Protein AF-A0A7Y9E1B9-F1 (afdb_monomer_lite)

pLDDT: mean 76.21, std 29.03, range [24.09, 98.94]

Organism: NCBI:txid663602

Radius of gyration: 36.09 Å; chains: 1; bounding box: 120×110×102 Å

Structure (mmCIF, N/CA/C/O backbone):
data_AF-A0A7Y9E1B9-F1
#
_entry.id   AF-A0A7Y9E1B9-F1
#
loop_
_atom_site.group_PDB
_atom_site.id
_atom_site.type_symbol
_atom_site.label_atom_id
_atom_site.label_alt_id
_atom_site.label_comp_id
_atom_site.label_asym_id
_atom_site.label_entity_id
_atom_site.label_seq_id
_atom_site.pdbx_PDB_ins_code
_atom_site.Cartn_x
_atom_site.Cartn_y
_atom_site.Cartn_z
_atom_site.occupancy
_atom_site.B_iso_or_equiv
_atom_site.auth_seq_id
_atom_site.auth_comp_id
_atom_site.auth_asym_id
_atom_site.auth_atom_id
_atom_site.pdbx_PDB_model_num
ATOM 1 N N . MET A 1 1 ? 65.375 -18.012 15.755 1.00 38.16 1 MET A N 1
ATOM 2 C CA . MET A 1 1 ? 66.605 -18.837 15.878 1.00 38.16 1 MET A CA 1
ATOM 3 C C . MET A 1 1 ? 66.841 -19.147 17.354 1.00 38.16 1 MET A C 1
ATOM 5 O O . MET A 1 1 ? 66.233 -18.469 18.168 1.00 38.16 1 MET A O 1
ATOM 9 N N . ALA A 1 2 ? 67.681 -20.149 17.669 1.00 30.00 2 ALA A N 1
ATOM 10 C CA . ALA A 1 2 ? 67.614 -20.990 18.887 1.00 30.00 2 ALA A CA 1
ATOM 11 C C . ALA A 1 2 ? 66.317 -21.845 18.904 1.00 30.00 2 ALA A C 1
ATOM 13 O O . ALA A 1 2 ? 65.272 -21.342 18.503 1.00 30.00 2 ALA A O 1
ATOM 14 N N . 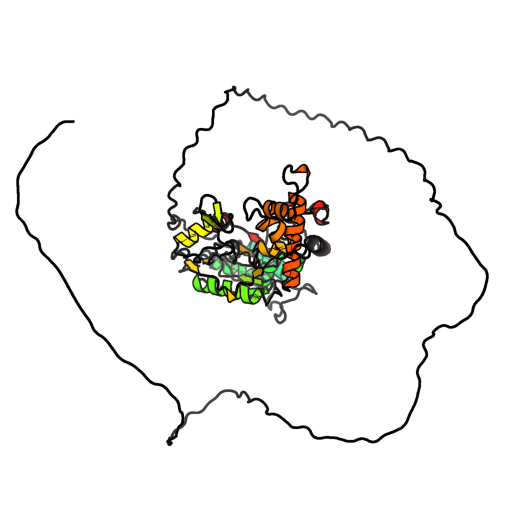ARG A 1 3 ? 66.285 -23.173 19.130 1.00 30.98 3 ARG A N 1
ATOM 15 C CA . ARG A 1 3 ? 67.091 -24.159 19.907 1.00 30.98 3 ARG A CA 1
ATOM 16 C C . ARG A 1 3 ? 66.904 -24.046 21.434 1.00 30.98 3 ARG A C 1
ATOM 18 O O . ARG A 1 3 ? 67.207 -22.994 21.972 1.00 30.98 3 ARG A O 1
ATOM 25 N N . GLY A 1 4 ? 66.500 -25.096 22.162 1.00 28.31 4 GLY A N 1
ATOM 26 C CA . GLY A 1 4 ? 66.029 -26.433 21.740 1.00 28.31 4 GLY A CA 1
ATOM 27 C C . GLY A 1 4 ? 66.074 -27.485 22.870 1.00 28.31 4 GLY A C 1
ATOM 28 O O . GLY A 1 4 ? 66.447 -27.141 23.983 1.00 28.31 4 GLY A O 1
ATOM 29 N N . MET A 1 5 ? 65.799 -28.756 22.519 1.00 28.92 5 MET A N 1
ATOM 30 C CA . MET A 1 5 ? 65.936 -29.997 23.330 1.00 28.92 5 MET A CA 1
ATOM 31 C C . MET A 1 5 ? 64.946 -30.223 24.505 1.00 28.92 5 MET A C 1
ATOM 33 O O . MET A 1 5 ? 64.469 -29.259 25.086 1.00 28.92 5 MET A O 1
ATOM 37 N N . ALA A 1 6 ? 64.637 -31.461 24.947 1.00 27.97 6 ALA A N 1
ATOM 38 C CA . ALA A 1 6 ? 64.582 -32.785 24.272 1.00 27.97 6 ALA A CA 1
ATOM 39 C C . ALA A 1 6 ? 64.015 -33.896 25.209 1.00 27.97 6 ALA A C 1
ATOM 41 O O . ALA A 1 6 ? 64.438 -33.952 26.359 1.00 27.97 6 ALA A O 1
ATOM 42 N N . THR A 1 7 ? 63.273 -34.887 24.659 1.00 26.41 7 THR A N 1
ATOM 43 C CA . THR A 1 7 ? 63.030 -36.268 25.216 1.00 26.41 7 THR A CA 1
ATOM 44 C C . THR A 1 7 ? 62.275 -36.383 26.569 1.00 26.41 7 THR A C 1
ATOM 46 O O . THR A 1 7 ? 62.213 -35.406 27.297 1.00 26.41 7 THR A O 1
ATOM 49 N N . MET A 1 8 ? 61.624 -37.477 27.022 1.00 25.61 8 MET A N 1
ATOM 50 C CA . MET A 1 8 ? 61.311 -38.894 26.643 1.00 25.61 8 MET A CA 1
ATOM 51 C C . MET A 1 8 ? 59.894 -39.221 27.240 1.00 25.61 8 MET A C 1
ATOM 53 O O . MET A 1 8 ? 59.447 -38.454 28.085 1.00 25.61 8 MET A O 1
ATOM 57 N N . ALA A 1 9 ? 59.147 -40.319 27.003 1.00 26.72 9 ALA A N 1
ATOM 58 C CA . ALA A 1 9 ? 59.025 -41.322 25.926 1.00 26.72 9 ALA A CA 1
ATOM 59 C C . ALA A 1 9 ? 57.774 -42.235 26.167 1.00 26.72 9 ALA A C 1
ATOM 61 O O . ALA A 1 9 ? 57.444 -42.478 27.320 1.00 26.72 9 ALA A O 1
ATOM 62 N N . VAL A 1 10 ? 57.133 -42.718 25.079 1.00 26.36 10 VAL A N 1
ATOM 63 C CA . VAL A 1 10 ? 56.533 -44.069 24.780 1.00 26.36 10 VAL A CA 1
ATOM 64 C C . VAL A 1 10 ? 55.979 -44.922 25.960 1.00 26.36 10 VAL A C 1
ATOM 66 O O . VAL A 1 10 ? 56.686 -45.119 26.938 1.00 26.36 10 VAL A O 1
ATOM 69 N N . VAL A 1 11 ? 54.756 -45.497 25.968 1.00 28.38 11 VAL A N 1
ATOM 70 C CA . VAL A 1 11 ? 54.016 -46.446 25.060 1.00 28.38 11 VAL A CA 1
ATOM 71 C C . VAL A 1 11 ? 52.507 -46.042 25.059 1.00 28.38 11 VAL A C 1
ATOM 73 O O . VAL A 1 11 ? 52.077 -45.503 26.072 1.00 28.38 11 VAL A O 1
ATOM 76 N N . GLY A 1 12 ? 51.625 -46.138 24.039 1.00 27.66 12 GLY A N 1
ATOM 77 C CA . GLY A 1 12 ? 51.311 -47.158 23.000 1.00 27.66 12 GLY A CA 1
ATOM 78 C C . GLY A 1 12 ? 50.091 -48.008 23.458 1.00 27.66 12 GLY A C 1
ATOM 79 O O . GLY A 1 12 ? 50.015 -48.283 24.649 1.00 27.66 12 GLY A O 1
ATOM 80 N N . THR A 1 13 ? 49.083 -48.442 22.678 1.00 28.31 13 THR A N 1
ATOM 81 C CA . THR A 1 13 ? 48.696 -48.453 21.230 1.00 28.31 13 THR A CA 1
ATOM 82 C C . THR A 1 13 ? 47.133 -48.327 21.145 1.00 28.31 13 THR A C 1
ATOM 84 O O . THR A 1 13 ? 46.501 -48.413 22.193 1.00 28.31 13 THR A O 1
ATOM 87 N N . SER A 1 14 ? 46.381 -47.993 20.072 1.00 26.91 14 SER A N 1
ATOM 88 C CA . SER A 1 14 ? 46.198 -48.560 18.698 1.00 26.91 14 SER A CA 1
ATOM 89 C C . SER A 1 14 ? 45.951 -50.095 18.669 1.00 26.91 14 SER A C 1
ATOM 91 O O . SER A 1 14 ? 46.432 -50.769 19.577 1.00 26.91 14 SER A O 1
ATOM 93 N N . ALA A 1 15 ? 45.253 -50.764 17.728 1.00 32.09 15 ALA A N 1
ATOM 94 C CA . ALA A 1 15 ? 44.533 -50.451 16.462 1.00 32.09 15 ALA A CA 1
ATOM 95 C C . ALA A 1 15 ? 43.651 -51.690 16.051 1.00 32.09 15 ALA A C 1
ATOM 97 O O . ALA A 1 15 ? 43.902 -52.753 16.617 1.00 32.09 15 ALA A O 1
ATOM 98 N N . ASP A 1 16 ? 42.725 -51.760 15.066 1.00 31.03 16 ASP A N 1
ATOM 99 C CA . ASP A 1 16 ? 41.811 -50.840 14.322 1.00 31.03 16 ASP A CA 1
ATOM 100 C C . ASP A 1 16 ? 40.835 -51.690 13.417 1.00 31.03 16 ASP A C 1
ATOM 102 O O . ASP A 1 16 ? 41.066 -52.887 13.263 1.00 31.03 16 ASP A O 1
ATOM 106 N N . ALA A 1 17 ? 39.817 -51.066 12.776 1.00 28.97 17 ALA A N 1
ATOM 107 C CA . ALA A 1 17 ? 39.020 -51.495 11.577 1.00 28.97 17 ALA A CA 1
ATOM 108 C C . ALA A 1 17 ? 37.932 -52.630 11.614 1.00 28.97 17 ALA A C 1
ATOM 110 O O . ALA A 1 17 ? 38.222 -53.783 11.915 1.00 28.97 17 ALA A O 1
ATOM 111 N N . ASP A 1 18 ? 36.664 -52.301 11.263 1.00 35.81 18 ASP A N 1
ATOM 112 C CA . ASP A 1 18 ? 35.977 -52.434 9.933 1.00 35.81 18 ASP A CA 1
ATOM 113 C C . ASP A 1 18 ? 36.303 -53.606 8.948 1.00 35.81 18 ASP A C 1
ATOM 115 O O . ASP A 1 18 ? 37.412 -54.137 9.011 1.00 35.81 18 ASP A O 1
ATOM 119 N N . PRO A 1 19 ? 35.497 -53.897 7.872 1.00 60.53 19 PRO A N 1
ATOM 120 C CA . PRO A 1 19 ? 34.040 -53.699 7.580 1.00 60.53 19 PRO A CA 1
ATOM 121 C C . PRO A 1 19 ? 33.348 -54.894 6.788 1.00 60.53 19 PRO A C 1
ATOM 123 O O . PRO A 1 19 ? 33.898 -55.989 6.750 1.00 60.53 19 PRO A O 1
ATOM 126 N N . VAL A 1 20 ? 32.200 -54.662 6.078 1.00 36.53 20 VAL A N 1
ATOM 127 C CA . VAL A 1 20 ? 31.756 -55.229 4.735 1.00 36.53 20 VAL A CA 1
ATOM 128 C C . VAL A 1 20 ? 30.418 -56.046 4.563 1.00 36.53 20 VAL A C 1
ATOM 130 O O . VAL A 1 20 ? 30.242 -57.119 5.127 1.00 36.53 20 VAL A O 1
ATOM 133 N N . SER A 1 21 ? 29.601 -55.620 3.561 1.00 33.81 21 SER A N 1
ATOM 134 C CA . SER A 1 21 ? 28.708 -56.359 2.588 1.00 33.81 21 SER A CA 1
ATOM 135 C C . SER A 1 21 ? 27.180 -56.613 2.753 1.00 33.81 21 SER A C 1
ATOM 137 O O . SER A 1 21 ? 26.651 -56.838 3.835 1.00 33.81 21 SER A O 1
ATOM 139 N N . THR A 1 22 ? 26.509 -56.628 1.578 1.00 35.53 22 THR A N 1
ATOM 140 C CA . THR A 1 22 ? 25.112 -57.008 1.214 1.00 35.53 22 THR A CA 1
ATOM 141 C C . THR A 1 22 ? 25.108 -58.008 0.023 1.00 35.53 22 THR A C 1
ATOM 143 O O . THR A 1 22 ? 26.168 -58.206 -0.579 1.00 35.53 22 THR A O 1
ATOM 146 N N . PRO A 1 23 ? 23.983 -58.700 -0.295 1.00 52.12 23 PRO A N 1
ATOM 147 C CA . PRO A 1 23 ? 23.201 -58.500 -1.560 1.00 52.12 23 PRO A CA 1
ATOM 148 C C . PRO A 1 23 ? 21.649 -58.538 -1.333 1.00 52.12 23 PRO A C 1
ATOM 150 O O . PRO A 1 23 ? 21.233 -58.906 -0.240 1.00 52.12 23 PRO A O 1
ATOM 153 N N . ALA A 1 24 ? 20.714 -58.040 -2.175 1.00 39.56 24 ALA A N 1
ATOM 154 C CA . ALA A 1 24 ? 20.353 -58.248 -3.611 1.00 39.56 24 ALA A CA 1
ATOM 155 C C . ALA A 1 24 ? 19.635 -59.612 -3.895 1.00 39.56 24 ALA A C 1
ATOM 157 O O . ALA A 1 24 ? 20.001 -60.594 -3.259 1.00 39.56 24 ALA A O 1
ATOM 158 N N . ASP A 1 25 ? 18.628 -59.800 -4.781 1.00 40.59 25 ASP A N 1
ATOM 159 C CA . ASP A 1 25 ? 17.948 -58.968 -5.820 1.00 40.59 25 ASP A CA 1
ATOM 160 C C . ASP A 1 25 ? 16.576 -59.605 -6.271 1.00 40.59 25 ASP A C 1
ATOM 162 O O . ASP A 1 25 ? 16.319 -60.753 -5.907 1.00 40.59 25 ASP A O 1
ATOM 166 N N . GLY A 1 26 ? 15.743 -58.947 -7.114 1.00 27.28 26 GLY A N 1
ATOM 167 C CA . GLY A 1 26 ? 14.759 -59.620 -8.018 1.00 27.28 26 GLY A CA 1
ATOM 168 C C . GLY A 1 26 ? 13.265 -59.167 -8.073 1.00 27.28 26 GLY A C 1
ATOM 169 O O . GLY A 1 26 ? 12.555 -59.208 -7.074 1.00 27.28 26 GLY A O 1
ATOM 170 N N . SER A 1 27 ? 12.759 -58.861 -9.286 1.00 29.73 27 SER A N 1
ATOM 171 C CA . SER A 1 27 ? 11.347 -58.514 -9.668 1.00 29.73 27 SER A CA 1
ATOM 172 C C . SER A 1 27 ? 10.726 -59.620 -10.592 1.00 29.73 27 SER A C 1
ATOM 174 O O . SER A 1 27 ? 11.363 -60.675 -10.650 1.00 29.73 27 SER A O 1
ATOM 176 N N . PRO A 1 28 ? 9.611 -59.490 -11.391 1.00 54.25 28 PRO A N 1
ATOM 177 C CA . PRO A 1 28 ? 8.613 -58.409 -11.640 1.00 54.25 28 PRO A CA 1
ATOM 178 C C . PRO A 1 28 ? 7.127 -58.902 -11.872 1.00 54.25 28 PRO A C 1
ATOM 180 O O . PRO A 1 28 ? 6.762 -59.981 -11.419 1.00 54.25 28 PRO A O 1
ATOM 183 N N . VAL A 1 29 ? 6.327 -58.147 -12.670 1.00 29.89 29 VAL A N 1
ATOM 184 C CA . VAL A 1 29 ? 5.057 -58.465 -13.417 1.00 29.89 29 VAL A CA 1
ATOM 185 C C . VAL A 1 29 ? 3.791 -57.672 -12.978 1.00 29.89 29 VAL A C 1
ATOM 187 O O . VAL A 1 29 ? 3.782 -57.014 -11.945 1.00 29.89 29 VAL A O 1
ATOM 190 N N . VAL A 1 30 ? 2.787 -57.597 -13.871 1.00 27.39 30 VAL A N 1
ATOM 191 C CA . VAL A 1 30 ? 1.734 -56.563 -14.021 1.00 27.39 30 VAL A CA 1
ATOM 192 C C . VAL A 1 30 ? 0.322 -57.195 -14.074 1.00 27.39 30 VAL A C 1
ATOM 194 O O . VAL A 1 30 ? 0.214 -58.353 -14.467 1.00 27.39 30 VAL A O 1
ATOM 197 N N . ALA A 1 31 ? -0.719 -56.377 -13.829 1.00 26.34 31 ALA A N 1
ATOM 198 C CA . ALA A 1 31 ? -2.057 -56.383 -14.475 1.00 26.34 31 ALA A CA 1
ATOM 199 C C . ALA A 1 31 ? -3.319 -56.823 -13.677 1.00 26.34 31 ALA A C 1
ATOM 201 O O . ALA A 1 31 ? -3.503 -57.994 -13.373 1.00 26.34 31 ALA A O 1
ATOM 202 N N . ASP A 1 32 ? -4.230 -55.842 -13.535 1.00 25.81 32 ASP A N 1
ATOM 203 C CA . ASP A 1 32 ? -5.665 -55.869 -13.919 1.00 25.81 32 ASP A CA 1
ATOM 204 C C . ASP A 1 32 ? -6.746 -56.592 -13.066 1.00 25.81 32 ASP A C 1
ATOM 206 O O . ASP A 1 32 ? -6.501 -57.577 -12.380 1.00 25.81 32 ASP A O 1
ATOM 210 N N . THR A 1 33 ? -7.989 -56.096 -13.206 1.00 25.12 33 THR A N 1
ATOM 211 C CA . THR A 1 33 ? -9.300 -56.557 -12.674 1.00 25.12 33 THR A CA 1
ATOM 212 C C . THR A 1 33 ? -9.496 -56.554 -11.139 1.00 25.12 33 THR A C 1
ATOM 214 O O . THR A 1 33 ? -8.557 -56.820 -10.400 1.00 25.12 33 THR A O 1
ATOM 217 N N . ALA A 1 34 ? -10.634 -56.214 -10.502 1.00 25.11 34 ALA A N 1
ATOM 218 C CA . ALA A 1 34 ? -12.059 -55.932 -10.818 1.00 25.11 34 ALA A CA 1
ATOM 219 C C . ALA A 1 34 ? -13.041 -56.948 -10.177 1.00 25.11 34 ALA A C 1
ATOM 221 O O . ALA A 1 34 ? -12.698 -58.114 -10.023 1.00 25.11 34 ALA A O 1
ATOM 222 N N . ASP A 1 35 ? -14.252 -56.469 -9.836 1.00 24.09 35 ASP A N 1
ATOM 223 C CA . ASP A 1 35 ? -15.377 -57.157 -9.152 1.00 24.09 35 ASP A CA 1
ATOM 224 C C . ASP A 1 35 ? -15.096 -57.682 -7.712 1.00 24.09 35 ASP A C 1
ATOM 226 O O . ASP A 1 35 ? -14.013 -58.155 -7.396 1.00 24.09 35 ASP A O 1
ATOM 230 N N . ALA A 1 36 ? -15.917 -57.394 -6.686 1.00 24.62 36 ALA A N 1
ATOM 231 C CA . ALA A 1 36 ? -17.315 -57.783 -6.385 1.00 24.62 36 ALA A CA 1
ATOM 232 C C . ALA A 1 36 ? -17.423 -59.210 -5.764 1.00 24.62 36 ALA A C 1
ATOM 234 O O . ALA A 1 36 ? -16.573 -60.054 -6.003 1.00 24.62 36 ALA A O 1
ATOM 235 N N . ALA A 1 37 ? -18.394 -59.561 -4.905 1.00 24.61 37 ALA A N 1
ATOM 236 C CA . ALA A 1 37 ? -19.614 -58.869 -4.478 1.00 24.61 37 ALA A CA 1
ATOM 237 C C . ALA A 1 37 ? -20.057 -59.251 -3.035 1.00 24.61 37 ALA A C 1
ATOM 239 O O . ALA A 1 37 ? -19.654 -60.275 -2.496 1.00 24.61 37 ALA A O 1
ATOM 240 N N . THR A 1 38 ? -20.952 -58.436 -2.461 1.00 25.30 38 THR A N 1
ATOM 241 C CA . THR A 1 38 ? -22.114 -58.778 -1.598 1.00 25.30 38 THR A CA 1
ATOM 242 C C . THR A 1 38 ? -22.113 -60.035 -0.699 1.00 25.30 38 THR A C 1
ATOM 244 O O . THR A 1 38 ? -22.213 -61.151 -1.197 1.00 25.30 38 THR A O 1
ATOM 247 N N . THR A 1 39 ? -22.293 -59.840 0.621 1.00 26.62 39 THR A N 1
ATOM 248 C CA . THR A 1 39 ? -23.289 -60.551 1.481 1.00 26.62 39 THR A CA 1
ATOM 249 C C . THR A 1 39 ? -23.504 -59.730 2.776 1.00 26.62 39 THR A C 1
ATOM 251 O O . THR A 1 39 ? -22.554 -59.578 3.532 1.00 26.62 39 THR A O 1
ATOM 254 N N . THR A 1 40 ? -24.577 -58.943 2.974 1.00 26.00 40 THR A N 1
ATOM 255 C CA . THR A 1 40 ? -25.996 -59.241 3.343 1.00 26.00 40 THR A CA 1
ATOM 256 C C . THR A 1 40 ? -26.248 -59.455 4.859 1.00 26.00 40 THR A C 1
ATOM 258 O O . THR A 1 40 ? -25.485 -60.138 5.525 1.00 26.00 40 THR A O 1
ATOM 261 N N . VAL A 1 41 ? -27.401 -58.948 5.341 1.00 28.45 41 VAL A N 1
ATOM 262 C CA . VAL A 1 41 ? -28.070 -59.142 6.661 1.00 28.45 41 VAL A CA 1
ATOM 263 C C . VAL A 1 41 ? -27.648 -58.226 7.835 1.00 28.45 41 VAL A C 1
ATOM 265 O O . VAL A 1 41 ? -26.644 -58.444 8.501 1.00 28.45 41 VAL A O 1
ATOM 268 N N . ALA A 1 42 ? -28.534 -57.273 8.157 1.00 27.14 42 ALA A N 1
ATOM 269 C CA . ALA A 1 42 ? -28.780 -56.733 9.510 1.00 27.14 42 ALA A CA 1
ATOM 270 C C . ALA A 1 42 ? -30.092 -57.369 10.062 1.00 27.14 42 ALA A C 1
ATOM 272 O O . ALA A 1 42 ? -30.762 -58.048 9.273 1.00 27.14 42 ALA A O 1
ATOM 273 N N . PRO A 1 43 ? -30.489 -57.226 11.351 1.00 46.56 43 PRO A N 1
ATOM 274 C CA . PRO A 1 43 ? -30.991 -55.955 11.925 1.00 46.56 43 PRO A CA 1
ATOM 275 C C . PRO A 1 43 ? -30.575 -55.785 13.428 1.00 46.56 43 PRO A C 1
ATOM 277 O O . PRO A 1 43 ? -29.651 -56.468 13.857 1.00 46.56 43 PRO A O 1
ATOM 280 N N . ASP A 1 44 ? -31.112 -54.917 14.306 1.00 29.64 44 ASP A N 1
ATOM 281 C CA . ASP A 1 44 ? -32.276 -54.001 14.286 1.00 29.64 44 ASP A CA 1
ATOM 282 C C . ASP A 1 44 ? -32.131 -52.857 15.341 1.00 29.64 44 ASP A C 1
ATOM 284 O O . ASP A 1 44 ? -31.119 -52.776 16.034 1.00 29.64 44 ASP A O 1
ATOM 288 N N . ALA A 1 45 ? -33.202 -52.069 15.529 1.00 31.19 45 ALA A N 1
ATOM 289 C CA . ALA A 1 45 ? -33.601 -51.311 16.732 1.00 31.19 45 ALA A CA 1
ATOM 290 C C . ALA A 1 45 ? -33.218 -49.813 16.877 1.00 31.19 45 ALA A C 1
ATOM 292 O O . ALA A 1 45 ? -32.406 -49.412 17.704 1.00 31.19 45 ALA A O 1
ATOM 293 N N . THR A 1 46 ? -34.014 -48.973 16.197 1.00 31.55 46 THR A N 1
ATOM 294 C CA . THR A 1 46 ? -34.695 -47.765 16.743 1.00 31.55 46 THR A CA 1
ATOM 295 C C . THR A 1 46 ? -33.912 -46.619 17.425 1.00 31.55 46 THR A C 1
ATOM 297 O O . THR A 1 46 ? -33.477 -46.730 18.567 1.00 31.55 46 THR A O 1
ATOM 300 N N . GLY A 1 47 ? -33.986 -45.417 16.830 1.00 29.55 47 GLY A N 1
ATOM 301 C CA . GLY A 1 47 ? -33.759 -44.123 17.504 1.00 29.55 47 GLY A CA 1
ATOM 302 C C . GLY A 1 47 ? -34.028 -42.932 16.569 1.00 29.55 47 GLY A C 1
ATOM 303 O O .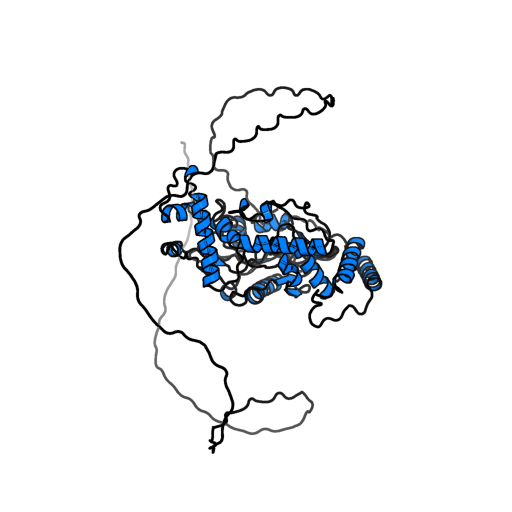 GLY A 1 47 ? -33.307 -42.753 15.595 1.00 29.55 47 GLY A O 1
ATOM 304 N N . THR A 1 48 ? -35.089 -42.144 16.795 1.00 31.06 48 THR A N 1
ATOM 305 C CA . THR A 1 48 ? -35.592 -41.143 15.820 1.00 31.06 48 THR A CA 1
ATOM 306 C C . THR A 1 48 ? -35.375 -39.675 16.219 1.00 31.06 48 THR A C 1
ATOM 308 O O . THR A 1 48 ? -35.312 -39.351 17.402 1.00 31.06 48 THR A O 1
ATOM 311 N N . ARG A 1 49 ? -35.424 -38.796 15.192 1.00 33.12 49 ARG A N 1
ATOM 312 C CA . ARG A 1 49 ? -35.268 -37.314 15.155 1.00 33.12 49 ARG A CA 1
ATOM 313 C C . ARG A 1 49 ? -33.817 -36.839 14.935 1.00 33.12 49 ARG A C 1
ATOM 315 O O . ARG A 1 49 ? -32.928 -37.254 15.658 1.00 33.12 49 ARG A O 1
ATOM 322 N N . GLY A 1 50 ? -33.526 -35.929 14.000 1.00 29.09 50 GLY A N 1
ATOM 323 C CA . GLY A 1 50 ? -34.368 -35.353 12.936 1.00 29.09 50 GLY A CA 1
ATOM 324 C C . GLY A 1 50 ? -33.736 -34.091 12.326 1.00 29.09 50 GLY A C 1
ATOM 325 O O . GLY A 1 50 ? -33.378 -33.185 13.069 1.00 29.09 50 GLY A O 1
ATOM 326 N N . GLY A 1 51 ? -33.614 -34.016 10.995 1.00 29.52 51 GLY A N 1
ATOM 327 C CA . GLY A 1 51 ? -32.993 -32.890 10.276 1.00 29.52 51 GLY A CA 1
ATOM 328 C C . GLY A 1 51 ? -33.553 -32.711 8.852 1.00 29.52 51 GLY A C 1
ATOM 329 O O . GLY A 1 51 ? -34.196 -33.632 8.346 1.00 29.52 51 GLY A O 1
ATOM 330 N N . PRO A 1 52 ? -33.384 -31.528 8.227 1.00 41.59 52 PRO A N 1
ATOM 331 C CA . PRO A 1 52 ? -34.086 -31.153 6.995 1.00 41.59 52 PRO A CA 1
ATOM 332 C C . PRO A 1 52 ? -33.497 -31.765 5.713 1.00 41.59 52 PRO A C 1
ATOM 334 O O . PRO A 1 52 ? -32.329 -32.140 5.647 1.00 41.59 52 PRO A O 1
ATOM 337 N N . VAL A 1 53 ? -34.334 -31.834 4.674 1.00 33.44 53 VAL A N 1
ATOM 338 C CA . VAL A 1 53 ? -34.048 -32.487 3.385 1.00 33.44 53 VAL A CA 1
ATOM 339 C C . VAL A 1 53 ? -33.407 -31.520 2.382 1.00 33.44 53 VAL A C 1
ATOM 341 O O . VAL A 1 53 ? -33.906 -30.415 2.181 1.00 33.44 53 VAL A O 1
ATOM 344 N N . LEU A 1 54 ? -32.373 -31.987 1.674 1.00 37.06 54 LEU A N 1
ATOM 345 C CA . LEU A 1 54 ? -31.913 -31.430 0.396 1.00 37.06 54 LEU A CA 1
ATOM 346 C C . LEU A 1 54 ? -32.221 -32.432 -0.729 1.00 37.06 54 LEU A C 1
ATOM 348 O O . LEU A 1 54 ? -32.033 -33.636 -0.556 1.00 37.06 54 LEU A O 1
ATOM 352 N N . GLY A 1 55 ? -32.741 -31.944 -1.858 1.00 39.41 55 GLY A N 1
ATOM 353 C CA . GLY A 1 55 ? -33.191 -32.780 -2.979 1.00 39.41 55 GLY A CA 1
ATOM 354 C C . GLY A 1 55 ? -32.102 -33.069 -4.030 1.00 39.41 55 GLY A C 1
ATOM 355 O O . GLY A 1 55 ? -31.199 -32.250 -4.203 1.00 39.41 55 GLY A O 1
ATOM 356 N N . PRO A 1 56 ? -32.184 -34.204 -4.755 1.00 46.50 56 PRO A N 1
ATOM 357 C CA . PRO A 1 56 ? -31.255 -34.560 -5.833 1.00 46.50 56 PRO A CA 1
ATOM 358 C C . PRO A 1 56 ? -31.542 -33.809 -7.158 1.00 46.50 56 PRO A C 1
ATOM 360 O O . PRO A 1 56 ? -32.639 -33.275 -7.339 1.00 46.50 56 PRO A O 1
ATOM 363 N N . PRO A 1 57 ? -30.578 -33.768 -8.103 1.00 40.97 57 PRO A N 1
ATOM 364 C CA . PRO A 1 57 ? -30.686 -33.004 -9.351 1.00 40.97 57 PRO A CA 1
ATOM 365 C C . PRO A 1 57 ? -31.555 -33.684 -10.436 1.00 40.97 57 PRO A C 1
ATOM 367 O O . PRO A 1 57 ? -31.736 -34.904 -10.411 1.00 40.97 57 PRO A O 1
ATOM 370 N N . PRO A 1 58 ? -32.068 -32.921 -11.424 1.00 44.12 58 PRO A N 1
ATOM 371 C CA . PRO A 1 58 ? -32.894 -33.449 -12.511 1.00 44.12 58 PRO A CA 1
ATOM 372 C C . PRO A 1 58 ? -32.082 -34.147 -13.618 1.00 44.12 58 PRO A C 1
ATOM 374 O O . PRO A 1 58 ? -31.003 -33.696 -14.000 1.00 44.12 58 PRO A O 1
ATOM 377 N N . GLY A 1 59 ? -32.652 -35.219 -14.177 1.00 37.19 59 GLY A N 1
ATOM 378 C CA . GLY A 1 59 ? -32.162 -35.893 -15.387 1.00 37.19 59 GLY A CA 1
ATOM 379 C C . GLY A 1 59 ? -32.660 -35.256 -16.702 1.00 37.19 59 GLY A C 1
ATOM 380 O O . GLY A 1 59 ? -33.471 -34.328 -16.674 1.00 37.19 59 GLY A O 1
ATOM 381 N N . PRO A 1 60 ? -32.183 -35.741 -17.865 1.00 41.12 60 PRO A N 1
ATOM 382 C CA . PRO A 1 60 ? -32.443 -35.130 -19.171 1.00 41.12 60 PRO A CA 1
ATOM 383 C C . PRO A 1 60 ? -33.835 -35.453 -19.738 1.00 41.12 60 PRO A C 1
ATOM 385 O O . PRO A 1 60 ? -34.405 -36.509 -19.468 1.00 41.12 60 PRO A O 1
ATOM 388 N N . VAL A 1 61 ? -34.346 -34.569 -20.604 1.00 39.19 61 VAL A N 1
ATOM 389 C CA . VAL A 1 61 ? -35.617 -34.740 -21.332 1.00 39.19 61 VAL A CA 1
ATOM 390 C C . VAL A 1 61 ? -35.381 -34.575 -22.837 1.00 39.19 61 VAL A C 1
ATOM 392 O O . VAL A 1 61 ? -34.669 -33.669 -23.267 1.00 39.19 61 VAL A O 1
ATOM 395 N N . THR A 1 62 ? -35.963 -35.466 -23.639 1.00 31.42 62 THR A N 1
ATOM 396 C CA . THR A 1 62 ? -35.821 -35.520 -25.103 1.00 31.42 62 THR A CA 1
ATOM 397 C C . THR A 1 62 ? -36.835 -34.635 -25.842 1.00 31.42 62 THR A C 1
ATOM 399 O O . THR A 1 62 ? -37.895 -34.294 -25.321 1.00 31.42 62 THR A O 1
ATOM 402 N N . ALA A 1 63 ? -36.504 -34.250 -27.079 1.00 35.62 63 ALA A N 1
ATOM 403 C CA . ALA A 1 63 ? -37.321 -33.356 -27.903 1.00 35.62 63 ALA A CA 1
ATOM 404 C C . ALA A 1 63 ? -38.365 -34.096 -28.767 1.00 35.62 63 ALA A C 1
ATOM 406 O O . ALA A 1 63 ? -38.127 -35.209 -29.234 1.00 35.62 63 ALA A O 1
ATOM 407 N N . GLY A 1 64 ? -39.491 -33.427 -29.044 1.00 29.12 64 GLY A N 1
ATOM 408 C CA . GLY A 1 64 ? -40.541 -33.863 -29.974 1.00 29.12 64 GLY A CA 1
ATOM 409 C C . GLY A 1 64 ? -41.238 -32.655 -30.634 1.00 29.12 64 GLY A C 1
ATOM 410 O O . GLY A 1 64 ? -41.289 -31.588 -30.018 1.00 29.12 64 GLY A O 1
ATOM 411 N N . PRO A 1 65 ? -41.725 -32.764 -31.887 1.00 44.84 65 PRO A N 1
ATOM 412 C CA . PRO A 1 65 ? -42.015 -31.601 -32.735 1.00 44.84 65 PRO A CA 1
ATOM 413 C C . PRO A 1 65 ? -43.454 -31.058 -32.634 1.00 44.84 65 PRO A C 1
ATOM 415 O O . PRO A 1 65 ? -44.360 -31.712 -32.121 1.00 44.84 65 PRO A O 1
ATOM 418 N N . ARG A 1 66 ? -43.676 -29.870 -33.218 1.00 30.56 66 ARG A N 1
ATOM 419 C CA . ARG A 1 66 ? -45.000 -29.319 -33.568 1.00 30.56 66 ARG A CA 1
ATOM 420 C C . ARG A 1 66 ? -44.963 -28.685 -34.963 1.00 30.56 66 ARG A C 1
ATOM 422 O O . ARG A 1 66 ? -43.940 -28.129 -35.352 1.00 30.56 66 ARG A O 1
ATOM 429 N N . THR A 1 67 ? -46.076 -28.754 -35.688 1.00 32.81 67 THR A N 1
ATOM 430 C CA . THR A 1 67 ? -46.270 -28.203 -37.043 1.00 32.81 67 THR A CA 1
ATOM 431 C C . THR A 1 67 ? -47.293 -27.055 -37.053 1.00 32.81 67 THR A C 1
ATOM 433 O O . THR A 1 67 ? -48.099 -26.931 -36.132 1.00 32.81 67 THR A O 1
ATOM 436 N N . ALA A 1 68 ? -47.230 -26.198 -38.081 1.00 36.28 68 ALA A N 1
ATOM 437 C CA . ALA A 1 68 ? -48.107 -25.031 -38.280 1.00 36.28 68 ALA A CA 1
ATOM 438 C C . ALA A 1 68 ? -49.435 -25.387 -38.999 1.00 36.28 68 ALA A C 1
ATOM 440 O O . ALA A 1 68 ? -49.635 -26.554 -39.355 1.00 36.28 68 ALA A O 1
ATOM 441 N N . PRO A 1 69 ? -50.346 -24.410 -39.213 1.00 40.94 69 PRO A N 1
ATOM 442 C CA . PRO A 1 69 ? -50.319 -23.702 -40.508 1.00 40.94 69 PRO A CA 1
ATOM 443 C C . PRO A 1 69 ? -50.626 -22.176 -40.489 1.00 40.94 69 PRO A C 1
ATOM 445 O O . PRO A 1 69 ? -50.947 -21.588 -39.461 1.00 40.94 69 PRO A O 1
ATOM 448 N N . ASP A 1 70 ? -50.489 -21.588 -41.683 1.00 32.00 70 ASP A N 1
ATOM 449 C CA . ASP A 1 70 ? -50.581 -20.180 -42.151 1.00 32.00 70 ASP A CA 1
ATOM 450 C C . ASP A 1 70 ? -52.019 -19.757 -42.604 1.00 32.00 70 ASP A C 1
ATOM 452 O O . ASP A 1 70 ? -52.921 -20.594 -42.492 1.00 32.00 70 ASP A O 1
ATOM 456 N N . PRO A 1 71 ? -52.286 -18.598 -43.281 1.00 54.25 71 PRO A N 1
ATOM 457 C CA . PRO A 1 71 ? -51.671 -17.241 -43.265 1.00 54.25 71 PRO A CA 1
ATOM 458 C C . PRO A 1 71 ? -52.695 -16.051 -43.302 1.00 54.25 71 PRO A C 1
ATOM 460 O O . PRO A 1 71 ? -53.859 -16.243 -43.648 1.00 54.25 71 PRO A O 1
ATOM 463 N N . ALA A 1 72 ? -52.249 -14.790 -43.098 1.00 30.22 72 ALA A N 1
ATOM 464 C CA . ALA A 1 72 ? -52.821 -13.547 -43.698 1.00 30.22 72 ALA A CA 1
ATOM 465 C C . ALA A 1 72 ? -51.927 -12.294 -43.448 1.00 30.22 72 ALA A C 1
ATOM 467 O O . ALA A 1 72 ? -51.053 -12.319 -42.586 1.00 30.22 72 ALA A O 1
ATOM 468 N N . SER A 1 73 ? -52.108 -11.187 -44.192 1.00 32.91 73 SER A N 1
ATOM 469 C CA . SER A 1 73 ? -51.247 -9.966 -44.169 1.00 32.91 73 SER A CA 1
ATOM 470 C C . SER A 1 73 ? -52.053 -8.689 -44.545 1.00 32.91 73 SER A C 1
ATOM 472 O O . SER A 1 73 ? -53.248 -8.838 -44.803 1.00 32.91 73 SER A O 1
ATOM 474 N N . PRO A 1 74 ? -51.476 -7.475 -44.766 1.00 47.28 74 PRO A N 1
ATOM 475 C CA . PRO A 1 74 ? -50.365 -6.742 -44.110 1.00 47.28 74 PRO A CA 1
ATOM 476 C C . PRO A 1 74 ? -50.688 -5.248 -43.776 1.00 47.28 74 PRO A C 1
ATOM 478 O O . PRO A 1 74 ? -51.604 -4.666 -44.350 1.00 47.28 74 PRO A O 1
ATOM 481 N N . ALA A 1 75 ? -49.853 -4.580 -42.959 1.00 30.16 75 ALA A N 1
ATOM 482 C CA . ALA A 1 75 ? -49.652 -3.108 -42.917 1.00 30.16 75 ALA A CA 1
ATOM 483 C C . ALA A 1 75 ? -48.472 -2.744 -41.976 1.00 30.16 75 ALA A C 1
ATOM 485 O O . ALA A 1 75 ? -48.292 -3.443 -40.985 1.00 30.16 75 ALA A O 1
ATOM 486 N N . THR A 1 76 ? -47.657 -1.685 -42.119 1.00 31.17 76 THR A N 1
ATOM 487 C CA . THR A 1 76 ? -47.199 -0.851 -43.261 1.00 31.17 76 THR A CA 1
ATOM 488 C C . THR A 1 76 ? -45.863 -0.208 -42.826 1.00 31.17 76 THR A C 1
ATOM 490 O O . THR A 1 76 ? -45.741 0.180 -41.667 1.00 31.17 76 THR A O 1
ATOM 493 N N . VAL A 1 77 ? -44.866 -0.062 -43.713 1.00 31.52 77 VAL A N 1
ATOM 494 C CA . VAL A 1 77 ? -43.537 0.514 -43.382 1.00 31.52 77 VAL A CA 1
ATOM 495 C C . VAL A 1 77 ? -43.278 1.811 -44.162 1.00 31.52 77 VAL A C 1
ATOM 497 O O . VAL A 1 77 ? -43.539 1.871 -45.362 1.00 31.52 77 VAL A O 1
ATOM 500 N N . GLY A 1 78 ? -42.758 2.844 -43.484 1.00 29.77 78 GLY A N 1
ATOM 501 C CA . GLY A 1 78 ? -42.327 4.118 -44.087 1.00 29.77 78 GLY A CA 1
ATOM 502 C C . GLY A 1 78 ? -40.869 4.080 -44.598 1.00 29.77 78 GLY A C 1
ATOM 503 O O . GLY A 1 78 ? -40.061 3.362 -44.010 1.00 29.77 78 GLY A O 1
ATOM 504 N N . PRO A 1 79 ? -40.508 4.803 -45.680 1.00 40.16 79 PRO A N 1
ATOM 505 C CA . PRO A 1 79 ? -39.310 4.486 -46.467 1.00 40.16 79 PRO A CA 1
ATOM 506 C C . PRO A 1 79 ? -38.050 5.327 -46.183 1.00 40.16 79 PRO A C 1
ATOM 508 O O . PRO A 1 79 ? -38.099 6.453 -45.692 1.00 40.16 79 PRO A O 1
ATOM 511 N N . VAL A 1 80 ? -36.914 4.774 -46.620 1.00 38.81 80 VAL A N 1
ATOM 512 C CA . VAL A 1 80 ? -35.594 5.421 -46.747 1.00 38.81 80 VAL A CA 1
ATOM 513 C C . VAL A 1 80 ? -35.498 6.206 -48.071 1.00 38.81 80 VAL A C 1
ATOM 515 O O . VAL A 1 80 ? -35.983 5.705 -49.087 1.00 38.81 80 VAL A O 1
ATOM 518 N N . PRO A 1 81 ? -34.819 7.370 -48.125 1.00 37.88 81 PRO A N 1
ATOM 519 C CA . PRO A 1 81 ? -34.422 8.013 -49.377 1.00 37.88 81 PRO A CA 1
ATOM 520 C C . PRO A 1 81 ? -32.986 7.641 -49.802 1.00 37.88 81 PRO A C 1
ATOM 522 O O . PRO A 1 81 ? -32.050 7.723 -49.009 1.00 37.88 81 PRO A O 1
ATOM 525 N N . ALA A 1 82 ? -32.792 7.305 -51.082 1.00 30.78 82 ALA A N 1
ATOM 526 C CA . ALA A 1 82 ? -31.477 7.162 -51.716 1.00 30.78 82 ALA A CA 1
ATOM 527 C C . ALA A 1 82 ? -31.483 7.767 -53.139 1.00 30.78 82 ALA A C 1
ATOM 529 O O . ALA A 1 82 ? -32.518 7.814 -53.798 1.00 30.78 82 ALA A O 1
ATOM 530 N N . ALA A 1 83 ? -30.323 8.267 -53.576 1.00 34.88 83 ALA A N 1
ATOM 531 C CA . ALA A 1 83 ? -30.119 9.161 -54.727 1.00 34.88 83 ALA A CA 1
ATOM 532 C C . ALA A 1 83 ? -30.497 8.618 -56.126 1.00 34.88 83 ALA A C 1
ATOM 534 O O . ALA A 1 83 ? -30.526 7.402 -56.319 1.00 34.88 83 ALA A O 1
ATOM 535 N N . ARG A 1 84 ? -30.600 9.524 -57.130 1.00 31.64 84 ARG A N 1
ATOM 536 C CA . ARG A 1 84 ? -30.058 9.329 -58.507 1.00 31.64 84 ARG A CA 1
ATOM 537 C C . ARG A 1 84 ? -30.147 10.549 -59.463 1.00 31.64 84 ARG A C 1
ATOM 539 O O . ARG A 1 84 ? -31.230 11.086 -59.646 1.00 31.64 84 ARG A O 1
ATOM 546 N N . THR A 1 85 ? -29.036 10.807 -60.185 1.00 29.84 85 THR A N 1
ATOM 547 C CA . THR A 1 85 ? -28.899 11.371 -61.573 1.00 29.84 85 THR A CA 1
ATOM 548 C C . THR A 1 85 ? -29.386 12.815 -61.879 1.00 29.84 85 THR A C 1
ATOM 550 O O . THR A 1 85 ? -30.322 13.278 -61.248 1.00 29.84 85 THR A O 1
ATOM 553 N N . ALA A 1 86 ? -28.823 13.593 -62.830 1.00 30.36 86 ALA A N 1
ATOM 554 C CA . ALA A 1 86 ? -27.838 13.323 -63.908 1.00 30.36 86 ALA A CA 1
ATOM 555 C C . ALA A 1 86 ? -26.881 14.523 -64.225 1.00 30.36 86 ALA A C 1
ATOM 557 O O . ALA A 1 86 ? -27.036 15.605 -63.669 1.00 30.36 86 ALA A O 1
ATOM 558 N N . ASP A 1 87 ? -25.921 14.284 -65.134 1.00 31.70 87 ASP A N 1
ATOM 559 C CA . ASP A 1 87 ? -24.855 15.159 -65.710 1.00 31.70 87 ASP A CA 1
ATOM 560 C C . ASP A 1 87 ? -25.378 15.997 -66.934 1.00 31.70 87 ASP A C 1
ATOM 562 O O . ASP A 1 87 ? -26.565 15.825 -67.240 1.00 31.70 87 ASP A O 1
ATOM 566 N N . PRO A 1 88 ? -24.609 16.814 -67.725 1.00 41.78 88 PRO A N 1
ATOM 567 C CA . PRO A 1 88 ? -23.173 17.186 -67.676 1.00 41.78 88 PRO A CA 1
ATOM 568 C C . PRO A 1 88 ? -22.808 18.688 -67.913 1.00 41.78 88 PRO A C 1
ATOM 570 O O . PRO A 1 88 ? -23.629 19.477 -68.380 1.00 41.78 88 PRO A O 1
ATOM 573 N N . GLY A 1 89 ? -21.527 19.080 -67.732 1.00 27.56 89 GLY A N 1
ATOM 574 C CA . GLY A 1 89 ? -21.022 20.381 -68.238 1.00 27.56 89 GLY A CA 1
ATOM 575 C C . GLY A 1 89 ? -19.549 20.791 -67.980 1.00 27.56 89 GLY A C 1
ATOM 576 O O . GLY A 1 89 ? -19.185 21.129 -66.864 1.00 27.56 89 GLY A O 1
ATOM 577 N N . ALA A 1 90 ? -18.756 20.898 -69.060 1.00 30.72 90 ALA A N 1
ATOM 578 C CA . ALA A 1 90 ? -17.578 21.780 -69.260 1.00 30.72 90 ALA A CA 1
ATOM 579 C C . ALA A 1 90 ? -16.302 21.702 -68.357 1.00 30.72 90 ALA A C 1
ATOM 581 O O . ALA A 1 90 ? -16.090 22.503 -67.456 1.00 30.72 90 ALA A O 1
ATOM 582 N N . ALA A 1 91 ? -15.352 20.863 -68.795 1.00 29.97 91 ALA A N 1
ATOM 583 C CA . ALA A 1 91 ? -13.977 21.234 -69.208 1.00 29.97 91 ALA A CA 1
ATOM 584 C C . ALA A 1 91 ? -12.933 21.927 -68.267 1.00 29.97 91 ALA A C 1
ATOM 586 O O . ALA A 1 91 ? -12.960 23.126 -68.017 1.00 29.97 91 ALA A O 1
ATOM 587 N N . THR A 1 92 ? -11.834 21.179 -68.055 1.00 30.34 92 THR A N 1
ATOM 588 C CA . THR A 1 92 ? -10.396 21.577 -68.141 1.00 30.34 92 THR A CA 1
ATOM 589 C C . THR A 1 92 ? -9.685 22.482 -67.109 1.00 30.34 92 THR A C 1
ATOM 591 O O . THR A 1 92 ? -9.926 23.679 -67.029 1.00 30.34 92 THR A O 1
ATOM 594 N N . ALA A 1 93 ? -8.573 21.914 -66.603 1.00 30.92 93 ALA A N 1
ATOM 595 C CA . ALA A 1 93 ? -7.278 22.548 -66.273 1.00 30.92 93 ALA A CA 1
ATOM 596 C C . ALA A 1 93 ? -7.122 23.297 -64.914 1.00 30.92 93 ALA A C 1
ATOM 598 O O . ALA A 1 93 ? -8.117 23.638 -64.281 1.00 30.92 93 ALA A O 1
ATOM 599 N N . PRO A 1 94 ? -5.878 23.448 -64.387 1.00 34.34 94 PRO A N 1
ATOM 600 C CA . PRO A 1 94 ? -5.656 23.513 -62.936 1.00 34.34 94 PRO A CA 1
ATOM 601 C C . PRO A 1 94 ? -5.236 24.884 -62.372 1.00 34.34 94 PRO A C 1
ATOM 603 O O . PRO A 1 94 ? -4.567 25.674 -63.035 1.00 34.34 94 PRO A O 1
ATOM 606 N N . LEU A 1 95 ? -5.491 25.075 -61.071 1.00 27.86 95 LEU A N 1
ATOM 607 C CA . LEU A 1 95 ? -4.702 25.947 -60.190 1.00 27.86 95 LEU A CA 1
ATOM 608 C C . LEU A 1 95 ? -3.850 25.037 -59.280 1.00 27.86 95 LEU A C 1
ATOM 610 O O . LEU A 1 95 ? -4.373 24.068 -58.739 1.00 27.86 95 LEU A O 1
ATOM 614 N N . VAL A 1 96 ? -2.519 25.151 -59.195 1.00 27.25 96 VAL A N 1
ATOM 615 C CA . VAL A 1 96 ? -1.678 26.323 -58.859 1.00 27.25 96 VAL A CA 1
ATOM 616 C C . VAL A 1 96 ? -1.907 26.765 -57.412 1.00 27.25 96 VAL A C 1
ATOM 618 O O . VAL A 1 96 ? -2.965 27.275 -57.060 1.00 27.25 96 VAL A O 1
ATOM 621 N N . ALA A 1 97 ? -0.892 26.558 -56.571 1.00 36.47 97 ALA A N 1
ATOM 622 C CA . ALA A 1 97 ? -0.930 26.923 -55.160 1.00 36.47 97 ALA A CA 1
ATOM 623 C C . ALA A 1 97 ? -0.838 28.445 -54.963 1.00 36.47 97 ALA A C 1
ATOM 625 O O . ALA A 1 97 ? -0.019 29.113 -55.595 1.00 36.47 97 ALA A O 1
ATOM 626 N N . ALA A 1 98 ? -1.624 28.968 -54.024 1.00 27.95 98 ALA A N 1
ATOM 627 C CA . ALA A 1 98 ? -1.523 30.333 -53.522 1.00 27.95 98 ALA A CA 1
ATOM 628 C C . ALA A 1 98 ? -1.545 30.299 -51.987 1.00 27.95 98 ALA A C 1
ATOM 630 O O . ALA A 1 98 ? -2.419 29.670 -51.392 1.00 27.95 98 ALA A O 1
ATOM 631 N N . ALA A 1 99 ? -0.573 30.949 -51.346 1.00 37.97 99 ALA A N 1
ATOM 632 C CA . ALA A 1 99 ? -0.504 31.027 -49.890 1.00 37.97 99 ALA A CA 1
ATOM 633 C C . ALA A 1 99 ? -1.414 32.152 -49.352 1.00 37.97 99 ALA A C 1
ATOM 635 O O . ALA A 1 99 ? -1.457 33.228 -49.957 1.00 37.97 99 ALA A O 1
ATOM 636 N N . PRO A 1 100 ? -2.102 31.961 -48.210 1.00 32.12 100 PRO A N 1
ATOM 637 C CA . PRO A 1 100 ? -2.735 33.063 -47.491 1.00 32.12 100 PRO A CA 1
ATOM 638 C C . PRO A 1 100 ? -1.668 33.980 -46.866 1.00 32.12 100 PRO A C 1
ATOM 640 O O . PRO A 1 100 ? -0.595 33.529 -46.462 1.00 32.12 100 PRO A O 1
ATOM 643 N N . ALA A 1 101 ? -1.953 35.282 -46.819 1.00 29.88 101 ALA A N 1
ATOM 644 C CA . ALA A 1 101 ? -0.979 36.313 -46.460 1.00 29.88 101 ALA A CA 1
ATOM 645 C C . ALA A 1 101 ? -0.708 36.426 -44.946 1.00 29.88 101 ALA A C 1
ATOM 647 O O . ALA A 1 101 ? -1.522 36.032 -44.111 1.00 29.88 101 ALA A O 1
ATOM 648 N N . ALA A 1 102 ? 0.435 37.024 -44.598 1.00 33.72 102 ALA A N 1
ATOM 649 C CA . ALA A 1 102 ? 0.835 37.270 -43.215 1.00 33.72 102 ALA A CA 1
ATOM 650 C C . ALA A 1 102 ? -0.024 38.351 -42.528 1.00 33.72 102 ALA A C 1
ATOM 652 O O . ALA A 1 102 ? -0.277 39.416 -43.093 1.00 33.72 102 ALA A O 1
ATOM 653 N N . ALA A 1 103 ? -0.400 38.094 -41.273 1.00 34.12 103 ALA A N 1
ATOM 654 C CA . ALA A 1 103 ? -0.944 39.090 -40.350 1.00 34.12 103 ALA A CA 1
ATOM 655 C C . ALA A 1 103 ? 0.200 39.865 -39.646 1.00 34.12 103 ALA A C 1
ATOM 657 O O . ALA A 1 103 ? 1.310 39.336 -39.534 1.00 34.12 103 ALA A O 1
ATOM 658 N N . PRO A 1 104 ? -0.021 41.116 -39.193 1.00 32.59 104 PRO A N 1
ATOM 659 C CA . PRO A 1 104 ? 1.057 41.989 -38.727 1.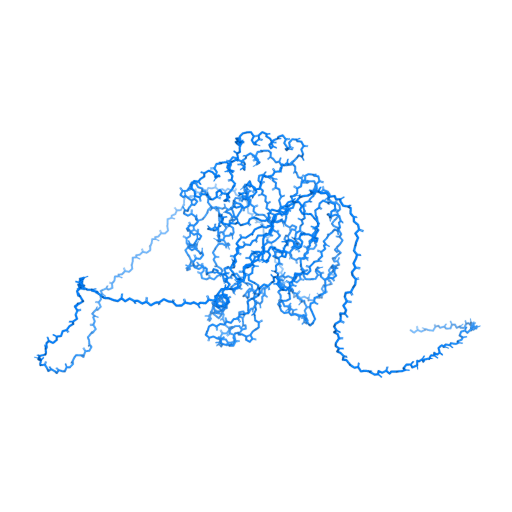00 32.59 104 PRO A CA 1
ATOM 660 C C . PRO A 1 104 ? 1.624 41.589 -37.357 1.00 32.59 104 PRO A C 1
ATOM 662 O O . PRO A 1 104 ? 0.905 41.136 -36.469 1.00 32.59 104 PRO A O 1
ATOM 665 N N . ALA A 1 105 ? 2.923 41.833 -37.169 1.00 33.75 105 ALA A N 1
ATOM 666 C CA . ALA A 1 105 ? 3.601 41.623 -35.895 1.00 33.75 105 ALA A CA 1
ATOM 667 C C . ALA A 1 105 ? 3.157 42.654 -34.840 1.00 33.75 105 ALA A C 1
ATOM 669 O O . ALA A 1 105 ? 3.215 43.862 -35.074 1.00 33.75 105 ALA A O 1
ATOM 670 N N . VAL A 1 106 ? 2.775 42.170 -33.656 1.00 36.34 106 VAL A N 1
ATOM 671 C CA . VAL A 1 106 ? 2.521 42.992 -32.464 1.00 36.34 106 VAL A CA 1
ATOM 672 C C . VAL A 1 106 ? 3.769 42.952 -31.580 1.00 36.34 106 VAL A C 1
ATOM 674 O O . VAL A 1 106 ? 4.303 41.878 -31.308 1.00 36.34 106 VAL A O 1
ATOM 677 N N . ALA A 1 107 ? 4.257 44.117 -31.152 1.00 38.81 107 ALA A N 1
ATOM 678 C CA . ALA A 1 107 ? 5.449 44.211 -30.310 1.00 38.81 107 ALA A CA 1
ATOM 679 C C . ALA A 1 107 ? 5.177 43.723 -28.867 1.00 38.81 107 ALA A C 1
ATOM 681 O O . ALA A 1 107 ? 4.082 43.956 -28.348 1.00 38.81 107 ALA A O 1
ATOM 682 N N . PRO A 1 108 ? 6.153 43.083 -28.193 1.00 38.22 108 PRO A N 1
ATOM 683 C CA . PRO A 1 108 ? 6.000 42.657 -26.804 1.00 38.22 108 PRO A CA 1
ATOM 684 C C . PRO A 1 108 ? 5.925 43.857 -25.848 1.00 38.22 108 PRO A C 1
ATOM 686 O O . PRO A 1 108 ? 6.631 44.853 -26.016 1.00 38.22 108 PRO A O 1
ATOM 689 N N . ALA A 1 109 ? 5.086 43.745 -24.817 1.00 38.62 109 ALA A N 1
ATOM 690 C CA . ALA A 1 109 ? 4.962 44.755 -23.769 1.00 38.62 109 ALA A CA 1
ATOM 691 C C . ALA A 1 109 ? 6.198 44.770 -22.836 1.00 38.62 109 ALA A C 1
ATOM 693 O O . ALA A 1 109 ? 6.802 43.719 -22.607 1.00 38.62 109 ALA A O 1
ATOM 694 N N . PRO A 1 110 ? 6.581 45.933 -22.273 1.00 37.75 110 PRO A N 1
ATOM 695 C CA . PRO A 1 110 ? 7.717 46.035 -21.358 1.00 37.75 110 PRO A CA 1
ATOM 696 C C . PRO A 1 110 ? 7.428 45.376 -20.000 1.00 37.75 110 PRO A C 1
ATOM 698 O O . PRO A 1 110 ? 6.313 45.443 -19.482 1.00 37.75 110 PRO A O 1
ATOM 701 N N . ALA A 1 111 ? 8.457 44.776 -19.399 1.00 38.84 111 ALA A N 1
ATOM 702 C CA . ALA A 1 111 ? 8.366 44.151 -18.080 1.00 38.84 111 ALA A CA 1
ATOM 703 C C . ALA A 1 111 ? 8.232 45.194 -16.943 1.00 38.84 111 ALA A C 1
ATOM 705 O O . ALA A 1 111 ? 8.836 46.269 -17.029 1.00 38.84 111 ALA A O 1
ATOM 706 N N . PRO A 1 112 ? 7.490 44.892 -15.859 1.00 34.88 112 PRO A N 1
ATOM 707 C CA . PRO A 1 112 ? 7.370 45.780 -14.706 1.00 34.88 112 PRO A CA 1
ATOM 708 C C . PRO A 1 112 ? 8.670 45.840 -13.887 1.00 34.88 112 PRO A C 1
ATOM 710 O O . PRO A 1 112 ? 9.335 44.828 -13.666 1.00 34.88 112 PRO A O 1
ATOM 713 N N . ALA A 1 113 ? 9.013 47.034 -13.401 1.00 36.88 113 ALA A N 1
ATOM 714 C CA . ALA A 1 113 ? 10.159 47.257 -12.519 1.00 36.88 113 ALA A CA 1
ATOM 715 C C . ALA A 1 113 ? 9.860 46.822 -11.062 1.00 36.88 113 ALA A C 1
ATOM 717 O O . ALA A 1 113 ? 8.705 46.888 -10.633 1.00 36.88 113 ALA A O 1
ATOM 718 N N . PRO A 1 114 ? 10.874 46.404 -10.276 1.00 33.38 114 PRO A N 1
ATOM 719 C CA . PRO A 1 114 ? 10.671 45.939 -8.905 1.00 33.38 114 PRO A CA 1
ATOM 720 C C . PRO A 1 114 ? 10.298 47.083 -7.948 1.00 33.38 114 PRO A C 1
ATOM 722 O O . PRO A 1 114 ? 10.962 48.119 -7.906 1.00 33.38 114 PRO A O 1
ATOM 725 N N . ALA A 1 115 ? 9.262 46.868 -7.134 1.00 34.25 115 ALA A N 1
ATOM 726 C CA . ALA A 1 115 ? 8.879 47.775 -6.053 1.00 34.25 115 ALA A CA 1
ATOM 727 C C . ALA A 1 115 ? 9.726 47.533 -4.789 1.00 34.25 115 ALA A C 1
ATOM 729 O O . ALA A 1 115 ? 10.039 46.392 -4.448 1.00 34.25 115 ALA A O 1
ATOM 730 N N . ALA A 1 116 ? 10.081 48.605 -4.076 1.00 30.83 116 ALA A N 1
ATOM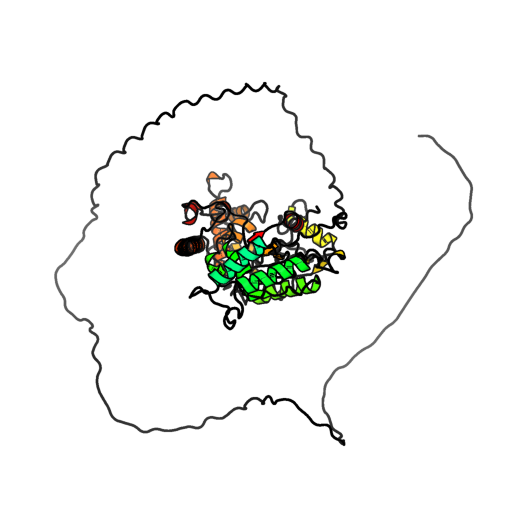 731 C CA . ALA A 1 116 ? 10.868 48.525 -2.846 1.00 30.83 116 ALA A CA 1
ATOM 732 C C . ALA A 1 116 ? 10.000 48.181 -1.620 1.00 30.83 116 ALA A C 1
ATOM 734 O O . ALA A 1 116 ? 8.922 48.746 -1.435 1.00 30.83 116 ALA A O 1
ATOM 735 N N . ALA A 1 117 ? 10.502 47.297 -0.755 1.00 33.41 117 ALA A N 1
ATOM 736 C CA . ALA A 1 117 ? 9.899 46.981 0.541 1.00 33.41 117 ALA A CA 1
ATOM 737 C C . ALA A 1 117 ? 10.386 47.950 1.647 1.00 33.41 117 ALA A C 1
ATOM 739 O O . ALA A 1 117 ? 11.515 48.444 1.568 1.00 33.41 117 ALA A O 1
ATOM 740 N N . PRO A 1 118 ? 9.572 48.234 2.684 1.00 31.70 118 PRO A N 1
ATOM 741 C CA . PRO A 1 118 ? 9.942 49.148 3.764 1.00 31.70 118 PRO A CA 1
ATOM 742 C C . PRO A 1 118 ? 10.976 48.540 4.725 1.00 31.70 118 PRO A C 1
ATOM 744 O O . PRO A 1 118 ? 11.007 47.332 4.957 1.00 31.70 118 PRO A O 1
ATOM 747 N N . ALA A 1 119 ? 11.802 49.396 5.329 1.00 30.89 119 ALA A N 1
ATOM 748 C CA . ALA A 1 119 ? 12.820 48.977 6.286 1.00 30.89 119 ALA A CA 1
ATOM 749 C C . ALA A 1 119 ? 12.224 48.651 7.668 1.00 30.89 119 ALA A C 1
ATOM 751 O O . ALA A 1 119 ? 11.506 49.463 8.251 1.00 30.89 119 ALA A O 1
ATOM 752 N N . VAL A 1 120 ? 12.608 47.501 8.228 1.00 30.88 120 VAL A N 1
ATOM 753 C CA . VAL A 1 120 ? 12.399 47.145 9.640 1.00 30.88 120 VAL A CA 1
ATOM 754 C C . VAL A 1 120 ? 13.763 46.873 10.266 1.00 30.88 120 VAL A C 1
ATOM 756 O O . VAL A 1 120 ? 14.547 46.084 9.742 1.00 30.88 120 VAL A O 1
ATOM 759 N N . VAL A 1 121 ? 14.060 47.542 11.380 1.00 34.72 121 VAL A N 1
ATOM 760 C CA . VAL A 1 121 ? 15.329 47.391 12.103 1.00 34.72 121 VAL A CA 1
ATOM 761 C C . VAL A 1 121 ? 15.229 46.224 13.082 1.00 34.72 121 VAL A C 1
ATOM 763 O O . VAL A 1 121 ? 14.385 46.241 13.975 1.00 34.72 121 VAL A O 1
ATOM 766 N N . THR A 1 122 ? 16.129 45.247 12.968 1.00 33.12 122 THR A N 1
ATOM 767 C CA . THR A 1 122 ? 16.400 44.264 14.026 1.00 33.12 122 THR A CA 1
ATOM 768 C C . THR A 1 122 ? 17.907 44.144 14.249 1.00 33.12 122 THR A C 1
ATOM 770 O O . THR A 1 122 ? 18.677 43.928 13.316 1.00 33.12 122 THR A O 1
ATOM 773 N N . ASP A 1 123 ? 18.339 44.329 15.496 1.00 38.06 123 ASP A N 1
ATOM 774 C CA . ASP A 1 123 ? 19.750 44.289 15.893 1.00 38.06 123 ASP A CA 1
ATOM 775 C C . ASP A 1 123 ? 20.137 42.880 16.371 1.00 38.06 123 ASP A C 1
ATOM 777 O O . ASP A 1 123 ? 19.518 42.350 17.299 1.00 38.06 123 ASP A O 1
ATOM 781 N N . ARG A 1 124 ? 21.143 42.257 15.736 1.00 34.41 124 ARG A N 1
ATOM 782 C CA . ARG A 1 124 ? 21.768 40.999 16.187 1.00 34.41 124 ARG A CA 1
ATOM 783 C C . ARG A 1 124 ? 23.264 40.912 15.816 1.00 34.41 124 ARG A C 1
ATOM 785 O O . ARG A 1 124 ? 23.685 41.499 14.819 1.00 34.41 124 ARG A O 1
ATOM 792 N N . PRO A 1 125 ? 24.088 40.169 16.590 1.00 33.94 125 PRO A N 1
ATOM 793 C CA . PRO A 1 125 ? 25.549 40.301 16.538 1.00 33.94 125 PRO A CA 1
ATOM 794 C C . PRO A 1 125 ? 26.233 39.532 15.395 1.00 33.94 125 PRO A C 1
ATOM 796 O O . PRO A 1 125 ? 25.723 38.536 14.884 1.00 33.94 125 PRO A O 1
ATOM 799 N N . ARG A 1 126 ? 27.455 39.960 15.048 1.00 36.62 126 ARG A N 1
ATOM 800 C CA . ARG A 1 126 ? 28.289 39.354 13.991 1.00 36.62 126 ARG A CA 1
ATOM 801 C C . ARG A 1 126 ? 28.818 37.954 14.372 1.00 36.62 126 ARG A C 1
ATOM 803 O O . ARG A 1 126 ? 29.296 37.789 15.497 1.00 36.62 126 ARG A O 1
ATOM 810 N N . PRO A 1 127 ? 28.866 36.984 13.437 1.00 33.97 127 PRO A N 1
ATOM 811 C CA . PRO A 1 127 ? 29.588 35.726 13.630 1.00 33.97 127 PRO A CA 1
ATOM 812 C C . PRO A 1 127 ? 31.117 35.919 13.572 1.00 33.97 127 PRO A C 1
ATOM 814 O O . PRO A 1 127 ? 31.621 36.864 12.964 1.00 33.97 127 PRO A O 1
ATOM 817 N N . ARG A 1 128 ? 31.866 34.996 14.192 1.00 34.59 128 ARG A N 1
ATOM 818 C CA . ARG A 1 128 ? 33.342 34.928 14.129 1.00 34.59 128 ARG A CA 1
ATOM 819 C C . ARG A 1 128 ? 33.810 34.075 12.932 1.00 34.59 128 ARG A C 1
ATOM 821 O O . ARG A 1 128 ? 33.098 33.143 12.561 1.00 34.59 128 ARG A O 1
ATOM 828 N N . PRO A 1 129 ? 34.996 34.337 12.349 1.00 31.77 129 PRO A N 1
ATOM 829 C CA . PRO A 1 129 ? 35.526 33.544 11.237 1.00 31.77 129 PRO A CA 1
ATOM 830 C C . PRO A 1 129 ? 35.987 32.141 11.675 1.00 31.77 129 PRO A C 1
ATOM 832 O O . PRO A 1 129 ? 36.496 31.966 12.783 1.00 31.77 129 PRO A O 1
ATOM 835 N N . ARG A 1 130 ? 35.863 31.153 10.777 1.00 32.12 130 ARG A N 1
ATOM 836 C CA . ARG A 1 130 ? 36.537 29.843 10.881 1.00 32.12 130 ARG A CA 1
ATOM 837 C C . ARG A 1 130 ? 37.925 29.899 10.215 1.00 32.12 130 ARG A C 1
ATOM 839 O O . ARG A 1 130 ? 38.065 30.597 9.212 1.00 32.12 130 ARG A O 1
ATOM 846 N N . PRO A 1 131 ? 38.929 29.161 10.724 1.00 32.50 131 PRO A N 1
ATOM 847 C CA . PRO A 1 131 ? 40.230 29.022 10.073 1.00 32.50 131 PRO A CA 1
ATOM 848 C C . PRO A 1 131 ? 40.180 28.046 8.885 1.00 32.50 131 PRO A C 1
ATOM 850 O O . PRO A 1 131 ? 39.318 27.170 8.816 1.00 32.50 131 PRO A O 1
ATOM 853 N N . THR A 1 132 ? 41.138 28.186 7.970 1.00 33.19 132 THR A N 1
ATOM 854 C CA . THR A 1 132 ? 41.329 27.332 6.789 1.00 33.19 132 THR A CA 1
ATOM 855 C C . THR A 1 132 ? 42.292 26.175 7.062 1.00 33.19 132 THR A C 1
ATOM 857 O O . THR A 1 132 ? 43.383 26.405 7.584 1.00 33.19 132 THR A O 1
ATOM 860 N N . THR A 1 133 ? 41.962 24.970 6.597 1.00 32.25 133 THR A N 1
ATOM 861 C CA . THR A 1 133 ? 42.903 23.846 6.437 1.00 32.25 133 THR A CA 1
ATOM 862 C C . THR A 1 133 ? 42.811 23.285 5.018 1.00 32.25 133 THR A C 1
ATOM 864 O O . THR A 1 133 ? 41.742 23.320 4.410 1.00 32.25 133 THR A O 1
ATOM 867 N N . GLY A 1 134 ? 43.943 22.828 4.475 1.00 31.17 134 GLY A N 1
ATOM 868 C CA . GLY A 1 134 ? 44.056 22.323 3.100 1.00 31.17 134 GLY A CA 1
ATOM 869 C C . GLY A 1 134 ? 43.490 20.908 2.895 1.00 31.17 134 GLY A C 1
ATOM 870 O O . GLY A 1 134 ? 42.983 20.306 3.843 1.00 31.17 134 GLY A O 1
ATOM 871 N N . PRO A 1 135 ? 43.568 20.377 1.660 1.00 33.09 135 PRO A N 1
ATOM 872 C CA . PRO A 1 135 ? 43.024 19.067 1.311 1.00 33.09 135 PRO A CA 1
ATOM 873 C C . PRO A 1 135 ? 43.846 17.913 1.903 1.00 33.09 135 PRO A C 1
ATOM 875 O O . PRO A 1 135 ? 45.065 18.008 2.038 1.00 33.09 135 PRO A O 1
ATOM 878 N N . ALA A 1 136 ? 43.164 16.803 2.182 1.00 29.02 136 ALA A N 1
ATOM 879 C CA . ALA A 1 136 ? 43.754 15.506 2.498 1.00 29.02 136 ALA A CA 1
ATOM 880 C C . ALA A 1 136 ? 43.101 14.431 1.615 1.00 29.02 136 ALA A C 1
ATOM 882 O O . ALA A 1 136 ? 41.913 14.524 1.299 1.00 29.02 136 ALA A O 1
ATOM 883 N N . GLU A 1 137 ? 43.883 13.441 1.191 1.00 28.11 137 GLU A N 1
ATOM 884 C CA . GLU A 1 137 ? 43.434 12.370 0.295 1.00 28.11 137 GLU A CA 1
ATOM 885 C C . GLU A 1 137 ? 42.613 11.300 1.046 1.00 28.11 137 GLU A C 1
ATOM 887 O O . GLU A 1 137 ? 42.872 11.046 2.226 1.00 28.11 137 GLU A O 1
ATOM 892 N N . PRO A 1 138 ? 41.636 10.640 0.393 1.00 31.45 138 PRO A N 1
ATOM 893 C CA . PRO A 1 138 ? 40.845 9.586 1.018 1.00 31.45 138 PRO A CA 1
ATOM 894 C C . PRO A 1 138 ? 41.602 8.248 1.021 1.00 31.45 138 PRO A C 1
ATOM 896 O O . PRO A 1 138 ? 41.639 7.537 0.017 1.00 31.45 138 PRO A O 1
ATOM 899 N N . THR A 1 139 ? 42.164 7.860 2.165 1.00 28.94 139 THR A N 1
ATOM 900 C CA . THR A 1 139 ? 42.695 6.506 2.369 1.00 28.94 139 THR A CA 1
ATOM 901 C C . THR A 1 139 ? 41.562 5.517 2.647 1.00 28.94 139 THR A C 1
ATOM 903 O O . THR A 1 139 ? 40.924 5.547 3.698 1.00 28.94 139 THR A O 1
ATOM 906 N N . SER A 1 140 ? 41.303 4.616 1.700 1.00 34.97 140 SER A N 1
ATOM 907 C CA . SER A 1 140 ? 40.310 3.552 1.849 1.00 34.97 140 SER A CA 1
ATOM 908 C C . SER A 1 140 ? 40.875 2.347 2.610 1.00 34.97 140 SER A C 1
ATOM 910 O O . SER A 1 140 ? 41.915 1.791 2.263 1.00 34.97 140 SER A O 1
ATOM 912 N N . GLY A 1 141 ? 40.145 1.908 3.635 1.00 29.97 141 GLY A N 1
ATOM 913 C CA . GLY A 1 141 ? 40.327 0.623 4.306 1.00 29.97 141 GLY A CA 1
ATOM 914 C C . GLY A 1 141 ? 38.956 -0.025 4.524 1.00 29.97 141 GLY A C 1
ATOM 915 O O . GLY A 1 141 ? 37.986 0.705 4.744 1.00 29.97 141 GLY A O 1
ATOM 916 N N . PRO A 1 142 ? 38.829 -1.360 4.426 1.00 31.36 142 PRO A N 1
ATOM 917 C CA . PRO A 1 142 ? 37.550 -2.030 4.624 1.00 31.36 142 PRO A CA 1
ATOM 918 C C . PRO A 1 142 ? 37.153 -1.965 6.103 1.00 31.36 142 PRO A C 1
ATOM 920 O O . PRO A 1 142 ? 37.891 -2.433 6.967 1.00 31.36 142 PRO A O 1
ATOM 923 N N . ALA A 1 143 ? 35.980 -1.404 6.389 1.00 31.05 143 ALA A N 1
ATOM 924 C CA . ALA A 1 143 ? 35.347 -1.552 7.693 1.00 31.05 143 ALA A CA 1
ATOM 925 C C . ALA A 1 143 ? 34.712 -2.947 7.792 1.00 31.05 143 ALA A C 1
ATOM 927 O O . ALA A 1 143 ? 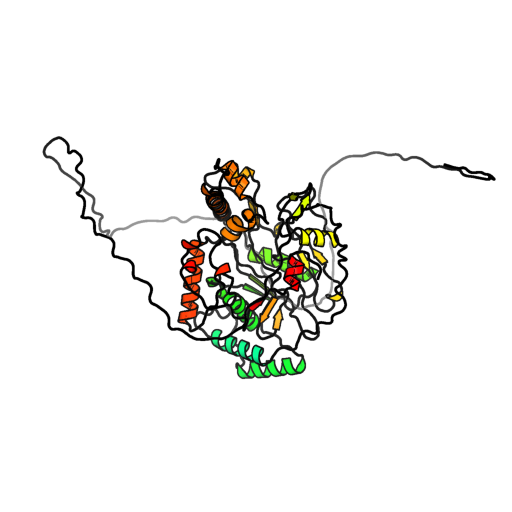33.965 -3.351 6.898 1.00 31.05 143 ALA A O 1
ATOM 928 N N . GLU A 1 144 ? 34.992 -3.672 8.875 1.00 30.03 144 GLU A N 1
ATOM 929 C CA . GLU A 1 144 ? 34.244 -4.888 9.203 1.00 30.03 144 GLU A CA 1
ATOM 930 C C . GLU A 1 144 ? 32.779 -4.529 9.520 1.00 30.03 144 GLU A C 1
ATOM 932 O O . GLU A 1 144 ? 32.523 -3.492 10.145 1.00 30.03 144 GLU A O 1
ATOM 937 N N . PRO A 1 145 ? 31.798 -5.346 9.096 1.00 34.53 145 PRO A N 1
ATOM 938 C CA . PRO A 1 145 ? 30.404 -5.105 9.438 1.00 34.53 145 PRO A CA 1
ATOM 939 C C . PRO A 1 145 ? 30.193 -5.300 10.952 1.00 34.53 145 PRO A C 1
ATOM 941 O O . PRO A 1 145 ? 30.667 -6.297 11.505 1.00 34.53 145 PRO A O 1
ATOM 944 N N . PRO A 1 146 ? 29.470 -4.398 11.642 1.00 32.19 146 PRO A N 1
ATOM 945 C CA . PRO A 1 146 ? 29.143 -4.592 13.049 1.00 32.19 146 PRO A CA 1
ATOM 946 C C . PRO A 1 146 ? 28.263 -5.836 13.220 1.00 32.19 146 PRO A C 1
ATOM 948 O O . PRO A 1 146 ? 27.342 -6.071 12.438 1.00 32.19 146 PRO A O 1
ATOM 951 N N . SER A 1 147 ? 28.527 -6.625 14.261 1.00 32.66 147 SER A N 1
ATOM 952 C CA . SER A 1 147 ? 27.773 -7.844 14.560 1.00 32.66 147 SER A CA 1
ATOM 953 C C . SER A 1 147 ? 26.366 -7.511 15.071 1.00 32.66 147 SER A C 1
ATOM 955 O O . SER A 1 147 ? 26.158 -7.326 16.272 1.00 32.66 147 SER A O 1
ATOM 957 N N . THR A 1 148 ? 25.395 -7.437 14.163 1.00 35.47 148 THR A N 1
ATOM 958 C CA . THR A 1 148 ? 23.977 -7.241 14.483 1.00 35.47 148 THR A CA 1
ATOM 959 C C . THR A 1 148 ? 23.368 -8.515 15.068 1.00 35.47 148 THR A C 1
ATOM 961 O O . THR A 1 148 ? 22.878 -9.394 14.362 1.00 35.47 148 THR A O 1
ATOM 964 N N . SER A 1 149 ? 23.382 -8.624 16.396 1.00 36.00 149 SER A N 1
ATOM 965 C CA . SER A 1 149 ? 22.621 -9.651 17.101 1.00 36.00 149 SER A CA 1
ATOM 966 C C . SER A 1 149 ? 21.122 -9.361 16.996 1.00 36.00 149 SER A C 1
ATOM 968 O O . SER A 1 149 ? 20.623 -8.464 17.674 1.00 36.00 149 SER A O 1
ATOM 970 N N . TRP A 1 150 ? 20.397 -10.163 16.215 1.00 45.38 150 TRP A N 1
ATOM 971 C CA . TRP A 1 150 ? 18.926 -10.202 16.145 1.00 45.38 150 TRP A CA 1
ATOM 972 C C . TRP A 1 150 ? 18.274 -10.787 17.416 1.00 45.38 150 TRP A C 1
ATOM 974 O O . TRP A 1 150 ? 17.324 -11.563 17.347 1.00 45.38 150 TRP A O 1
ATOM 984 N N . GLY A 1 151 ? 18.823 -10.468 18.590 1.00 37.59 151 GLY A N 1
ATOM 985 C CA . GLY A 1 151 ? 18.231 -10.837 19.871 1.00 37.59 151 GLY A CA 1
ATOM 986 C C . GLY A 1 151 ? 16.906 -10.108 20.085 1.00 37.59 151 GLY A C 1
ATOM 987 O O . GLY A 1 151 ? 16.694 -9.026 19.537 1.00 37.59 151 GLY A O 1
ATOM 988 N N . ALA A 1 152 ? 16.022 -10.698 20.892 1.00 36.84 152 ALA A N 1
ATOM 989 C CA . ALA A 1 152 ? 14.772 -10.053 21.281 1.00 36.84 152 ALA A CA 1
ATOM 990 C C . ALA A 1 152 ? 15.046 -8.648 21.864 1.00 36.84 152 ALA A C 1
ATOM 992 O O . ALA A 1 152 ? 16.027 -8.487 22.602 1.00 36.84 152 ALA A O 1
ATOM 993 N N . PRO A 1 153 ? 14.220 -7.634 21.536 1.00 38.50 153 PRO A N 1
ATOM 994 C CA . PRO A 1 153 ? 14.455 -6.260 21.966 1.00 38.50 153 PRO A CA 1
ATOM 995 C C . PRO A 1 153 ? 14.535 -6.178 23.492 1.00 38.50 153 PRO A C 1
ATOM 997 O O . PRO A 1 153 ? 13.725 -6.776 24.202 1.00 38.50 153 PRO A O 1
ATOM 1000 N N . ALA A 1 154 ? 15.531 -5.444 23.993 1.00 33.09 154 ALA A N 1
ATOM 1001 C CA . ALA A 1 154 ? 15.789 -5.341 25.424 1.00 33.09 154 ALA A CA 1
ATOM 1002 C C . ALA A 1 154 ? 14.573 -4.763 26.165 1.00 33.09 154 ALA A C 1
ATOM 1004 O O . ALA A 1 154 ? 14.032 -3.735 25.754 1.00 33.09 154 ALA A O 1
ATOM 1005 N N . ASP A 1 155 ? 14.192 -5.438 27.253 1.00 36.72 155 ASP A N 1
ATOM 1006 C CA . ASP A 1 155 ? 12.926 -5.283 27.976 1.00 36.72 155 ASP A CA 1
ATOM 1007 C C . ASP A 1 155 ? 12.443 -3.826 28.095 1.00 36.72 155 ASP A C 1
ATOM 1009 O O . ASP A 1 155 ? 12.916 -3.019 28.903 1.00 36.72 155 ASP A O 1
ATOM 1013 N N . ARG A 1 156 ? 11.457 -3.512 27.254 1.00 39.59 156 ARG A N 1
ATOM 1014 C CA . ARG A 1 156 ? 10.560 -2.377 27.409 1.00 39.59 156 ARG A CA 1
ATOM 1015 C C . ARG A 1 156 ? 9.141 -2.884 27.256 1.00 39.59 156 ARG A C 1
ATOM 1017 O O . ARG A 1 156 ? 8.612 -2.927 26.148 1.00 39.59 156 ARG A O 1
ATOM 1024 N N . ALA A 1 157 ? 8.501 -3.160 28.386 1.00 40.16 157 ALA A N 1
ATOM 1025 C CA . ALA A 1 157 ? 7.050 -3.146 28.497 1.00 40.16 157 ALA A CA 1
ATOM 1026 C C . ALA A 1 157 ? 6.504 -1.745 28.139 1.00 40.16 157 ALA A C 1
ATOM 1028 O O . ALA A 1 157 ? 6.204 -0.923 29.006 1.00 40.16 157 ALA A O 1
ATOM 1029 N N . THR A 1 158 ? 6.395 -1.450 26.839 1.00 48.12 158 THR A N 1
ATOM 1030 C CA . THR A 1 158 ? 5.646 -0.308 26.309 1.00 48.12 158 THR A CA 1
ATOM 1031 C C . THR A 1 158 ? 4.168 -0.580 26.531 1.00 48.12 158 THR A C 1
ATOM 1033 O O . THR A 1 158 ? 3.474 -1.077 25.644 1.00 48.12 158 THR A O 1
ATOM 1036 N N . THR A 1 159 ? 3.698 -0.287 27.743 1.00 62.66 159 THR A N 1
ATOM 1037 C CA . THR A 1 159 ? 2.277 -0.303 28.083 1.00 62.66 159 THR A CA 1
ATOM 1038 C C . THR A 1 159 ? 1.544 0.593 27.094 1.00 62.66 159 THR A C 1
ATOM 1040 O O . THR A 1 159 ? 1.759 1.809 27.088 1.00 62.66 159 THR A O 1
ATOM 1043 N N . VAL A 1 160 ? 0.710 -0.010 26.248 1.00 77.50 160 VAL A N 1
ATOM 1044 C CA . VAL A 1 160 ? -0.145 0.720 25.310 1.00 77.50 160 VAL A CA 1
ATOM 1045 C C . VAL A 1 160 ? -0.985 1.700 26.140 1.00 77.50 160 VAL A C 1
ATOM 1047 O O . VAL A 1 160 ? -1.591 1.269 27.128 1.00 77.50 160 VAL A O 1
ATOM 1050 N N . PRO A 1 161 ? -0.989 3.006 25.819 1.00 84.19 161 PRO A N 1
ATOM 1051 C CA . PRO A 1 161 ? -1.761 3.972 26.585 1.00 84.19 161 PRO A CA 1
ATOM 1052 C C . PRO A 1 161 ? -3.252 3.631 26.518 1.00 84.19 161 PRO A C 1
ATOM 1054 O O . PRO A 1 161 ? -3.731 3.054 25.541 1.00 84.19 161 PRO A O 1
ATOM 1057 N N . ALA A 1 162 ? -3.992 4.003 27.561 1.00 90.94 162 ALA A N 1
ATOM 1058 C CA . ALA A 1 162 ? -5.443 3.933 27.506 1.00 90.94 162 ALA A CA 1
ATOM 1059 C C . ALA A 1 162 ? -5.978 4.894 26.430 1.00 90.94 162 ALA A C 1
ATOM 1061 O O . ALA A 1 162 ? -5.447 5.992 26.255 1.00 90.94 162 ALA A O 1
ATOM 1062 N N . VAL A 1 163 ? -7.039 4.474 25.744 1.00 95.56 163 VAL A N 1
ATOM 1063 C CA . VAL A 1 163 ? -7.786 5.275 24.766 1.00 95.56 163 VAL A CA 1
ATOM 1064 C C . VAL A 1 163 ? -8.252 6.585 25.405 1.00 95.56 163 VAL A C 1
ATOM 1066 O O . VAL A 1 163 ? -8.827 6.562 26.494 1.00 95.56 163 VAL A O 1
ATOM 1069 N N . ASP A 1 164 ? -8.073 7.715 24.713 1.00 96.06 164 ASP A N 1
ATOM 1070 C CA . ASP A 1 164 ? -8.690 8.982 25.116 1.00 96.06 164 ASP A CA 1
ATOM 1071 C C . ASP A 1 164 ? -10.208 8.937 24.830 1.00 96.06 164 ASP A C 1
ATOM 1073 O O . ASP A 1 164 ? -10.611 8.801 23.667 1.00 96.06 164 ASP A O 1
ATOM 1077 N N . PRO A 1 165 ? -11.085 9.071 25.849 1.00 97.12 165 PRO A N 1
ATOM 1078 C CA . PRO A 1 165 ? -12.529 9.115 25.638 1.00 97.12 165 PRO A CA 1
ATOM 1079 C C . PRO A 1 165 ? -13.000 10.257 24.724 1.00 97.12 165 PRO A C 1
ATOM 1081 O O . PRO A 1 165 ? -14.100 10.160 24.180 1.00 97.12 165 PRO A O 1
ATOM 1084 N N . ALA A 1 166 ? -12.209 11.323 24.554 1.00 97.00 166 ALA A N 1
ATOM 1085 C CA . ALA A 1 166 ? -12.513 12.417 23.636 1.00 97.00 166 ALA A CA 1
ATOM 1086 C C . ALA A 1 166 ? -12.306 12.019 22.165 1.00 97.00 166 ALA A C 1
ATOM 1088 O O . ALA A 1 166 ? -13.162 12.326 21.338 1.00 97.00 166 ALA A O 1
ATOM 1089 N N . GLU A 1 167 ? -11.236 11.284 21.836 1.00 96.25 167 GLU A N 1
ATOM 1090 C CA . GLU A 1 167 ? -10.994 10.800 20.465 1.00 96.25 167 GLU A CA 1
ATOM 1091 C C . GLU A 1 167 ? -12.032 9.738 20.066 1.00 96.25 167 GLU A C 1
ATOM 1093 O O . GLU A 1 167 ? -12.556 9.744 18.949 1.00 96.25 167 GLU A O 1
ATOM 1098 N N . ALA A 1 168 ? -12.396 8.862 21.010 1.00 97.56 168 ALA A N 1
ATOM 1099 C CA . ALA A 1 168 ? -13.483 7.905 20.833 1.00 97.56 168 ALA A CA 1
ATOM 1100 C C . ALA A 1 168 ? -14.839 8.606 20.606 1.00 97.56 168 ALA A C 1
ATOM 1102 O O . ALA A 1 168 ? -15.614 8.197 19.742 1.00 97.56 168 ALA A O 1
ATOM 1103 N N . GLU A 1 169 ? -15.130 9.687 21.339 1.00 97.62 169 GLU A N 1
ATOM 1104 C CA . GLU A 1 169 ? -16.340 10.488 21.132 1.00 97.62 169 GLU A CA 1
ATOM 1105 C C . GLU A 1 169 ? -16.342 11.231 19.789 1.00 97.62 169 GLU A C 1
ATOM 1107 O O . GLU A 1 169 ? -17.362 11.204 19.099 1.00 97.62 169 GLU A O 1
ATOM 1112 N N . GLU A 1 170 ? -15.234 11.862 19.391 1.00 96.88 170 GLU A N 1
ATOM 1113 C CA . GLU A 1 170 ? -15.116 12.545 18.096 1.00 96.88 170 GLU A CA 1
ATOM 1114 C C . GLU A 1 170 ? -15.387 11.569 16.943 1.00 96.88 170 GLU A C 1
ATOM 1116 O O . GLU A 1 170 ? -16.241 11.829 16.089 1.00 96.88 170 GLU A O 1
ATOM 1121 N N . PHE A 1 171 ? -14.741 10.399 16.976 1.00 97.06 171 PHE A N 1
ATOM 1122 C CA . PHE A 1 171 ? -14.959 9.338 16.000 1.00 97.06 171 PHE A CA 1
ATOM 1123 C C . PHE A 1 171 ? -16.417 8.848 15.973 1.00 97.06 171 PHE A C 1
ATOM 1125 O O . PHE A 1 171 ? -17.002 8.727 14.895 1.00 97.06 171 PHE A O 1
ATOM 1132 N N . LEU A 1 172 ? -17.036 8.598 17.133 1.00 95.81 172 LEU A N 1
ATOM 1133 C CA . LEU A 1 172 ? -18.433 8.157 17.199 1.00 95.81 172 LEU A CA 1
ATOM 1134 C C . LEU A 1 172 ? -19.397 9.225 16.669 1.00 95.81 172 LEU A C 1
ATOM 1136 O O . LEU A 1 172 ? -20.318 8.894 15.921 1.00 95.81 172 LEU A O 1
ATOM 1140 N N . ARG A 1 173 ? -19.185 10.507 16.992 1.00 95.12 173 ARG A N 1
ATOM 1141 C CA . ARG A 1 173 ? -20.008 11.598 16.448 1.00 95.12 173 ARG A CA 1
ATOM 1142 C C . ARG A 1 173 ? -19.827 11.737 14.934 1.00 95.12 173 ARG A C 1
ATOM 1144 O O . ARG A 1 173 ? -20.826 11.937 14.247 1.00 95.12 173 ARG A O 1
ATOM 1151 N N . GLN A 1 174 ? -18.619 11.539 14.397 1.00 93.88 174 GLN A N 1
ATOM 1152 C CA . GLN A 1 174 ? -18.402 11.478 12.947 1.00 93.88 174 GLN A CA 1
ATOM 1153 C C . GLN A 1 174 ? -19.120 10.275 12.309 1.00 93.88 174 GLN A C 1
ATOM 1155 O O . GLN A 1 174 ? -19.798 10.438 11.295 1.00 93.88 174 GLN A O 1
ATOM 1160 N N . PHE A 1 175 ? -19.010 9.082 12.905 1.00 93.06 175 PHE A N 1
ATOM 1161 C CA . PHE A 1 175 ? -19.657 7.862 12.414 1.00 93.06 175 PHE A CA 1
ATOM 1162 C C . PHE A 1 175 ? -21.175 8.023 12.318 1.00 93.06 175 PHE A C 1
ATOM 1164 O O . PHE A 1 175 ? -21.736 7.809 11.247 1.00 93.06 175 PHE A O 1
ATOM 1171 N N . PHE A 1 176 ? -21.837 8.459 13.394 1.00 89.56 176 PHE A N 1
ATOM 1172 C CA . PHE A 1 176 ? -23.286 8.675 13.377 1.00 89.56 176 PHE A CA 1
ATOM 1173 C C . PHE A 1 176 ? -23.709 9.813 12.429 1.00 89.56 176 PHE A C 1
ATOM 1175 O O . PHE A 1 176 ? -24.783 9.730 11.845 1.00 89.56 176 PHE A O 1
ATOM 1182 N N . ALA A 1 177 ? -22.878 10.843 12.220 1.00 89.62 177 ALA A N 1
ATOM 1183 C CA . ALA A 1 177 ? -23.193 11.936 11.295 1.00 89.62 177 ALA A CA 1
ATOM 1184 C C . ALA A 1 177 ? -23.049 11.558 9.805 1.00 89.62 177 ALA A C 1
ATOM 1186 O O . ALA A 1 177 ? -23.855 11.999 8.989 1.00 89.62 177 ALA A O 1
ATOM 1187 N N . GLU A 1 178 ? -22.044 10.756 9.428 1.00 86.94 178 GLU A N 1
ATOM 1188 C CA . GLU A 1 178 ? -21.811 10.358 8.026 1.00 86.94 178 GLU A CA 1
ATOM 1189 C C . GLU A 1 178 ? -22.463 9.009 7.641 1.00 86.94 178 GLU A C 1
ATOM 1191 O O . GLU A 1 178 ? -22.537 8.692 6.452 1.00 86.94 178 GLU A O 1
ATOM 1196 N N . ALA A 1 179 ? -22.964 8.213 8.597 1.00 67.75 179 ALA A N 1
ATOM 1197 C CA . ALA A 1 179 ? -23.644 6.940 8.313 1.00 67.75 179 ALA A CA 1
ATOM 1198 C C . ALA A 1 179 ? -25.023 7.100 7.640 1.00 67.75 179 ALA A C 1
ATOM 1200 O O . ALA A 1 179 ? -25.420 6.221 6.872 1.00 67.75 179 ALA A O 1
ATOM 1201 N N . ASP A 1 180 ? -25.719 8.213 7.895 1.00 55.44 180 ASP A N 1
ATOM 1202 C CA . ASP A 1 180 ? -27.077 8.483 7.398 1.00 55.44 180 ASP A CA 1
ATOM 1203 C C . ASP A 1 180 ? -27.116 9.257 6.053 1.00 55.44 180 ASP A C 1
ATOM 1205 O O . ASP A 1 180 ? -28.201 9.548 5.543 1.00 55.44 180 ASP A O 1
ATOM 1209 N N . GLU A 1 181 ? -25.969 9.584 5.430 1.00 51.16 181 GLU A N 1
ATOM 1210 C CA . GLU A 1 181 ? -25.926 10.285 4.127 1.00 51.16 181 GLU A CA 1
ATOM 1211 C C . GLU A 1 181 ? -26.619 9.466 3.004 1.00 51.16 181 GLU A C 1
ATOM 1213 O O . GLU A 1 181 ? -26.169 8.361 2.680 1.00 51.16 181 GLU A O 1
ATOM 1218 N N . PRO A 1 182 ? -27.639 9.999 2.294 1.00 34.00 182 PRO A N 1
ATOM 1219 C CA . PRO A 1 182 ? -28.256 9.312 1.157 1.00 34.00 182 PRO A CA 1
ATOM 1220 C C . PRO A 1 182 ? -27.273 9.124 -0.012 1.00 34.00 182 PRO A C 1
ATOM 1222 O O . PRO A 1 182 ? -27.033 10.034 -0.803 1.00 34.00 182 PRO A O 1
ATOM 1225 N N . GLY A 1 183 ? -26.705 7.923 -0.137 1.00 39.38 183 GLY A N 1
ATOM 1226 C CA . GLY A 1 183 ? -25.651 7.614 -1.112 1.00 39.38 183 GLY A CA 1
ATOM 1227 C C . GLY A 1 183 ? -24.323 7.202 -0.475 1.00 39.38 183 GLY A C 1
ATOM 1228 O O . GLY A 1 183 ? -23.486 6.603 -1.155 1.00 39.38 183 GLY A O 1
ATOM 1229 N N . ALA A 1 184 ? -24.161 7.381 0.840 1.00 39.12 184 ALA A N 1
ATOM 1230 C CA . ALA A 1 184 ? -23.381 6.420 1.598 1.00 39.12 184 ALA A CA 1
ATOM 1231 C C . ALA A 1 184 ? -24.091 5.065 1.477 1.00 39.12 184 ALA A C 1
ATOM 1233 O O . ALA A 1 184 ? -25.258 4.908 1.839 1.00 39.12 184 ALA A O 1
ATOM 1234 N N . THR A 1 185 ? -23.396 4.060 0.945 1.00 33.94 185 THR A N 1
ATOM 1235 C CA . THR A 1 185 ? -23.830 2.676 1.116 1.00 33.94 185 THR A CA 1
ATOM 1236 C C . THR A 1 185 ? -23.571 2.276 2.560 1.00 33.94 185 THR A C 1
ATOM 1238 O O . THR A 1 185 ? -22.533 1.690 2.887 1.00 33.94 185 THR A O 1
ATOM 1241 N N . THR A 1 186 ? -24.573 2.545 3.404 1.00 39.38 186 THR A N 1
ATOM 1242 C CA . THR A 1 186 ? -24.913 1.661 4.522 1.00 39.38 186 THR A CA 1
ATOM 1243 C C . THR A 1 186 ? -24.708 0.222 4.053 1.00 39.38 186 THR A C 1
ATOM 1245 O O . THR A 1 186 ? -25.151 -0.169 2.964 1.00 39.38 186 THR A O 1
ATOM 1248 N N . VAL A 1 187 ? -23.899 -0.536 4.800 1.00 40.03 187 VAL A N 1
ATOM 1249 C CA . VAL A 1 187 ? -23.427 -1.857 4.360 1.00 40.03 187 VAL A CA 1
ATOM 1250 C C . VAL A 1 187 ? -24.650 -2.697 4.010 1.00 40.03 187 VAL A C 1
ATOM 1252 O O . VAL A 1 187 ? -25.557 -2.814 4.823 1.00 40.03 187 VAL A O 1
ATOM 1255 N N . LYS A 1 188 ? -24.719 -3.212 2.778 1.00 32.47 188 LYS A N 1
ATOM 1256 C CA . LYS A 1 188 ? -25.966 -3.689 2.155 1.00 32.47 188 LYS A CA 1
ATOM 1257 C C . LYS A 1 188 ? -26.606 -4.845 2.949 1.00 32.47 188 LYS A C 1
ATOM 1259 O O . LYS A 1 188 ? -26.285 -6.003 2.700 1.00 32.47 188 LYS A O 1
ATOM 1264 N N . GLY A 1 189 ? -27.515 -4.518 3.872 1.00 39.03 189 GLY A N 1
ATOM 1265 C CA . GLY A 1 189 ? -28.149 -5.458 4.811 1.00 39.03 189 GLY A CA 1
ATOM 1266 C C . GLY A 1 189 ? -27.912 -5.177 6.307 1.00 39.03 189 GLY A C 1
ATOM 1267 O O . GLY A 1 189 ? -28.478 -5.880 7.136 1.00 39.03 189 GLY A O 1
ATOM 1268 N N . VAL A 1 190 ? -27.122 -4.163 6.668 1.00 42.16 190 VAL A N 1
ATOM 1269 C CA . VAL A 1 190 ? -26.937 -3.683 8.046 1.00 42.16 190 VAL A CA 1
ATOM 1270 C C . VAL A 1 190 ? -27.899 -2.521 8.288 1.00 42.16 190 VAL A C 1
ATOM 1272 O O . VAL A 1 190 ? -27.826 -1.500 7.605 1.00 42.16 190 VAL A O 1
ATOM 1275 N N . ALA A 1 191 ? -28.818 -2.687 9.239 1.00 45.12 191 ALA A N 1
ATOM 1276 C CA . ALA A 1 191 ? -29.683 -1.604 9.700 1.00 45.12 191 ALA A CA 1
ATOM 1277 C C . ALA A 1 191 ? -28.870 -0.542 10.461 1.00 45.12 191 ALA A C 1
ATOM 1279 O O . ALA A 1 191 ? -27.826 -0.858 11.036 1.00 45.12 191 ALA A O 1
ATOM 1280 N N . GLY A 1 192 ? -29.363 0.701 10.495 1.00 51.19 192 GLY A N 1
ATOM 1281 C CA . GLY A 1 192 ? -28.792 1.741 11.358 1.00 51.19 192 GLY A CA 1
ATOM 1282 C C . GLY A 1 192 ? -28.783 1.303 12.834 1.00 51.19 192 GLY A C 1
ATOM 1283 O O . GLY A 1 192 ? -29.611 0.466 13.216 1.00 51.19 192 GLY A O 1
ATOM 1284 N N . PRO A 1 193 ? -27.860 1.816 13.670 1.00 54.81 193 PRO A N 1
ATOM 1285 C CA . PRO A 1 193 ? -27.761 1.407 15.067 1.00 54.81 193 PRO A CA 1
ATOM 1286 C C . PRO A 1 193 ? -29.096 1.571 15.805 1.00 54.81 193 PRO A C 1
ATOM 1288 O O . PRO A 1 193 ? -29.703 2.637 15.782 1.00 54.81 193 PRO A O 1
ATOM 1291 N N . ALA A 1 194 ? -29.539 0.529 16.513 1.00 65.25 194 ALA A N 1
ATOM 1292 C CA . ALA A 1 194 ? -30.759 0.559 17.333 1.00 65.25 194 ALA A CA 1
ATOM 1293 C C . ALA A 1 194 ? -30.574 1.321 18.669 1.00 65.25 194 ALA A C 1
ATOM 1295 O O . ALA A 1 194 ? -31.243 1.025 19.655 1.00 65.25 194 ALA A O 1
ATOM 1296 N N . VAL A 1 195 ? -29.601 2.235 18.707 1.00 80.06 195 VAL A N 1
ATOM 1297 C CA . VAL A 1 195 ? -29.028 2.912 19.877 1.00 80.06 195 VAL A CA 1
ATOM 1298 C C . VAL A 1 195 ? -28.582 4.299 19.413 1.00 80.06 195 VAL A C 1
ATOM 1300 O O . VAL A 1 195 ? -27.997 4.420 18.336 1.00 80.06 195 VAL A O 1
ATOM 1303 N N . THR A 1 196 ? -28.847 5.343 20.194 1.00 86.81 196 THR A N 1
ATOM 1304 C CA . THR A 1 196 ? -28.454 6.717 19.849 1.00 86.81 196 THR A CA 1
ATOM 1305 C C . THR A 1 196 ? -26.947 6.952 20.001 1.00 86.81 196 THR A C 1
ATOM 1307 O O . THR A 1 196 ? -26.241 6.217 20.695 1.00 86.81 196 THR A O 1
ATOM 1310 N N . VAL A 1 197 ? -26.446 8.024 19.376 1.00 89.56 197 VAL A N 1
ATOM 1311 C CA . VAL A 1 197 ? -25.030 8.420 19.462 1.00 89.56 197 VAL A CA 1
ATOM 1312 C C . VAL A 1 197 ? -24.574 8.634 20.911 1.00 89.56 197 VAL A C 1
ATOM 1314 O O . VAL A 1 197 ? -23.516 8.139 21.293 1.00 89.56 197 VAL A O 1
ATOM 1317 N N . ASP A 1 198 ? -25.387 9.286 21.746 1.00 92.56 198 ASP A N 1
ATOM 1318 C CA . ASP A 1 198 ? -25.024 9.578 23.138 1.00 92.56 198 ASP A CA 1
ATOM 1319 C C . ASP A 1 198 ? -25.099 8.333 24.043 1.00 92.56 198 ASP A C 1
ATOM 1321 O O . ASP A 1 198 ? -24.264 8.181 24.934 1.00 92.56 198 ASP A O 1
ATOM 1325 N N . GLU A 1 199 ? -26.013 7.390 23.779 1.00 93.00 199 GLU A N 1
ATOM 1326 C CA . GLU A 1 199 ? -26.025 6.076 24.445 1.00 93.00 199 GLU A CA 1
ATOM 1327 C C . GLU A 1 199 ? -24.783 5.243 24.082 1.00 93.00 199 GLU A C 1
ATOM 1329 O O . GLU A 1 199 ? -24.166 4.638 24.963 1.00 93.00 199 GLU A O 1
ATOM 1334 N N . ARG A 1 200 ? -24.356 5.243 22.807 1.00 94.62 200 ARG A N 1
ATOM 1335 C CA . ARG A 1 200 ? -23.123 4.552 22.386 1.00 94.62 200 ARG A CA 1
ATOM 1336 C C . ARG A 1 200 ? -21.877 5.207 22.988 1.00 94.62 200 ARG A C 1
ATOM 1338 O O . ARG A 1 200 ? -20.997 4.481 23.448 1.00 94.62 200 ARG A O 1
ATOM 1345 N N . ILE A 1 201 ? -21.818 6.539 23.053 1.00 97.00 201 ILE A N 1
ATOM 1346 C CA . ILE A 1 201 ? -20.733 7.279 23.722 1.00 97.00 201 ILE A CA 1
ATOM 1347 C C . ILE A 1 201 ? -20.696 6.963 25.222 1.00 97.00 201 ILE A C 1
ATOM 1349 O O . ILE A 1 201 ? -19.616 6.734 25.762 1.00 97.00 201 ILE A O 1
ATOM 1353 N N . ALA A 1 202 ? -21.846 6.899 25.901 1.00 97.12 202 ALA A N 1
ATOM 1354 C CA . ALA A 1 202 ? -21.907 6.525 27.314 1.00 97.12 202 ALA A CA 1
ATOM 1355 C C . ALA A 1 202 ? -21.356 5.107 27.554 1.00 97.12 202 ALA A C 1
ATOM 1357 O O . ALA A 1 202 ? -20.487 4.928 28.407 1.00 97.12 202 ALA A O 1
ATOM 1358 N N . ALA A 1 203 ? -21.783 4.128 26.747 1.00 96.56 203 ALA A N 1
ATOM 1359 C CA . ALA A 1 203 ? -21.296 2.752 26.831 1.00 96.56 203 ALA A CA 1
ATOM 1360 C C . ALA A 1 203 ? -19.787 2.630 26.535 1.00 96.56 203 ALA A C 1
ATOM 1362 O O . ALA A 1 203 ? -19.080 1.904 27.230 1.00 96.56 203 ALA A O 1
ATOM 1363 N N . VAL A 1 204 ? -19.268 3.364 25.541 1.00 97.88 204 VAL A N 1
ATOM 1364 C CA . VAL A 1 204 ? -17.828 3.380 25.219 1.00 97.88 204 VAL A CA 1
ATOM 1365 C C . VAL A 1 204 ? -17.006 4.046 26.322 1.00 97.88 204 VAL A C 1
ATOM 1367 O O . VAL A 1 204 ? -15.965 3.518 26.702 1.00 97.88 204 VAL A O 1
ATOM 1370 N N . ARG A 1 205 ? -17.485 5.147 26.913 1.00 98.25 205 ARG A N 1
ATOM 1371 C CA . ARG A 1 205 ? -16.836 5.777 28.075 1.00 98.25 205 ARG A CA 1
ATOM 1372 C C . ARG A 1 205 ? -16.768 4.833 29.281 1.00 98.25 205 ARG A C 1
ATOM 1374 O O . ARG A 1 205 ? -15.745 4.812 29.961 1.00 98.25 205 ARG A O 1
ATOM 1381 N N . GLU A 1 206 ? -17.810 4.038 29.534 1.00 98.19 206 GLU A N 1
ATOM 1382 C CA . GLU A 1 206 ? -17.793 3.003 30.579 1.00 98.19 206 GLU A CA 1
ATOM 1383 C C . GLU A 1 206 ? -16.812 1.863 30.244 1.00 98.19 206 GLU A C 1
ATOM 1385 O O . GLU A 1 206 ? -16.060 1.416 31.113 1.00 98.19 206 GLU A O 1
ATOM 1390 N N . GLU A 1 207 ? -16.753 1.425 28.982 1.00 98.00 207 GLU A N 1
ATOM 1391 C CA . GLU A 1 207 ? -15.812 0.391 28.535 1.00 98.00 207 GLU A CA 1
ATOM 1392 C C . GLU A 1 207 ? -14.345 0.835 28.689 1.00 98.00 207 GLU A C 1
ATOM 1394 O O . GLU A 1 207 ? -13.535 0.087 29.254 1.00 98.00 207 GLU A O 1
ATOM 1399 N N . ILE A 1 208 ? -14.032 2.080 28.307 1.00 98.06 208 ILE A N 1
ATOM 1400 C CA . ILE A 1 208 ? -12.708 2.694 28.483 1.00 98.06 208 ILE A CA 1
ATOM 1401 C C . ILE A 1 208 ? -12.387 2.863 29.971 1.00 98.06 208 ILE A C 1
ATOM 1403 O O . ILE A 1 208 ? -11.302 2.481 30.401 1.00 98.06 208 ILE A O 1
ATOM 1407 N N . ALA A 1 209 ? -13.321 3.347 30.795 1.00 97.62 209 ALA A N 1
ATOM 1408 C CA . ALA A 1 209 ? -13.100 3.479 32.239 1.00 97.62 209 ALA A CA 1
ATOM 1409 C C . ALA A 1 209 ? -12.836 2.127 32.937 1.00 97.62 209 ALA A C 1
ATOM 1411 O O . ALA A 1 209 ? -12.139 2.080 33.951 1.00 97.62 209 ALA A O 1
ATOM 1412 N N . ARG A 1 210 ? -13.372 1.025 32.394 1.00 96.94 210 ARG A N 1
ATOM 1413 C CA . ARG A 1 210 ? -13.222 -0.340 32.923 1.00 96.94 210 ARG A CA 1
ATOM 1414 C C . ARG A 1 210 ? -11.983 -1.082 32.403 1.00 96.94 210 ARG A C 1
ATOM 1416 O O . ARG A 1 210 ? -11.504 -1.982 33.089 1.00 96.94 210 ARG A O 1
ATOM 1423 N N . THR A 1 211 ? -11.500 -0.775 31.196 1.00 96.00 211 THR A N 1
ATOM 1424 C CA . THR A 1 211 ? -10.471 -1.587 30.498 1.00 96.00 211 THR A CA 1
ATOM 1425 C C . THR A 1 211 ? -9.312 -0.795 29.889 1.00 96.00 211 THR A C 1
ATOM 1427 O O . THR A 1 211 ? -8.334 -1.388 29.440 1.00 96.00 211 THR A O 1
ATOM 1430 N N . GLY A 1 212 ? -9.421 0.532 29.837 1.00 96.69 212 GLY A N 1
ATOM 1431 C CA . GLY A 1 212 ? -8.532 1.415 29.084 1.00 96.69 212 GLY A CA 1
ATOM 1432 C C . GLY A 1 212 ? -8.721 1.366 27.561 1.00 96.69 212 GLY A C 1
ATOM 1433 O O . GLY A 1 212 ? -7.934 1.976 26.847 1.00 96.69 212 GLY A O 1
ATOM 1434 N N . THR A 1 213 ? -9.729 0.662 27.037 1.00 97.56 213 THR A N 1
ATOM 1435 C CA . THR A 1 213 ? -10.041 0.600 25.598 1.00 97.56 213 THR A CA 1
ATOM 1436 C C . THR A 1 213 ? -11.535 0.325 25.356 1.00 97.56 213 THR A C 1
ATOM 1438 O O . THR A 1 213 ? -12.316 0.284 26.303 1.00 97.56 213 THR A O 1
ATOM 1441 N N . TYR A 1 214 ? -11.964 0.169 24.103 1.00 97.88 214 TYR A N 1
ATOM 1442 C CA . TYR A 1 214 ? -13.327 -0.242 23.748 1.00 97.88 214 TYR A CA 1
ATOM 1443 C C . TYR A 1 214 ? -13.355 -1.076 22.467 1.00 97.88 214 TYR A C 1
ATOM 1445 O O . TYR A 1 214 ? -12.412 -1.066 21.672 1.00 97.88 214 TYR A O 1
ATOM 1453 N N . VAL A 1 215 ? -14.454 -1.801 22.244 1.00 96.88 215 VAL A N 1
ATOM 1454 C CA . VAL A 1 215 ? -14.618 -2.635 21.048 1.00 96.88 215 VAL A CA 1
ATOM 1455 C C . VAL A 1 215 ? -15.522 -1.955 20.020 1.00 96.88 215 VAL A C 1
ATOM 1457 O O . VAL A 1 215 ? -16.714 -1.733 20.248 1.00 96.88 215 VAL A O 1
ATOM 1460 N N . HIS A 1 216 ? -14.964 -1.687 18.838 1.00 97.25 216 HIS A N 1
ATOM 1461 C CA . HIS A 1 216 ? -15.719 -1.257 17.661 1.00 97.25 216 HIS A CA 1
ATOM 1462 C C . HIS A 1 216 ? -16.747 -2.301 17.202 1.00 97.25 216 HIS A C 1
ATOM 1464 O O . HIS A 1 216 ? -16.443 -3.496 17.104 1.00 97.25 216 HIS A O 1
ATOM 1470 N N . THR A 1 217 ? -17.930 -1.855 16.786 1.00 94.62 217 THR A N 1
ATOM 1471 C CA . THR A 1 217 ? -18.807 -2.671 15.934 1.00 94.62 217 THR A CA 1
ATOM 1472 C C . THR A 1 217 ? -18.170 -2.846 14.549 1.00 94.62 217 THR A C 1
ATOM 1474 O O . THR A 1 217 ? -17.358 -2.030 14.115 1.00 94.62 217 THR A O 1
ATOM 1477 N N . THR A 1 218 ? -18.535 -3.887 13.797 1.00 92.88 218 THR A N 1
ATOM 1478 C CA . THR A 1 218 ? -18.022 -4.059 12.421 1.00 92.88 218 THR A CA 1
ATOM 1479 C C . THR A 1 218 ? -18.475 -2.921 11.487 1.00 92.88 218 THR A C 1
ATOM 1481 O O . THR A 1 218 ? -17.788 -2.629 10.509 1.00 92.88 218 THR A O 1
ATOM 1484 N N . ALA A 1 219 ? -19.579 -2.226 11.796 1.00 90.88 219 ALA A N 1
ATOM 1485 C CA . ALA A 1 219 ? -20.012 -1.026 11.073 1.00 90.88 219 ALA A CA 1
ATOM 1486 C C . ALA A 1 219 ? -19.085 0.173 11.346 1.00 90.88 219 ALA A C 1
ATOM 1488 O O . ALA A 1 219 ? -18.581 0.773 10.397 1.00 90.88 219 ALA A O 1
ATOM 1489 N N . GLU A 1 220 ? -18.794 0.454 12.621 1.00 95.25 220 GLU A N 1
ATOM 1490 C CA . GLU A 1 220 ? -17.816 1.470 13.038 1.00 95.25 220 GLU A CA 1
ATOM 1491 C C . GLU A 1 220 ? -16.432 1.177 12.437 1.00 95.25 220 GLU A C 1
ATOM 1493 O O . GLU A 1 220 ? -15.835 2.051 11.817 1.00 95.25 220 GLU A O 1
ATOM 1498 N N . LEU A 1 221 ? -15.953 -0.071 12.514 1.00 97.50 221 LEU A N 1
ATOM 1499 C CA . LEU A 1 221 ? -14.655 -0.464 11.952 1.00 97.50 221 LEU A CA 1
ATOM 1500 C C . LEU A 1 221 ? -14.602 -0.295 10.422 1.00 97.50 221 LEU A C 1
ATOM 1502 O O . LEU A 1 221 ? -13.610 0.198 9.883 1.00 97.50 221 LEU A O 1
ATOM 1506 N N . THR A 1 222 ? -15.681 -0.662 9.717 1.00 96.31 222 THR A N 1
ATOM 1507 C CA . THR A 1 222 ? -15.799 -0.450 8.263 1.00 96.31 222 THR A CA 1
ATOM 1508 C C . THR A 1 222 ? -15.737 1.038 7.923 1.00 96.31 222 THR A C 1
ATOM 1510 O O . THR A 1 222 ? -15.096 1.413 6.943 1.00 96.31 222 THR A O 1
ATOM 1513 N N . PHE A 1 223 ? -16.390 1.891 8.716 1.00 95.94 223 PHE A N 1
ATOM 1514 C CA . PHE A 1 223 ? -16.360 3.339 8.534 1.00 95.94 223 PHE A CA 1
ATOM 1515 C C . PHE A 1 223 ? -14.973 3.925 8.832 1.00 95.94 223 PHE A C 1
ATOM 1517 O O . PHE A 1 223 ? -14.417 4.613 7.980 1.00 95.94 223 PHE A O 1
ATOM 1524 N N . GLY A 1 224 ? -14.367 3.588 9.974 1.00 97.38 224 GLY A N 1
ATOM 1525 C CA . GLY A 1 224 ? -13.047 4.077 10.374 1.00 97.38 224 GLY A CA 1
ATOM 1526 C C . GLY A 1 224 ? -11.946 3.727 9.371 1.00 97.38 224 GLY A C 1
ATOM 1527 O O . GLY A 1 224 ? -11.201 4.609 8.958 1.00 97.38 224 GLY A O 1
ATOM 1528 N N . ALA A 1 225 ? -11.900 2.486 8.874 1.00 97.81 225 ALA A N 1
ATOM 1529 C CA . ALA A 1 225 ? -10.938 2.079 7.842 1.00 97.81 225 ALA A CA 1
ATOM 1530 C C . ALA A 1 225 ? -11.139 2.822 6.503 1.00 97.81 225 ALA A C 1
ATOM 1532 O O . ALA A 1 225 ? -10.181 3.161 5.806 1.00 97.81 225 ALA A O 1
ATOM 1533 N N . ARG A 1 226 ? -12.396 3.114 6.146 1.00 97.06 226 ARG A N 1
ATOM 1534 C CA . ARG A 1 226 ? -12.760 3.894 4.954 1.00 97.06 226 ARG A CA 1
ATOM 1535 C C . ARG A 1 226 ? -12.376 5.370 5.086 1.00 97.06 226 ARG A C 1
ATOM 1537 O O . ARG A 1 226 ? -11.850 5.945 4.133 1.00 97.06 226 ARG A O 1
ATOM 1544 N N . VAL A 1 227 ? -12.584 5.962 6.262 1.00 96.06 227 VAL A N 1
ATOM 1545 C CA . VAL A 1 227 ? -12.154 7.330 6.584 1.00 96.06 227 VAL A CA 1
ATOM 1546 C C . VAL A 1 227 ? -10.627 7.421 6.667 1.00 96.06 227 VAL A C 1
ATOM 1548 O O . VAL A 1 227 ? -10.062 8.367 6.136 1.00 96.06 227 VAL A O 1
ATOM 1551 N N . ALA A 1 228 ? -9.929 6.412 7.189 1.00 97.19 228 ALA A N 1
ATOM 1552 C CA . ALA A 1 228 ? -8.466 6.380 7.189 1.00 97.19 228 ALA A CA 1
ATOM 1553 C C . ALA A 1 228 ? -7.865 6.415 5.773 1.00 97.19 228 ALA A C 1
ATOM 1555 O O . ALA A 1 228 ? -6.885 7.123 5.530 1.00 97.19 228 ALA A O 1
ATOM 1556 N N . TRP A 1 229 ? -8.481 5.726 4.803 1.00 97.06 229 TRP A N 1
ATOM 1557 C CA . TRP A 1 229 ? -8.071 5.825 3.397 1.00 97.06 229 TRP A CA 1
ATOM 1558 C C . TRP A 1 229 ? -8.382 7.211 2.807 1.00 97.06 229 TRP A C 1
ATOM 1560 O O . TRP A 1 229 ? -7.503 7.829 2.208 1.00 97.06 229 TRP A O 1
ATOM 1570 N N . ARG A 1 230 ? -9.582 7.762 3.038 1.00 95.75 230 ARG A N 1
ATOM 1571 C CA . ARG A 1 230 ? -9.953 9.146 2.662 1.00 95.75 230 ARG A CA 1
ATOM 1572 C C . ARG A 1 230 ? -8.966 10.192 3.214 1.00 95.75 230 ARG A C 1
ATOM 1574 O O . ARG A 1 230 ? -8.579 11.119 2.504 1.00 95.75 230 ARG A O 1
ATOM 1581 N N . ASN A 1 231 ? -8.520 10.011 4.452 1.00 95.06 231 ASN A N 1
ATOM 1582 C CA . ASN A 1 231 ? -7.599 10.905 5.153 1.00 95.06 231 ASN A CA 1
ATOM 1583 C C . ASN A 1 231 ? -6.127 10.698 4.750 1.00 95.06 231 ASN A C 1
ATOM 1585 O O . ASN A 1 231 ? -5.273 11.501 5.116 1.00 95.06 231 ASN A O 1
ATOM 1589 N N . SER A 1 232 ? -5.804 9.653 3.977 1.00 95.12 232 SER A N 1
ATOM 1590 C CA . SER A 1 232 ? -4.429 9.328 3.579 1.00 95.12 232 SER A CA 1
ATOM 1591 C C . SER A 1 232 ? -3.863 10.357 2.595 1.00 95.12 232 SER A C 1
ATOM 1593 O O . SER A 1 232 ? -3.923 10.172 1.379 1.00 95.12 232 SER A O 1
ATOM 1595 N N . ALA A 1 233 ? -3.264 11.430 3.120 1.00 95.06 233 ALA A N 1
ATOM 1596 C CA . ALA A 1 233 ? -2.778 12.591 2.365 1.00 95.06 233 ALA A CA 1
ATOM 1597 C C . ALA A 1 233 ? -1.795 12.264 1.217 1.00 95.06 233 ALA A C 1
ATOM 1599 O O . ALA A 1 233 ? -1.662 13.052 0.281 1.00 95.06 233 ALA A O 1
ATOM 1600 N N . ARG A 1 234 ? -1.142 11.094 1.275 1.00 95.81 234 ARG A N 1
ATOM 1601 C CA . ARG A 1 234 ? -0.188 10.557 0.285 1.00 95.81 234 ARG A CA 1
ATOM 1602 C C . ARG A 1 234 ? -0.807 9.644 -0.781 1.00 95.81 234 ARG A C 1
ATOM 1604 O O . ARG A 1 234 ? -0.094 9.158 -1.650 1.00 95.81 234 ARG A O 1
ATOM 1611 N N . CYS A 1 235 ? -2.111 9.374 -0.724 1.00 96.81 235 CYS A N 1
ATOM 1612 C CA . CYS A 1 235 ? -2.793 8.483 -1.663 1.00 96.81 235 CYS A CA 1
ATOM 1613 C C . CYS A 1 235 ? -3.536 9.274 -2.752 1.00 96.81 235 CYS A C 1
ATOM 1615 O O . CYS A 1 235 ? -4.405 10.095 -2.446 1.00 96.81 235 CYS A O 1
ATOM 1617 N N . ILE A 1 236 ? -3.227 9.003 -4.026 1.00 97.69 236 ILE A N 1
ATOM 1618 C CA . ILE A 1 236 ? -3.925 9.597 -5.182 1.00 97.69 236 ILE A CA 1
ATOM 1619 C C . ILE A 1 236 ? -5.277 8.912 -5.448 1.00 97.69 236 ILE A C 1
ATOM 1621 O O . ILE A 1 236 ? -6.276 9.582 -5.693 1.00 97.69 236 ILE A O 1
ATOM 1625 N N . GLY A 1 237 ? -5.354 7.588 -5.266 1.00 96.62 237 GLY A N 1
ATOM 1626 C CA . GLY A 1 237 ? -6.551 6.763 -5.491 1.00 96.62 237 GLY A CA 1
ATOM 1627 C C . GLY A 1 237 ? -7.690 6.943 -4.475 1.00 96.62 237 GLY A C 1
ATOM 1628 O O . GLY A 1 237 ? -8.495 6.034 -4.279 1.00 96.62 237 GLY A O 1
ATOM 1629 N N . ARG A 1 238 ? -7.783 8.088 -3.789 1.00 95.94 238 ARG A N 1
ATOM 1630 C CA . ARG A 1 238 ? -8.783 8.330 -2.734 1.00 95.94 238 ARG A CA 1
ATOM 1631 C C . ARG A 1 238 ? -10.230 8.386 -3.232 1.00 95.94 238 ARG A C 1
ATOM 1633 O O . ARG A 1 238 ? -11.140 8.195 -2.432 1.00 95.94 238 ARG A O 1
ATOM 1640 N N . LEU A 1 239 ? -10.482 8.561 -4.534 1.00 95.62 239 LEU A N 1
ATOM 1641 C CA . LEU A 1 239 ? -11.845 8.573 -5.096 1.00 95.62 239 LEU A CA 1
ATOM 1642 C C . LEU A 1 239 ? -12.650 7.299 -4.765 1.00 95.62 239 LEU A C 1
ATOM 1644 O O . LEU A 1 239 ? -13.876 7.355 -4.649 1.00 95.62 239 LEU A O 1
ATOM 1648 N N . TYR A 1 240 ? -11.964 6.170 -4.582 1.00 94.44 240 TYR A N 1
ATOM 1649 C CA . TYR A 1 240 ? -12.563 4.862 -4.315 1.00 94.44 240 TYR A CA 1
ATOM 1650 C C . TYR A 1 240 ? -12.823 4.583 -2.822 1.00 94.44 240 TYR A C 1
ATOM 1652 O O . TYR A 1 240 ? -13.272 3.490 -2.485 1.00 94.44 240 TYR A O 1
ATOM 1660 N N . TRP A 1 241 ? -12.591 5.540 -1.910 1.00 95.25 241 TRP A N 1
ATOM 1661 C CA . TRP A 1 241 ? -12.572 5.277 -0.461 1.00 95.25 241 TRP A CA 1
ATOM 1662 C C . TRP A 1 241 ? -13.830 4.566 0.078 1.00 95.25 241 TRP A C 1
ATOM 1664 O O . TRP A 1 241 ? -13.730 3.619 0.860 1.00 95.25 241 TRP A O 1
ATOM 1674 N N . ARG A 1 242 ? -15.026 4.933 -0.412 1.00 92.94 242 ARG A N 1
ATOM 1675 C CA . ARG A 1 242 ? -16.311 4.306 -0.029 1.00 92.94 242 ARG A CA 1
ATOM 1676 C C . ARG A 1 242 ? -16.458 2.836 -0.474 1.00 92.94 242 ARG A C 1
ATOM 1678 O O . ARG A 1 242 ? -17.335 2.150 0.047 1.00 92.94 242 ARG A O 1
ATOM 1685 N N . SER A 1 243 ? -15.644 2.328 -1.409 1.00 93.12 243 SER A N 1
ATOM 1686 C CA . SER A 1 243 ? -15.744 0.946 -1.918 1.00 93.12 243 SER A CA 1
ATOM 1687 C C . SER A 1 243 ? -14.869 -0.082 -1.195 1.00 93.12 243 SER A C 1
ATOM 1689 O O . SER A 1 243 ? -14.990 -1.267 -1.499 1.00 93.12 243 SER A O 1
ATOM 1691 N N . LEU A 1 244 ? -14.024 0.334 -0.241 1.00 96.69 244 LEU A N 1
ATOM 1692 C CA . LEU A 1 244 ? -13.132 -0.565 0.504 1.00 96.69 244 LEU A CA 1
ATOM 1693 C C . LEU A 1 244 ? -13.902 -1.740 1.128 1.00 96.69 244 LEU A C 1
ATOM 1695 O O . LEU A 1 244 ? -14.923 -1.539 1.802 1.00 96.69 244 LEU A O 1
ATOM 1699 N N . HIS A 1 245 ? -13.409 -2.956 0.900 1.00 97.19 245 HIS A N 1
ATOM 1700 C CA . HIS A 1 245 ? -13.955 -4.191 1.453 1.00 97.19 245 HIS A CA 1
ATOM 1701 C C . HIS A 1 245 ? -13.206 -4.600 2.727 1.00 97.19 245 HIS A C 1
ATOM 1703 O O . HIS A 1 245 ? -11.992 -4.766 2.700 1.00 97.19 245 HIS A O 1
ATOM 1709 N N . LEU A 1 246 ? -13.927 -4.785 3.833 1.00 97.88 246 LEU A N 1
ATOM 1710 C CA . LEU A 1 246 ? -13.356 -5.199 5.116 1.00 97.88 246 LEU A CA 1
ATOM 1711 C C . LEU A 1 246 ? -13.372 -6.729 5.277 1.00 97.88 246 LEU A C 1
ATOM 1713 O O . LEU A 1 246 ? -14.434 -7.349 5.209 1.00 97.88 246 LEU A O 1
ATOM 1717 N N . ARG A 1 247 ? -12.214 -7.303 5.615 1.00 98.56 247 ARG A N 1
ATOM 1718 C CA . ARG A 1 247 ? -12.058 -8.607 6.273 1.00 98.56 247 ARG A CA 1
ATOM 1719 C C . ARG A 1 247 ? -11.788 -8.368 7.763 1.00 98.56 247 ARG A C 1
ATOM 1721 O O . ARG A 1 247 ? -10.664 -8.083 8.168 1.00 98.56 247 ARG A O 1
ATOM 1728 N N . ASP A 1 248 ? -12.837 -8.452 8.578 1.00 98.31 248 ASP A N 1
ATOM 1729 C CA . ASP A 1 248 ? -12.731 -8.335 10.039 1.00 98.31 248 ASP A CA 1
ATOM 1730 C C . ASP A 1 248 ? -12.067 -9.609 10.600 1.00 98.31 248 ASP A C 1
ATOM 1732 O O . ASP A 1 248 ? -12.587 -10.717 10.416 1.00 98.31 248 ASP A O 1
ATOM 1736 N N . ARG A 1 249 ? -10.885 -9.458 11.213 1.00 98.69 249 ARG A N 1
ATOM 1737 C CA . ARG A 1 249 ? -10.055 -10.529 11.799 1.00 98.69 249 ARG A CA 1
ATOM 1738 C C . ARG A 1 249 ? -9.468 -10.137 13.153 1.00 98.69 249 ARG A C 1
ATOM 1740 O O . ARG A 1 249 ? -8.444 -10.662 13.574 1.00 98.69 249 ARG A O 1
ATOM 1747 N N . ARG A 1 250 ? -10.166 -9.279 13.900 1.00 97.94 250 ARG A N 1
ATOM 1748 C CA . ARG A 1 250 ? -9.732 -8.790 15.224 1.00 97.94 250 ARG A CA 1
ATOM 1749 C C . ARG A 1 250 ? -9.617 -9.860 16.322 1.00 97.94 250 ARG A C 1
ATOM 1751 O O . ARG A 1 250 ? -9.172 -9.545 17.418 1.00 97.94 250 ARG A O 1
ATOM 1758 N N . HIS A 1 251 ? -10.027 -11.096 16.038 1.00 97.00 251 HIS A N 1
ATOM 1759 C CA . HIS A 1 251 ? -9.837 -12.268 16.899 1.00 97.00 251 HIS A CA 1
ATOM 1760 C C . HIS A 1 251 ? -8.527 -13.026 16.622 1.00 97.00 251 HIS A C 1
ATOM 1762 O O . HIS A 1 251 ? -8.129 -13.844 17.442 1.00 97.00 251 HIS A O 1
ATOM 1768 N N . VAL A 1 252 ? -7.874 -12.777 15.482 1.00 98.44 252 VAL A N 1
ATOM 1769 C CA . VAL A 1 252 ? -6.668 -13.490 15.047 1.00 98.44 252 VAL A CA 1
ATOM 1770 C C . VAL A 1 252 ? -5.424 -12.825 15.640 1.00 98.44 252 VAL A C 1
ATOM 1772 O O . VAL A 1 252 ? -5.188 -11.628 15.440 1.00 98.44 252 VAL A O 1
ATOM 1775 N N . THR A 1 253 ? -4.626 -13.617 16.360 1.00 97.56 253 THR A N 1
ATOM 1776 C CA . THR A 1 253 ? -3.397 -13.183 17.053 1.00 97.56 253 THR A CA 1
ATOM 1777 C C . THR A 1 253 ? -2.196 -14.095 16.803 1.00 97.56 253 THR A C 1
ATOM 1779 O O . THR A 1 253 ? -1.065 -13.613 16.893 1.00 97.56 253 THR A O 1
ATOM 1782 N N . ALA A 1 254 ? -2.401 -15.377 16.484 1.00 98.12 254 ALA A N 1
ATOM 1783 C CA . ALA A 1 254 ? -1.311 -16.309 16.215 1.00 98.12 254 ALA A CA 1
ATOM 1784 C C . ALA A 1 254 ? -0.626 -15.975 14.870 1.00 98.12 254 ALA A C 1
ATOM 1786 O O . ALA A 1 254 ? -1.312 -15.692 13.886 1.00 98.12 254 ALA A O 1
ATOM 1787 N N . PRO A 1 255 ? 0.718 -16.004 14.784 1.00 98.12 255 PRO A N 1
ATOM 1788 C CA . PRO A 1 255 ? 1.442 -15.532 13.602 1.00 98.12 255 PRO A CA 1
ATOM 1789 C C . PRO A 1 255 ? 1.169 -16.385 12.351 1.00 98.12 255 PRO A C 1
ATOM 1791 O O . PRO A 1 255 ? 1.108 -15.843 11.249 1.00 98.12 255 PRO A O 1
ATOM 1794 N N . GLU A 1 256 ? 0.909 -17.686 12.520 1.00 98.25 256 GLU A N 1
ATOM 1795 C CA . GLU A 1 256 ? 0.528 -18.597 11.432 1.00 98.25 256 GLU A CA 1
ATOM 1796 C C . GLU A 1 256 ? -0.874 -18.298 10.871 1.00 98.25 256 GLU A C 1
ATOM 1798 O O . GLU A 1 256 ? -1.069 -18.292 9.655 1.00 98.25 256 GLU A O 1
ATOM 1803 N N . GLU A 1 257 ? -1.836 -17.955 11.732 1.00 98.69 257 GLU A N 1
ATOM 1804 C CA . GLU A 1 257 ? -3.180 -17.532 11.321 1.00 98.69 257 GLU A CA 1
ATOM 1805 C C . GLU A 1 257 ? -3.149 -16.162 10.629 1.00 98.69 257 GLU A C 1
ATOM 1807 O O . GLU A 1 257 ? -3.824 -15.961 9.618 1.00 98.69 257 GLU A O 1
ATOM 1812 N N . VAL A 1 258 ? -2.333 -15.226 11.131 1.00 98.81 258 VAL A N 1
ATOM 1813 C CA . VAL A 1 258 ? -2.101 -13.916 10.499 1.00 98.81 258 VAL A CA 1
ATOM 1814 C C . VAL A 1 258 ? -1.512 -14.097 9.098 1.00 98.81 258 VAL A C 1
ATOM 1816 O O . VAL A 1 258 ? -1.996 -13.474 8.151 1.00 98.81 258 VAL A O 1
ATOM 1819 N N . ALA A 1 259 ? -0.519 -14.977 8.933 1.00 98.75 259 ALA A N 1
ATOM 1820 C CA . ALA A 1 259 ? 0.060 -15.294 7.629 1.00 98.75 259 ALA A CA 1
ATOM 1821 C C . ALA A 1 259 ? -0.963 -15.952 6.683 1.00 98.75 259 ALA A C 1
ATOM 1823 O O . ALA A 1 259 ? -1.097 -15.524 5.534 1.00 98.75 259 ALA A O 1
ATOM 1824 N N . ALA A 1 260 ? -1.749 -16.921 7.164 1.00 98.81 260 ALA A N 1
ATOM 1825 C CA . ALA A 1 260 ? -2.807 -17.563 6.381 1.00 98.81 260 ALA A CA 1
ATOM 1826 C C . ALA A 1 260 ? -3.898 -16.570 5.930 1.00 98.81 260 ALA A C 1
ATOM 1828 O O . ALA A 1 260 ? -4.346 -16.608 4.783 1.00 98.81 260 ALA A O 1
ATOM 1829 N N . GLU A 1 261 ? -4.293 -15.627 6.787 1.00 98.88 261 GLU A N 1
ATOM 1830 C CA . GLU A 1 261 ? -5.237 -14.557 6.442 1.00 98.88 261 GLU A CA 1
ATOM 1831 C C . GLU A 1 261 ? -4.642 -13.493 5.506 1.00 98.88 261 GLU A C 1
ATOM 1833 O O . GLU A 1 261 ? -5.383 -12.881 4.732 1.00 98.88 261 GLU A O 1
ATOM 1838 N N . CYS A 1 262 ? -3.320 -13.304 5.513 1.00 98.88 262 CYS A N 1
ATOM 1839 C CA . CYS A 1 262 ? -2.618 -12.493 4.518 1.00 98.88 262 CYS A CA 1
ATOM 1840 C C . CYS A 1 262 ? -2.611 -13.169 3.138 1.00 98.88 262 CYS A C 1
ATOM 1842 O O . CYS A 1 262 ? -2.949 -12.517 2.152 1.00 98.88 262 CYS A O 1
ATOM 1844 N N . VAL A 1 263 ? -2.328 -14.474 3.052 1.00 98.75 263 VAL A N 1
ATOM 1845 C CA . VAL A 1 263 ? -2.469 -15.244 1.797 1.00 98.75 263 VAL A CA 1
ATOM 1846 C C . VAL A 1 263 ? -3.919 -15.202 1.311 1.00 98.75 263 VAL A C 1
ATOM 1848 O O . VAL A 1 263 ? -4.189 -14.831 0.170 1.00 98.75 263 VAL A O 1
ATOM 1851 N N . GLY A 1 264 ? -4.869 -15.454 2.213 1.00 98.69 264 GLY A N 1
ATOM 1852 C CA . GLY A 1 264 ? -6.291 -15.380 1.909 1.00 98.69 264 GLY A CA 1
ATOM 1853 C C . GLY A 1 264 ? -6.757 -13.991 1.462 1.00 98.69 264 GLY A C 1
ATOM 1854 O O . GLY A 1 264 ? -7.751 -13.918 0.746 1.00 98.69 264 GLY A O 1
ATOM 1855 N N . HIS A 1 265 ? -6.079 -12.901 1.849 1.00 98.81 265 HIS A N 1
ATOM 1856 C CA . HIS A 1 265 ? -6.322 -11.550 1.323 1.00 98.81 265 HIS A CA 1
ATOM 1857 C C . HIS A 1 265 ? -5.874 -11.437 -0.141 1.00 98.81 265 HIS A C 1
ATOM 1859 O O . HIS A 1 265 ? -6.615 -10.870 -0.944 1.00 98.81 265 HIS A O 1
ATOM 1865 N N . LEU A 1 266 ? -4.706 -11.988 -0.506 1.00 98.81 266 LEU A N 1
ATOM 1866 C CA . LEU A 1 266 ? -4.200 -11.969 -1.887 1.00 98.81 266 LEU A CA 1
ATOM 1867 C C . LEU A 1 266 ? -5.201 -12.621 -2.852 1.00 98.81 266 LEU A C 1
ATOM 1869 O O . LEU A 1 266 ? -5.549 -12.015 -3.870 1.00 98.81 266 LEU A O 1
ATOM 1873 N N . ASP A 1 267 ? -5.725 -13.798 -2.501 1.00 98.00 267 ASP A N 1
ATOM 1874 C CA . ASP A 1 267 ? -6.713 -14.527 -3.308 1.00 98.00 267 ASP A CA 1
ATOM 1875 C C . ASP A 1 267 ? -8.008 -13.708 -3.509 1.00 98.00 267 ASP A C 1
ATOM 1877 O O . ASP A 1 267 ? -8.489 -13.511 -4.634 1.00 98.00 267 ASP A O 1
ATOM 1881 N N . ASP A 1 268 ? -8.550 -13.178 -2.406 1.00 97.81 268 ASP A N 1
ATOM 1882 C CA . ASP A 1 268 ? -9.814 -12.431 -2.352 1.00 97.81 268 ASP A CA 1
ATOM 1883 C C . ASP A 1 268 ? -9.747 -11.069 -3.058 1.00 97.81 268 ASP A C 1
ATOM 1885 O O . ASP A 1 268 ? -10.762 -10.566 -3.560 1.00 97.81 268 ASP A O 1
ATOM 1889 N N . ALA A 1 269 ? -8.577 -10.432 -3.049 1.00 98.44 269 ALA A N 1
ATOM 1890 C CA . ALA A 1 269 ? -8.356 -9.125 -3.646 1.00 98.44 269 ALA A CA 1
ATOM 1891 C C . ALA A 1 269 ? -7.984 -9.234 -5.131 1.00 98.44 269 ALA A C 1
ATOM 1893 O O . ALA A 1 269 ? -8.524 -8.470 -5.930 1.00 98.44 269 ALA A O 1
ATOM 1894 N N . THR A 1 270 ? -7.142 -10.201 -5.524 1.00 98.12 270 THR A N 1
ATOM 1895 C CA . THR A 1 270 ? -6.606 -10.339 -6.896 1.00 98.12 270 THR A CA 1
ATOM 1896 C C . THR A 1 270 ? -7.680 -10.673 -7.930 1.00 98.12 270 THR A C 1
ATOM 1898 O O . THR A 1 270 ? -7.693 -10.094 -9.017 1.00 98.12 270 THR A O 1
ATOM 1901 N N . ARG A 1 271 ? -8.586 -11.614 -7.618 1.00 94.69 271 ARG A N 1
ATOM 1902 C CA . ARG A 1 271 ? -9.781 -11.946 -8.428 1.00 94.69 271 ARG A CA 1
ATOM 1903 C C . ARG A 1 271 ? -9.512 -12.107 -9.940 1.00 94.69 271 ARG A C 1
ATOM 1905 O O . ARG A 1 271 ? -10.262 -11.581 -10.765 1.00 94.69 271 ARG A O 1
ATOM 1912 N N . ARG A 1 272 ? -8.449 -12.839 -10.307 1.00 93.31 272 ARG A N 1
ATOM 1913 C CA . ARG A 1 272 ? -7.985 -13.030 -11.704 1.00 93.31 272 ARG A CA 1
ATOM 1914 C C . ARG A 1 272 ? -7.725 -11.699 -12.435 1.00 93.31 272 ARG A C 1
ATOM 1916 O O . ARG A 1 272 ? -8.292 -11.451 -13.494 1.00 93.31 272 ARG A O 1
ATOM 1923 N N . GLY A 1 273 ? -6.951 -10.807 -11.817 1.00 96.75 273 GLY A N 1
ATOM 1924 C CA . GLY A 1 273 ? -6.615 -9.481 -12.351 1.00 96.75 273 GLY A CA 1
ATOM 1925 C C . GLY A 1 273 ? -7.684 -8.403 -12.129 1.00 96.75 273 GLY A C 1
ATOM 1926 O O . GLY A 1 273 ? -7.380 -7.214 -12.212 1.00 96.75 273 GLY A O 1
ATOM 1927 N N . ARG A 1 274 ? -8.926 -8.767 -11.779 1.00 97.69 274 ARG A N 1
ATOM 1928 C CA . ARG A 1 274 ? -10.031 -7.819 -11.525 1.00 97.69 274 ARG A CA 1
ATOM 1929 C C . ARG A 1 274 ? -10.032 -7.335 -10.073 1.00 97.69 274 ARG A C 1
ATOM 1931 O O . ARG A 1 274 ? -10.975 -7.616 -9.319 1.00 97.69 274 ARG A O 1
ATOM 1938 N N . ILE A 1 275 ? -8.946 -6.648 -9.722 1.00 98.38 275 ILE A N 1
ATOM 1939 C CA . ILE A 1 275 ? -8.555 -6.277 -8.362 1.00 98.38 275 ILE A CA 1
ATOM 1940 C C . ILE A 1 275 ? -9.686 -5.545 -7.628 1.00 98.38 275 ILE A C 1
ATOM 1942 O O . ILE A 1 275 ? -10.367 -4.679 -8.175 1.00 98.38 275 ILE A O 1
ATOM 1946 N N . ARG A 1 276 ? -9.882 -5.910 -6.360 1.00 97.94 276 ARG A N 1
ATOM 1947 C CA . ARG A 1 276 ? -10.816 -5.276 -5.423 1.00 97.94 276 ARG A CA 1
ATOM 1948 C C . ARG A 1 276 ? -10.028 -4.648 -4.279 1.00 97.94 276 ARG A C 1
ATOM 1950 O O . ARG A 1 276 ? -9.267 -5.358 -3.627 1.00 97.94 276 ARG A O 1
ATOM 1957 N N . SER A 1 277 ? -10.253 -3.365 -3.996 1.00 98.31 277 SER A N 1
ATOM 1958 C CA . SER A 1 277 ? -9.690 -2.702 -2.814 1.00 98.31 277 SER A CA 1
ATOM 1959 C C . SER A 1 277 ? -10.224 -3.343 -1.534 1.00 98.31 277 SER A C 1
ATOM 1961 O O . SER A 1 277 ? -11.429 -3.304 -1.261 1.00 98.31 277 SER A O 1
ATOM 1963 N N . THR A 1 278 ? -9.328 -3.940 -0.761 1.00 98.75 278 THR A N 1
ATOM 1964 C CA . THR A 1 278 ? -9.615 -4.765 0.414 1.00 98.75 278 THR A CA 1
ATOM 1965 C C . THR A 1 278 ? -8.709 -4.337 1.566 1.00 98.75 278 THR A C 1
ATOM 1967 O O . THR A 1 278 ? -7.612 -3.826 1.353 1.00 98.75 278 THR A O 1
ATOM 1970 N N . ILE A 1 279 ? -9.166 -4.535 2.798 1.00 98.88 279 ILE A N 1
ATOM 1971 C CA . ILE A 1 279 ? -8.362 -4.431 4.015 1.00 98.88 279 ILE A CA 1
ATOM 1972 C C . ILE A 1 279 ? -8.647 -5.636 4.909 1.00 98.88 279 ILE A C 1
ATOM 1974 O O . ILE A 1 279 ? -9.811 -5.985 5.108 1.00 98.88 279 ILE A O 1
ATOM 1978 N N . THR A 1 280 ? -7.608 -6.259 5.460 1.00 98.94 280 THR A N 1
ATOM 1979 C CA . THR A 1 280 ? -7.747 -7.192 6.590 1.00 98.94 280 THR A CA 1
ATOM 1980 C C . THR A 1 280 ? -7.321 -6.466 7.855 1.00 98.94 280 THR A C 1
ATOM 1982 O O . THR A 1 280 ? -6.276 -5.830 7.853 1.00 98.94 280 THR A O 1
ATOM 1985 N N . ILE A 1 281 ? -8.118 -6.534 8.923 1.00 98.88 281 ILE A N 1
ATOM 1986 C CA . ILE A 1 281 ? -7.800 -5.883 10.204 1.00 98.88 281 ILE A CA 1
ATOM 1987 C C . ILE A 1 281 ? -7.680 -6.954 11.284 1.00 98.88 281 ILE A C 1
ATOM 1989 O O . ILE A 1 281 ? -8.673 -7.608 11.614 1.00 98.88 281 ILE A O 1
ATOM 1993 N N . PHE A 1 282 ? -6.467 -7.125 11.810 1.00 98.81 282 PHE A N 1
ATOM 1994 C CA . PHE A 1 282 ? -6.138 -8.085 12.865 1.00 98.81 282 PHE A CA 1
ATOM 1995 C C . PHE A 1 282 ? -6.419 -7.522 14.269 1.00 98.81 282 PHE A C 1
ATOM 1997 O O . PHE A 1 282 ? -7.032 -6.460 14.410 1.00 98.81 282 PHE A O 1
ATOM 2004 N N . ALA A 1 283 ? -6.052 -8.255 15.326 1.00 97.94 283 ALA A N 1
ATOM 2005 C CA . ALA A 1 283 ? -6.283 -7.819 16.703 1.00 97.94 283 ALA A CA 1
ATOM 2006 C C . ALA A 1 283 ? -5.632 -6.446 17.011 1.00 97.94 283 ALA A C 1
ATOM 2008 O O . ALA A 1 283 ? -4.515 -6.185 16.552 1.00 97.94 283 ALA A O 1
ATOM 2009 N N . PRO A 1 284 ? -6.310 -5.566 17.774 1.00 97.56 284 PRO A N 1
ATOM 2010 C CA . PRO A 1 284 ? -5.764 -4.271 18.167 1.00 97.56 284 PRO A CA 1
ATOM 2011 C C . PRO A 1 284 ? -4.657 -4.391 19.221 1.00 97.56 284 PRO A C 1
ATOM 2013 O O . PRO A 1 284 ? -4.556 -5.395 19.926 1.00 97.56 284 PRO A O 1
ATOM 2016 N N . ASP A 1 285 ? -3.888 -3.317 19.390 1.00 96.06 285 ASP A N 1
ATOM 2017 C CA . ASP A 1 285 ? -3.162 -3.083 20.639 1.00 96.06 285 ASP A CA 1
ATOM 2018 C C . ASP A 1 285 ? -4.145 -2.704 21.762 1.00 96.06 285 ASP A C 1
ATOM 2020 O O . ASP A 1 285 ? -5.117 -1.975 21.554 1.00 96.06 285 ASP A O 1
ATOM 2024 N N . THR A 1 286 ? -3.873 -3.169 22.980 1.00 94.00 286 THR A N 1
ATOM 2025 C CA . THR A 1 286 ? -4.649 -2.862 24.190 1.00 94.00 286 THR A CA 1
ATOM 2026 C C . THR A 1 286 ? -3.712 -2.655 25.386 1.00 94.00 286 THR A C 1
ATOM 2028 O O . THR A 1 286 ? -2.602 -3.192 25.378 1.00 94.00 286 THR A O 1
ATOM 2031 N N . PRO A 1 287 ? -4.143 -1.976 26.467 1.00 91.75 287 PRO A N 1
ATOM 2032 C CA . PRO A 1 287 ? -3.323 -1.813 27.675 1.00 91.75 287 PRO A CA 1
ATOM 2033 C C . PRO A 1 287 ? -2.881 -3.123 28.355 1.00 91.75 287 PRO A C 1
ATOM 2035 O O . PRO A 1 287 ? -1.974 -3.095 29.183 1.00 91.75 287 PRO A O 1
ATOM 2038 N N . ALA A 1 288 ? -3.507 -4.260 28.022 1.00 89.25 288 ALA A N 1
ATOM 2039 C CA . ALA A 1 288 ? -3.192 -5.580 28.575 1.00 89.25 288 ALA A CA 1
ATOM 2040 C C . ALA A 1 288 ? -2.395 -6.495 27.622 1.00 89.25 288 ALA A C 1
ATOM 2042 O O . ALA A 1 288 ? -1.800 -7.467 28.081 1.00 89.25 288 ALA A O 1
ATOM 2043 N N . ALA A 1 289 ? -2.409 -6.228 26.312 1.00 91.31 289 ALA A N 1
ATOM 2044 C CA . ALA A 1 289 ? -1.808 -7.082 25.285 1.00 91.31 289 ALA A CA 1
ATOM 2045 C C . ALA A 1 289 ? -1.616 -6.327 23.961 1.00 91.31 289 ALA A C 1
ATOM 2047 O O . ALA A 1 289 ? -2.504 -5.589 23.530 1.00 91.31 289 ALA A O 1
ATOM 2048 N N . THR A 1 290 ? -0.496 -6.569 23.281 1.00 93.50 290 THR A N 1
ATOM 2049 C CA . THR A 1 290 ? -0.230 -6.060 21.928 1.00 93.50 290 THR A CA 1
ATOM 2050 C C . THR A 1 290 ? -0.908 -6.903 20.844 1.00 93.50 290 THR A C 1
ATOM 2052 O O . THR A 1 290 ? -1.069 -8.119 20.984 1.00 93.50 290 THR A O 1
ATOM 2055 N N . GLY A 1 291 ? -1.272 -6.256 19.736 1.00 95.88 291 GLY A N 1
ATOM 2056 C CA . GLY A 1 291 ? -1.717 -6.912 18.506 1.00 95.88 291 GLY A CA 1
ATOM 2057 C C . GLY A 1 291 ? -0.546 -7.463 17.673 1.00 95.88 291 GLY A C 1
ATOM 2058 O O . GLY A 1 291 ? 0.604 -7.048 17.870 1.00 95.88 291 GLY A O 1
ATOM 2059 N N . PRO A 1 292 ? -0.801 -8.381 16.722 1.00 97.31 292 PRO A N 1
ATOM 2060 C CA . PRO A 1 292 ? 0.237 -8.915 15.843 1.00 97.31 292 PRO A CA 1
ATOM 2061 C C . PRO A 1 292 ? 0.858 -7.829 14.949 1.00 97.31 292 PRO A C 1
ATOM 2063 O O . PRO A 1 292 ? 0.250 -6.789 14.689 1.00 97.31 292 PRO A O 1
ATOM 2066 N N . ARG A 1 293 ? 2.074 -8.082 14.453 1.00 97.25 293 ARG A N 1
ATOM 2067 C CA . ARG A 1 293 ? 2.838 -7.185 13.568 1.00 97.25 293 ARG A CA 1
ATOM 2068 C C . ARG A 1 293 ? 3.257 -7.922 12.298 1.00 97.25 293 ARG A C 1
ATOM 2070 O O . ARG A 1 293 ? 3.830 -9.004 12.394 1.00 97.25 293 ARG A O 1
ATOM 2077 N N . ILE A 1 294 ? 3.049 -7.317 11.128 1.00 97.75 294 ILE A N 1
ATOM 2078 C CA . ILE A 1 294 ? 3.619 -7.783 9.852 1.00 97.75 294 ILE A CA 1
ATOM 2079 C C . ILE A 1 294 ? 4.816 -6.885 9.533 1.00 97.75 294 ILE A C 1
ATOM 2081 O O . ILE A 1 294 ? 4.682 -5.663 9.507 1.00 97.75 294 ILE A O 1
ATOM 2085 N N . TRP A 1 295 ? 5.991 -7.480 9.335 1.00 97.44 295 TRP A N 1
ATOM 2086 C CA . TRP A 1 295 ? 7.246 -6.735 9.182 1.00 97.44 295 TRP A CA 1
ATOM 2087 C C . TRP A 1 295 ? 7.481 -6.291 7.730 1.00 97.44 295 TRP A C 1
ATOM 2089 O O . TRP A 1 295 ? 8.164 -5.298 7.490 1.00 97.44 295 TRP A O 1
ATOM 2099 N N . ASN A 1 296 ? 6.913 -7.007 6.756 1.00 97.62 296 ASN A N 1
ATOM 2100 C CA . ASN A 1 296 ? 7.006 -6.689 5.331 1.00 97.62 296 ASN A CA 1
ATOM 2101 C C . ASN A 1 296 ? 6.354 -5.331 5.019 1.00 97.62 296 ASN A C 1
ATOM 2103 O O . ASN A 1 296 ? 5.217 -5.086 5.426 1.00 97.62 296 ASN A O 1
ATOM 2107 N N . GLU A 1 297 ? 7.002 -4.490 4.200 1.00 96.69 297 GLU A N 1
ATOM 2108 C CA . GLU A 1 297 ? 6.373 -3.256 3.691 1.00 96.69 297 GLU A CA 1
ATOM 2109 C C . GLU A 1 297 ? 5.098 -3.547 2.886 1.00 96.69 297 GLU A C 1
ATOM 2111 O O . GLU A 1 297 ? 4.089 -2.852 3.025 1.00 96.69 297 GLU A O 1
ATOM 2116 N N . GLN A 1 298 ? 5.146 -4.594 2.056 1.00 98.38 298 GLN A N 1
ATOM 2117 C CA . GLN A 1 298 ? 4.005 -5.122 1.312 1.00 98.38 298 GLN A CA 1
ATOM 2118 C C . GLN A 1 298 ? 3.993 -6.655 1.367 1.00 98.38 298 GLN A C 1
ATOM 2120 O O . GLN A 1 298 ? 5.062 -7.268 1.391 1.00 98.38 298 GLN A O 1
ATOM 2125 N N . LEU A 1 299 ? 2.805 -7.276 1.336 1.00 98.75 299 LEU A N 1
ATOM 2126 C CA . LEU A 1 299 ? 2.648 -8.742 1.441 1.00 98.75 299 LEU A CA 1
ATOM 2127 C C . LEU A 1 299 ? 3.360 -9.520 0.323 1.00 98.75 299 LEU A C 1
ATOM 2129 O O . LEU A 1 299 ? 3.706 -10.681 0.512 1.00 98.75 299 LEU A O 1
ATOM 2133 N N . VAL A 1 300 ? 3.576 -8.888 -0.833 1.00 98.69 300 VAL A N 1
ATOM 2134 C CA . VAL A 1 300 ? 4.398 -9.424 -1.921 1.00 98.69 300 VAL A CA 1
ATOM 2135 C C . VAL A 1 300 ? 5.494 -8.413 -2.234 1.00 98.69 300 VAL A C 1
ATOM 2137 O O . VAL A 1 300 ? 5.221 -7.282 -2.636 1.00 98.69 300 VAL A O 1
ATOM 2140 N N . ARG A 1 301 ? 6.748 -8.830 -2.058 1.00 98.31 301 ARG A N 1
ATOM 2141 C CA . ARG A 1 301 ? 7.955 -8.112 -2.484 1.00 98.31 301 ARG A CA 1
ATOM 2142 C C . ARG A 1 301 ? 9.008 -9.097 -2.962 1.00 98.31 301 ARG A C 1
ATOM 2144 O O . ARG A 1 301 ? 8.990 -10.260 -2.568 1.00 98.31 301 ARG A O 1
ATOM 2151 N N . TYR A 1 302 ? 9.920 -8.606 -3.793 1.00 98.69 302 TYR A N 1
ATOM 2152 C CA . TYR A 1 302 ? 11.040 -9.388 -4.299 1.00 98.69 302 TYR A CA 1
ATOM 2153 C C . TYR A 1 302 ? 12.267 -9.236 -3.409 1.00 98.69 302 TYR A C 1
ATOM 2155 O O . TYR A 1 302 ? 12.554 -8.142 -2.916 1.00 98.69 302 TYR A O 1
ATOM 2163 N N . ALA A 1 303 ? 12.981 -10.339 -3.219 1.00 98.50 303 ALA A N 1
ATOM 2164 C CA . ALA A 1 303 ? 14.198 -10.397 -2.431 1.00 98.50 303 ALA A CA 1
ATOM 2165 C C . ALA A 1 303 ? 15.351 -9.625 -3.096 1.00 98.50 303 ALA A C 1
ATOM 2167 O O . ALA A 1 303 ? 15.339 -9.361 -4.300 1.00 98.50 303 ALA A O 1
ATOM 2168 N N . GLY A 1 304 ? 16.371 -9.295 -2.305 1.00 97.94 304 GLY A N 1
ATOM 2169 C CA . GLY A 1 304 ? 17.611 -8.676 -2.761 1.00 97.94 304 GLY A CA 1
ATOM 2170 C C . GLY A 1 304 ? 18.825 -9.406 -2.193 1.00 97.94 304 GLY A C 1
ATOM 2171 O O . GLY A 1 304 ? 19.012 -9.470 -0.981 1.00 97.94 304 GLY A O 1
ATOM 2172 N N . TYR A 1 305 ? 19.688 -9.930 -3.058 1.00 97.38 305 TYR A N 1
ATOM 2173 C CA . TYR A 1 305 ? 20.853 -10.728 -2.674 1.00 97.38 305 TYR A CA 1
ATOM 2174 C C . TYR A 1 305 ? 22.153 -10.020 -3.062 1.00 97.38 305 TYR A C 1
ATOM 2176 O O . TYR A 1 305 ? 22.383 -9.750 -4.241 1.00 97.38 305 TYR A O 1
ATOM 2184 N N . ARG A 1 306 ? 23.061 -9.772 -2.107 1.00 94.56 306 ARG A N 1
ATOM 2185 C CA . ARG A 1 306 ? 24.427 -9.326 -2.446 1.00 94.56 306 ARG A CA 1
ATOM 2186 C C . ARG A 1 306 ? 25.204 -10.494 -3.058 1.00 94.56 306 ARG A C 1
ATOM 2188 O O . ARG A 1 306 ? 25.438 -11.497 -2.389 1.00 94.56 306 ARG A O 1
ATOM 2195 N N . THR A 1 307 ? 25.623 -10.362 -4.314 1.00 88.75 307 THR A N 1
ATOM 2196 C CA . THR A 1 307 ? 26.358 -11.396 -5.058 1.00 88.75 307 THR A CA 1
ATOM 2197 C C . THR A 1 307 ? 27.413 -10.769 -5.968 1.00 88.75 307 THR A C 1
ATOM 2199 O O . THR A 1 307 ? 27.146 -9.794 -6.666 1.00 88.75 307 THR A O 1
ATOM 2202 N N . GLY A 1 308 ? 28.650 -11.275 -5.929 1.00 82.69 308 GLY A N 1
ATOM 2203 C CA . GLY A 1 308 ? 29.743 -10.810 -6.800 1.00 82.69 308 GLY A CA 1
ATOM 2204 C C . GLY A 1 308 ? 30.072 -9.307 -6.730 1.00 82.69 308 GLY A C 1
ATOM 2205 O O . GLY A 1 308 ? 30.580 -8.758 -7.703 1.00 82.69 308 GLY A O 1
ATOM 2206 N N . GLY A 1 309 ? 29.749 -8.622 -5.625 1.00 84.81 309 GLY A N 1
ATOM 2207 C CA . GLY A 1 309 ? 29.895 -7.162 -5.498 1.00 84.81 309 GLY A CA 1
ATOM 2208 C C . GLY A 1 309 ? 28.762 -6.335 -6.128 1.00 84.81 309 GLY A C 1
ATOM 2209 O O . GLY A 1 309 ? 28.868 -5.114 -6.196 1.00 84.81 309 GLY A O 1
ATOM 2210 N N . ARG A 1 310 ? 27.679 -6.980 -6.574 1.00 90.12 310 ARG A N 1
ATOM 2211 C CA . ARG A 1 310 ? 26.428 -6.370 -7.055 1.00 90.12 310 ARG A CA 1
ATOM 2212 C C . ARG A 1 310 ? 25.243 -6.859 -6.212 1.00 90.12 310 ARG A C 1
ATOM 2214 O O . ARG A 1 310 ? 25.412 -7.685 -5.313 1.00 90.12 310 ARG A O 1
ATOM 2221 N N . VAL A 1 311 ? 24.043 -6.363 -6.510 1.00 95.69 311 VAL A N 1
ATOM 2222 C CA . VAL A 1 311 ? 22.784 -6.945 -6.025 1.00 95.69 311 VAL A CA 1
ATOM 2223 C C . VAL A 1 311 ? 22.106 -7.712 -7.162 1.00 95.69 311 VAL A C 1
ATOM 2225 O O . VAL A 1 311 ? 22.125 -7.274 -8.310 1.00 95.69 311 VAL A O 1
ATOM 2228 N N . LEU A 1 312 ? 21.525 -8.860 -6.827 1.00 97.12 312 LEU A N 1
ATOM 2229 C CA . LEU A 1 312 ? 20.563 -9.609 -7.630 1.00 97.12 312 LEU A CA 1
ATOM 2230 C C . LEU A 1 312 ? 19.179 -9.445 -6.987 1.00 97.12 312 LEU A C 1
ATOM 2232 O O . LEU A 1 312 ? 19.064 -9.605 -5.775 1.00 97.12 312 LEU A O 1
ATOM 2236 N N . GLY A 1 313 ? 18.150 -9.141 -7.778 1.00 97.75 313 GLY A N 1
ATOM 2237 C CA . GLY A 1 313 ? 16.823 -8.799 -7.251 1.00 97.75 313 GLY A CA 1
ATOM 2238 C C . GLY A 1 313 ? 16.717 -7.322 -6.865 1.00 97.75 313 GLY A C 1
ATOM 2239 O O . GLY A 1 313 ? 17.351 -6.487 -7.506 1.00 97.75 313 GLY A O 1
ATOM 2240 N N . ASP A 1 314 ? 15.917 -7.001 -5.849 1.00 97.94 314 ASP A N 1
ATOM 2241 C CA . ASP A 1 314 ? 15.576 -5.627 -5.454 1.00 97.94 314 ASP A CA 1
ATOM 2242 C C . ASP A 1 314 ? 16.508 -5.096 -4.340 1.00 97.94 314 ASP A C 1
ATOM 2244 O O . ASP A 1 314 ? 16.425 -5.570 -3.199 1.00 97.94 314 ASP A O 1
ATOM 2248 N N . PRO A 1 315 ? 17.376 -4.093 -4.601 1.00 96.56 315 PRO A N 1
ATOM 2249 C CA . PRO A 1 315 ? 18.277 -3.537 -3.591 1.00 96.56 315 PRO A CA 1
ATOM 2250 C C . PRO A 1 315 ? 17.581 -2.980 -2.347 1.00 96.56 315 PRO A C 1
ATOM 2252 O O . PRO A 1 315 ? 18.171 -3.032 -1.265 1.00 96.56 315 PRO A O 1
ATOM 2255 N N . ARG A 1 316 ? 16.321 -2.527 -2.457 1.00 95.88 316 ARG A N 1
ATOM 2256 C CA . ARG A 1 316 ? 15.547 -2.024 -1.311 1.00 95.88 316 ARG A CA 1
ATOM 2257 C C . ARG A 1 316 ? 15.386 -3.071 -0.214 1.00 95.88 316 ARG A C 1
ATOM 2259 O O . ARG A 1 316 ? 15.459 -2.735 0.963 1.00 95.88 316 ARG A O 1
ATOM 2266 N N . HIS A 1 317 ? 15.173 -4.331 -0.588 1.00 97.38 317 HIS A N 1
ATOM 2267 C CA . HIS A 1 317 ? 14.832 -5.387 0.364 1.00 97.38 317 HIS A CA 1
ATOM 2268 C C . HIS A 1 317 ? 16.038 -6.232 0.785 1.00 97.38 317 HIS A C 1
ATOM 2270 O O . HIS A 1 317 ? 15.849 -7.270 1.413 1.00 97.38 317 HIS A O 1
ATOM 2276 N N . VAL A 1 318 ? 17.279 -5.828 0.483 1.00 96.94 318 VAL A N 1
ATOM 2277 C CA . VAL A 1 318 ? 18.475 -6.629 0.816 1.00 96.94 318 VAL A CA 1
ATOM 2278 C C . VAL A 1 318 ? 18.602 -6.867 2.324 1.00 96.94 318 VAL A C 1
ATOM 2280 O O . VAL A 1 318 ? 18.817 -8.002 2.740 1.00 96.94 318 VAL A O 1
ATOM 2283 N N . GLY A 1 319 ? 18.405 -5.836 3.155 1.00 95.50 319 GLY A N 1
ATOM 2284 C CA . GLY A 1 319 ? 18.428 -5.995 4.615 1.00 95.50 319 GLY A CA 1
ATOM 2285 C C . GLY A 1 319 ? 17.325 -6.933 5.114 1.00 95.50 319 GLY A C 1
ATOM 2286 O O . GLY A 1 319 ? 17.589 -7.836 5.906 1.00 95.50 319 GLY A O 1
ATOM 2287 N N . PHE A 1 320 ? 16.102 -6.784 4.595 1.00 97.19 320 PHE A N 1
ATOM 2288 C CA . PHE A 1 320 ? 14.973 -7.666 4.917 1.00 97.19 320 PHE A CA 1
ATOM 2289 C C . PHE A 1 320 ? 15.225 -9.119 4.474 1.00 97.19 320 PHE A C 1
ATOM 2291 O O . PHE A 1 320 ? 14.896 -10.063 5.187 1.00 97.19 320 PHE A O 1
ATOM 2298 N N . THR A 1 321 ? 15.868 -9.301 3.320 1.00 97.69 321 THR A N 1
ATOM 2299 C CA . THR A 1 321 ? 16.251 -10.606 2.763 1.00 97.69 321 THR A CA 1
ATOM 2300 C C . THR A 1 321 ? 17.291 -11.289 3.646 1.00 97.69 321 THR A C 1
ATOM 2302 O O . THR A 1 321 ? 17.140 -12.464 3.980 1.00 97.69 321 THR A O 1
ATOM 2305 N N . ASP A 1 322 ? 18.326 -10.561 4.073 1.00 95.25 322 ASP A N 1
ATOM 2306 C CA . ASP A 1 322 ? 19.314 -11.069 5.027 1.00 95.25 322 ASP A CA 1
ATOM 2307 C C . ASP A 1 322 ? 18.670 -11.397 6.385 1.00 95.25 322 ASP A C 1
ATOM 2309 O O . ASP A 1 322 ? 19.008 -12.417 6.988 1.00 95.25 322 ASP A O 1
ATOM 2313 N N . HIS A 1 323 ? 17.699 -10.596 6.844 1.00 94.06 323 HIS A N 1
ATOM 2314 C CA . HIS A 1 323 ? 16.958 -10.877 8.073 1.00 94.06 323 HIS A CA 1
ATOM 2315 C C . HIS A 1 323 ? 16.115 -12.155 7.976 1.00 94.06 323 HIS A C 1
ATOM 2317 O O . HIS A 1 323 ? 16.274 -13.043 8.813 1.00 94.06 323 HIS A O 1
ATOM 2323 N N . ALA A 1 324 ? 15.284 -12.308 6.941 1.00 96.06 324 ALA A N 1
ATOM 2324 C CA . ALA A 1 324 ? 14.485 -13.517 6.735 1.00 96.06 324 ALA A CA 1
ATOM 2325 C C . ALA A 1 324 ? 15.372 -14.775 6.687 1.00 96.06 324 ALA A C 1
ATOM 2327 O O . ALA A 1 324 ? 15.072 -15.785 7.325 1.00 96.06 324 ALA A O 1
ATOM 2328 N N . ARG A 1 325 ? 16.530 -14.688 6.017 1.00 95.31 325 ARG A N 1
ATOM 2329 C CA . ARG A 1 325 ? 17.536 -15.762 5.988 1.00 95.31 325 ARG A CA 1
ATOM 2330 C C . ARG A 1 325 ? 18.153 -16.035 7.363 1.00 95.31 325 ARG A C 1
ATOM 2332 O O . ARG A 1 325 ? 18.421 -17.190 7.676 1.00 95.31 325 ARG A O 1
ATOM 2339 N N . SER A 1 326 ? 18.332 -15.014 8.206 1.00 93.31 326 SER A N 1
ATOM 2340 C CA . SER A 1 326 ? 18.794 -15.179 9.595 1.00 93.31 326 SER A CA 1
ATOM 2341 C C . SER A 1 326 ? 17.768 -15.864 10.511 1.00 93.31 326 SER A C 1
ATOM 2343 O O . SER A 1 326 ? 18.171 -16.538 11.456 1.00 93.31 326 SER A O 1
ATOM 2345 N N . LEU A 1 327 ? 16.467 -15.767 10.199 1.00 92.50 327 LEU A N 1
ATOM 2346 C CA . LEU A 1 327 ? 15.404 -16.540 10.860 1.00 92.50 327 LEU A CA 1
ATOM 2347 C C . LEU A 1 327 ? 15.321 -17.997 10.362 1.00 92.50 327 LEU A C 1
ATOM 2349 O O . LEU A 1 327 ? 14.619 -18.803 10.967 1.00 92.50 327 LEU A O 1
ATOM 2353 N N . GLY A 1 328 ? 16.030 -18.343 9.281 1.00 96.19 328 GLY A N 1
ATOM 2354 C CA . GLY A 1 328 ? 16.063 -19.686 8.695 1.00 96.19 328 GLY A CA 1
ATOM 2355 C C . GLY A 1 328 ? 15.410 -19.822 7.316 1.00 96.19 328 GLY A C 1
ATOM 2356 O O . GLY A 1 328 ? 15.366 -20.936 6.796 1.00 96.19 328 GLY A O 1
ATOM 2357 N N . TRP A 1 329 ? 14.929 -18.735 6.697 1.00 97.12 329 TRP A N 1
ATOM 2358 C CA . TRP A 1 329 ? 14.374 -18.799 5.341 1.00 97.12 329 TRP A CA 1
ATOM 2359 C C . TRP A 1 329 ? 15.440 -19.198 4.312 1.00 97.12 329 TRP A C 1
ATOM 2361 O O . TRP A 1 329 ? 16.527 -18.611 4.250 1.00 97.12 329 TRP A O 1
ATOM 2371 N N . VAL A 1 330 ? 15.113 -20.179 3.471 1.00 96.50 330 VAL A N 1
ATOM 2372 C CA . VAL A 1 330 ? 15.986 -20.663 2.398 1.00 96.50 330 VAL A CA 1
ATOM 2373 C C . VAL A 1 330 ? 15.465 -20.112 1.068 1.00 96.50 330 VAL A C 1
ATOM 2375 O O . VAL A 1 330 ? 14.371 -20.495 0.658 1.00 96.50 330 VAL A O 1
ATOM 2378 N N . PRO A 1 331 ? 16.210 -19.227 0.380 1.00 95.12 331 PRO A N 1
ATOM 2379 C CA . PRO A 1 331 ? 15.767 -18.681 -0.897 1.00 95.12 331 PRO A CA 1
ATOM 2380 C C . PRO A 1 331 ? 15.751 -19.757 -2.000 1.00 95.12 331 PRO A C 1
ATOM 2382 O O . PRO A 1 331 ? 16.434 -20.781 -1.867 1.00 95.12 331 PRO A O 1
ATOM 2385 N N . PRO A 1 332 ? 15.030 -19.519 -3.113 1.00 94.25 332 PRO A N 1
ATOM 2386 C CA . PRO A 1 332 ? 15.049 -20.387 -4.286 1.00 94.25 332 PRO A CA 1
ATOM 2387 C C . PRO A 1 332 ? 16.465 -20.728 -4.777 1.00 94.25 332 PRO A C 1
ATOM 2389 O O . PRO A 1 332 ? 17.415 -19.958 -4.624 1.00 94.25 332 PRO A O 1
ATOM 2392 N N . SER A 1 333 ? 16.605 -21.904 -5.392 1.00 93.25 333 SER A N 1
ATOM 2393 C CA . SER A 1 333 ? 17.869 -22.382 -5.956 1.00 93.25 333 SER A CA 1
ATOM 2394 C C . SER A 1 333 ? 17.668 -22.810 -7.417 1.00 93.25 333 SER A C 1
ATOM 2396 O O . SER A 1 333 ? 16.954 -23.787 -7.656 1.00 93.25 333 SER A O 1
ATOM 2398 N N . PRO A 1 334 ? 18.277 -22.115 -8.400 1.00 94.44 334 PRO A N 1
ATOM 2399 C CA . PRO A 1 334 ? 19.087 -20.900 -8.249 1.00 94.44 334 PRO A CA 1
ATOM 2400 C C . PRO A 1 334 ? 18.260 -19.687 -7.784 1.00 94.44 334 PRO A C 1
ATOM 2402 O O . PRO A 1 334 ? 17.076 -19.594 -8.093 1.00 94.44 334 PRO A O 1
ATOM 2405 N N . MET A 1 335 ? 18.911 -18.747 -7.091 1.00 96.25 335 MET A N 1
ATOM 2406 C CA . MET A 1 335 ? 18.312 -17.454 -6.727 1.00 96.25 335 MET A CA 1
ATOM 2407 C C . MET A 1 335 ? 18.066 -16.609 -7.986 1.00 96.25 335 MET A C 1
ATOM 2409 O O . MET A 1 335 ? 18.910 -16.582 -8.889 1.00 96.25 335 MET A O 1
ATOM 2413 N N . GLY A 1 336 ? 16.944 -15.899 -8.037 1.00 96.38 336 GLY A N 1
ATOM 2414 C CA . GLY A 1 336 ? 16.487 -15.104 -9.174 1.00 96.38 336 GLY A CA 1
ATOM 2415 C C . GLY A 1 336 ? 16.369 -13.599 -8.903 1.00 96.38 336 GLY A C 1
ATOM 2416 O O . GLY A 1 336 ? 16.709 -13.080 -7.842 1.00 96.38 336 GLY A O 1
ATOM 2417 N N . ARG A 1 337 ? 15.888 -12.864 -9.919 1.00 97.44 337 ARG A N 1
ATOM 2418 C CA . ARG A 1 337 ? 15.628 -11.405 -9.862 1.00 97.44 337 ARG A CA 1
ATOM 2419 C C . ARG A 1 337 ? 14.263 -11.046 -9.259 1.00 97.44 337 ARG A C 1
ATOM 2421 O O . ARG A 1 337 ? 14.006 -9.869 -9.014 1.00 97.44 337 ARG A O 1
ATOM 2428 N N . PHE A 1 338 ? 13.392 -12.036 -9.086 1.00 98.38 338 PHE A N 1
ATOM 2429 C CA . PHE A 1 338 ? 11.974 -11.871 -8.749 1.00 98.38 338 PHE A CA 1
ATOM 2430 C C . PHE A 1 338 ? 11.516 -12.944 -7.746 1.00 98.38 338 PHE A C 1
ATOM 2432 O O . PHE A 1 338 ? 10.377 -13.400 -7.771 1.00 98.38 338 PHE A O 1
ATOM 2439 N N . ASP A 1 339 ? 12.422 -13.361 -6.862 1.00 98.56 339 ASP A N 1
ATOM 2440 C CA . ASP A 1 339 ? 12.130 -14.334 -5.810 1.00 98.56 339 ASP A CA 1
ATOM 2441 C C . ASP A 1 339 ? 11.231 -13.664 -4.765 1.00 98.56 339 ASP A C 1
ATOM 2443 O O . ASP A 1 339 ? 11.612 -12.648 -4.178 1.00 98.56 339 ASP A O 1
ATOM 2447 N N . VAL A 1 340 ? 10.026 -14.194 -4.552 1.00 98.62 340 VAL A N 1
ATOM 2448 C CA . VAL A 1 340 ? 9.067 -13.634 -3.589 1.00 98.62 340 VAL A CA 1
ATOM 2449 C C . VAL A 1 340 ? 9.564 -13.868 -2.160 1.00 98.62 340 VAL A C 1
ATOM 2451 O O . VAL A 1 340 ? 9.940 -14.980 -1.795 1.00 98.62 340 VAL A O 1
ATOM 2454 N N . LEU A 1 341 ? 9.565 -12.807 -1.354 1.00 98.62 341 LEU A N 1
ATOM 2455 C CA . LEU A 1 341 ? 9.917 -12.850 0.064 1.00 98.62 341 LEU A CA 1
ATOM 2456 C C . LEU A 1 341 ? 8.834 -13.548 0.906 1.00 98.62 341 LEU A C 1
ATOM 2458 O O . LEU A 1 341 ? 7.646 -13.409 0.606 1.00 98.62 341 LEU A O 1
ATOM 2462 N N . PRO A 1 342 ? 9.214 -14.222 2.006 1.00 98.38 342 PRO A N 1
ATOM 2463 C CA . PRO A 1 342 ? 8.258 -14.756 2.964 1.00 98.38 342 PRO A CA 1
ATOM 2464 C C . PRO A 1 342 ? 7.610 -13.612 3.752 1.00 98.38 342 PRO A C 1
ATOM 2466 O O . PRO A 1 342 ? 8.198 -12.539 3.932 1.00 98.38 342 PRO A O 1
ATOM 2469 N N . LEU A 1 343 ? 6.421 -13.856 4.293 1.00 98.56 343 LEU A N 1
ATOM 2470 C CA . LEU A 1 343 ? 5.851 -13.010 5.338 1.00 98.56 343 LEU A CA 1
ATOM 2471 C C . LEU A 1 343 ? 6.646 -13.218 6.626 1.00 98.56 343 LEU A C 1
ATOM 2473 O O . LEU A 1 343 ? 6.824 -14.357 7.049 1.00 98.56 343 LEU A O 1
ATOM 2477 N N . VAL A 1 344 ? 7.087 -12.136 7.265 1.00 98.19 344 VAL A N 1
ATOM 2478 C CA . VAL A 1 344 ? 7.689 -12.151 8.604 1.00 98.19 344 VAL A CA 1
ATOM 2479 C C . VAL A 1 344 ? 6.698 -11.506 9.569 1.00 98.19 344 VAL A C 1
ATOM 2481 O O . VAL A 1 344 ? 6.295 -10.353 9.393 1.00 98.19 344 VAL A O 1
ATOM 2484 N N . VAL A 1 345 ? 6.258 -12.279 10.562 1.00 97.81 345 VAL A N 1
ATOM 2485 C CA . VAL A 1 345 ? 5.108 -11.955 11.413 1.00 97.81 345 VAL A CA 1
ATOM 2486 C C . VAL A 1 345 ? 5.445 -12.188 12.883 1.00 97.81 345 VAL A C 1
ATOM 2488 O O . VAL A 1 345 ? 5.903 -13.266 13.255 1.00 97.81 345 VAL A O 1
ATOM 2491 N N . SER A 1 346 ? 5.163 -11.204 13.736 1.00 96.69 346 SER A N 1
ATOM 2492 C CA . SER A 1 346 ? 5.102 -11.390 15.193 1.00 96.69 346 SER A CA 1
ATOM 2493 C C . SER A 1 346 ? 3.647 -11.537 15.627 1.00 96.69 346 SER A C 1
ATOM 2495 O O . SER A 1 346 ? 2.788 -10.779 15.172 1.00 96.69 346 SER A O 1
ATOM 2497 N N . GLY A 1 347 ? 3.366 -12.496 16.508 1.00 96.38 347 GLY A N 1
ATOM 2498 C CA . GLY A 1 347 ? 2.020 -12.696 17.046 1.00 96.38 347 GLY A CA 1
ATOM 2499 C C . GLY A 1 347 ? 1.613 -11.642 18.083 1.00 96.38 347 GLY A C 1
ATOM 2500 O O . GLY A 1 347 ? 2.447 -10.891 18.585 1.00 96.38 347 GLY A O 1
ATOM 2501 N N . GLY A 1 348 ? 0.320 -11.600 18.403 1.00 95.19 348 GLY A N 1
ATOM 2502 C CA . GLY A 1 348 ? -0.251 -10.776 19.474 1.00 95.19 348 GLY A CA 1
ATOM 2503 C C . GLY A 1 348 ? -0.546 -11.573 20.750 1.00 95.19 348 GLY A C 1
ATOM 2504 O O . GLY A 1 348 ? -0.606 -12.805 20.732 1.00 95.19 348 GLY A O 1
ATOM 2505 N N . GLY A 1 349 ? -0.763 -10.876 21.868 1.00 92.19 349 GLY A N 1
ATOM 2506 C CA . GLY A 1 349 ? -1.053 -11.497 23.168 1.00 92.19 349 GLY A CA 1
ATOM 2507 C C . GLY A 1 349 ? 0.019 -12.509 23.595 1.00 92.19 349 GLY A C 1
ATOM 2508 O O . GLY A 1 349 ? 1.209 -12.210 23.549 1.00 92.19 349 GLY A O 1
ATOM 2509 N N . GLU A 1 350 ? -0.391 -13.730 23.954 1.00 92.44 350 GLU A N 1
ATOM 2510 C CA . GLU A 1 350 ? 0.507 -14.840 24.342 1.00 92.44 350 GLU A CA 1
ATOM 2511 C C . GLU A 1 350 ? 1.533 -15.247 23.257 1.00 92.44 350 GLU A C 1
ATOM 2513 O O . GLU A 1 350 ? 2.468 -16.003 23.524 1.00 92.44 350 GLU A O 1
ATOM 2518 N N . TRP A 1 351 ? 1.365 -14.779 22.014 1.00 94.94 351 TRP A N 1
ATOM 2519 C CA . TRP A 1 351 ? 2.283 -15.054 20.908 1.00 94.94 351 TRP A CA 1
ATOM 2520 C C . TRP A 1 351 ? 3.360 -13.976 20.732 1.00 94.94 351 TRP A C 1
ATOM 2522 O O . TRP A 1 351 ? 4.310 -14.211 19.987 1.00 94.94 351 TRP A O 1
ATOM 2532 N N . ALA A 1 352 ? 3.263 -12.837 21.428 1.00 90.75 352 ALA A N 1
ATOM 2533 C CA . ALA A 1 352 ? 4.225 -11.738 21.314 1.00 90.75 352 ALA A CA 1
ATOM 2534 C C . ALA A 1 352 ? 5.636 -12.131 21.794 1.00 90.75 352 ALA A C 1
ATOM 2536 O O . ALA A 1 352 ? 6.629 -11.792 21.151 1.00 90.75 352 ALA A O 1
ATOM 2537 N N . GLU A 1 353 ? 5.735 -12.919 22.871 1.00 89.94 353 GLU A N 1
ATOM 2538 C CA . GLU A 1 353 ? 7.015 -13.396 23.428 1.00 89.94 353 GLU A CA 1
ATOM 2539 C C . GLU A 1 353 ? 7.762 -14.376 22.504 1.00 89.94 353 GLU A C 1
ATOM 2541 O O . GLU A 1 353 ? 8.964 -14.584 22.662 1.00 89.94 353 GLU A O 1
ATOM 2546 N N . LYS A 1 354 ? 7.079 -14.968 21.513 1.00 90.56 354 LYS A N 1
ATOM 2547 C CA . LYS A 1 354 ? 7.663 -15.954 20.584 1.00 90.56 354 LYS A CA 1
ATOM 2548 C C . LYS A 1 354 ? 8.482 -15.314 19.451 1.00 90.56 354 LYS A C 1
ATOM 2550 O O . LYS A 1 354 ? 9.072 -16.044 18.659 1.00 90.56 354 LYS A O 1
ATOM 2555 N N . GLY A 1 355 ? 8.529 -13.981 19.373 1.00 90.31 355 GLY A N 1
ATOM 2556 C CA . GLY A 1 355 ? 9.295 -13.243 18.365 1.00 90.31 355 GLY A CA 1
ATOM 2557 C C . GLY A 1 355 ? 8.719 -13.329 16.940 1.00 90.31 355 GLY A C 1
ATOM 2558 O O . GLY A 1 355 ? 7.579 -13.762 16.749 1.00 90.31 355 GLY A O 1
ATOM 2559 N N . PRO A 1 356 ? 9.470 -12.861 15.924 1.00 94.12 356 PRO A N 1
ATOM 2560 C CA . PRO A 1 356 ? 9.092 -12.999 14.521 1.00 94.12 356 PRO A CA 1
ATOM 2561 C C . PRO A 1 356 ? 9.240 -14.446 14.028 1.00 94.12 356 PRO A C 1
ATOM 2563 O O . PRO A 1 356 ? 10.243 -15.109 14.285 1.00 94.12 356 PRO A O 1
ATOM 2566 N N . GLN A 1 357 ? 8.259 -14.907 13.258 1.00 95.25 357 GLN A N 1
ATOM 2567 C CA . GLN A 1 357 ? 8.271 -16.175 12.524 1.00 95.25 357 GLN A CA 1
ATOM 2568 C C . GLN A 1 357 ? 8.081 -15.888 11.030 1.00 95.25 357 GLN A C 1
ATOM 2570 O O . GLN A 1 357 ? 7.461 -14.882 10.677 1.00 95.25 357 GLN A O 1
ATOM 2575 N N . PHE A 1 358 ? 8.631 -16.736 10.156 1.00 96.56 358 PHE A N 1
ATOM 2576 C CA . PHE A 1 358 ? 8.525 -16.566 8.704 1.00 96.56 358 PHE A CA 1
ATOM 2577 C C . PHE A 1 358 ? 7.616 -17.624 8.065 1.00 96.56 358 PHE A C 1
ATOM 2579 O O . PHE A 1 358 ? 7.602 -18.777 8.492 1.00 96.56 358 PHE A O 1
ATOM 2586 N N . TYR A 1 359 ? 6.885 -17.229 7.021 1.00 97.94 359 TYR A N 1
ATOM 2587 C CA . TYR A 1 359 ? 5.955 -18.081 6.279 1.00 97.94 359 TYR A CA 1
ATOM 2588 C C . TYR A 1 359 ? 6.049 -17.770 4.782 1.00 97.94 359 TYR A C 1
ATOM 2590 O O . TYR A 1 359 ? 5.889 -16.617 4.380 1.00 97.94 359 TYR A O 1
ATOM 2598 N N . ASP A 1 360 ? 6.300 -18.776 3.945 1.00 97.44 360 ASP A N 1
ATOM 2599 C CA . ASP A 1 360 ? 6.344 -18.589 2.492 1.00 97.44 360 ASP A CA 1
ATOM 2600 C C . ASP A 1 360 ? 4.961 -18.227 1.927 1.00 97.44 360 ASP A C 1
ATOM 2602 O O . ASP A 1 360 ? 3.947 -18.834 2.277 1.00 97.44 360 ASP A O 1
ATOM 2606 N N . VAL A 1 361 ? 4.918 -17.256 1.009 1.00 98.06 361 VAL A N 1
ATOM 2607 C CA . VAL A 1 361 ? 3.695 -16.923 0.265 1.00 98.06 361 VAL A CA 1
ATOM 2608 C C . VAL A 1 361 ? 3.502 -17.965 -0.847 1.00 98.06 361 VAL A C 1
ATOM 2610 O O . VAL A 1 361 ? 4.381 -18.095 -1.703 1.00 98.06 361 VAL A O 1
ATOM 2613 N N . PRO A 1 362 ? 2.374 -18.702 -0.904 1.00 97.88 362 PRO A N 1
ATOM 2614 C CA . PRO A 1 362 ? 2.144 -19.680 -1.961 1.00 97.88 362 PRO A CA 1
ATOM 2615 C C . PRO A 1 362 ? 2.129 -19.021 -3.342 1.00 97.88 362 PRO A C 1
ATOM 2617 O O . PRO A 1 362 ? 1.334 -18.117 -3.597 1.00 97.88 362 PRO A O 1
ATOM 2620 N N . ALA A 1 363 ? 2.953 -19.518 -4.269 1.00 96.69 363 ALA A N 1
ATOM 2621 C CA . ALA A 1 363 ? 3.066 -18.953 -5.619 1.00 96.69 363 ALA A CA 1
ATOM 2622 C C . ALA A 1 363 ? 1.725 -18.917 -6.384 1.00 96.69 363 ALA A C 1
ATOM 2624 O O . ALA A 1 363 ? 1.510 -18.041 -7.213 1.00 96.69 363 ALA A O 1
ATOM 2625 N N . ALA A 1 364 ? 0.788 -19.821 -6.070 1.00 97.06 364 ALA A N 1
ATOM 2626 C CA . ALA A 1 364 ? -0.560 -19.831 -6.646 1.00 97.06 364 ALA A CA 1
ATOM 2627 C C . ALA A 1 364 ? -1.424 -18.609 -6.254 1.00 97.06 364 ALA A C 1
ATOM 2629 O O . ALA A 1 364 ? -2.356 -18.274 -6.985 1.00 97.06 364 ALA A O 1
ATOM 2630 N N . SER A 1 365 ? -1.105 -17.943 -5.139 1.00 98.06 365 SER A N 1
ATOM 2631 C CA . SER A 1 365 ? -1.766 -16.722 -4.653 1.00 98.06 365 SER A CA 1
ATOM 2632 C C . SER A 1 365 ? -1.072 -15.436 -5.126 1.00 98.06 365 SER A C 1
ATOM 2634 O O . SER A 1 365 ? -1.574 -14.337 -4.887 1.00 98.06 365 SER A O 1
ATOM 2636 N N . VAL A 1 366 ? 0.069 -15.546 -5.821 1.00 98.44 366 VAL A N 1
ATOM 2637 C CA . VAL A 1 366 ? 0.814 -14.411 -6.383 1.00 98.44 366 VAL A CA 1
ATOM 2638 C C . VAL A 1 366 ? 0.609 -14.361 -7.895 1.00 98.44 366 VAL A C 1
ATOM 2640 O O . VAL A 1 366 ? 1.260 -15.068 -8.657 1.00 98.44 366 VAL A O 1
ATOM 2643 N N . LEU A 1 367 ? -0.293 -13.488 -8.347 1.00 98.62 367 LEU A N 1
ATOM 2644 C CA . LEU A 1 367 ? -0.398 -13.160 -9.768 1.00 98.62 367 LEU A CA 1
ATOM 2645 C C . LEU A 1 367 ? 0.747 -12.220 -10.162 1.00 98.62 367 LEU A C 1
ATOM 2647 O O . LEU A 1 367 ? 0.820 -11.099 -9.660 1.00 98.62 367 LEU A O 1
ATOM 2651 N N . GLU A 1 368 ? 1.595 -12.656 -11.088 1.00 98.75 368 GLU A N 1
ATOM 2652 C CA . GLU A 1 368 ? 2.609 -11.826 -11.747 1.00 98.75 368 GLU A CA 1
ATOM 2653 C C . GLU A 1 368 ? 2.189 -11.475 -13.183 1.00 98.75 368 GLU A C 1
ATOM 2655 O O . GLU A 1 368 ? 1.412 -12.197 -13.811 1.00 98.75 368 GLU A O 1
ATOM 2660 N N . VAL A 1 369 ? 2.713 -10.364 -13.702 1.00 98.88 369 VAL A N 1
ATOM 2661 C CA . VAL A 1 369 ? 2.580 -9.933 -15.099 1.00 98.88 369 VAL A CA 1
ATOM 2662 C C . VAL A 1 369 ? 3.977 -9.835 -15.707 1.00 98.88 369 VAL A C 1
ATOM 2664 O O . VAL A 1 369 ? 4.774 -9.003 -15.270 1.00 98.88 369 VAL A O 1
ATOM 2667 N N . ASP A 1 370 ? 4.271 -10.669 -16.707 1.00 98.75 370 ASP A N 1
ATOM 2668 C CA . ASP A 1 370 ? 5.499 -10.575 -17.506 1.00 98.75 370 ASP A CA 1
ATOM 2669 C C . ASP A 1 370 ? 5.427 -9.368 -18.456 1.00 98.75 370 ASP A C 1
ATOM 2671 O O . ASP A 1 370 ? 4.433 -9.156 -19.163 1.00 98.75 370 ASP A O 1
ATOM 2675 N N . LEU A 1 371 ? 6.486 -8.557 -18.471 1.00 98.88 371 LEU A N 1
ATOM 2676 C CA . LEU A 1 371 ? 6.481 -7.261 -19.138 1.00 98.88 371 LEU A CA 1
ATOM 2677 C C . LEU A 1 371 ? 6.976 -7.339 -20.587 1.00 98.88 371 LEU A C 1
ATOM 2679 O O . LEU A 1 371 ? 8.011 -7.925 -20.906 1.00 98.88 371 LEU A O 1
ATOM 2683 N N . HIS A 1 372 ? 6.228 -6.686 -21.468 1.00 98.50 372 HIS A N 1
ATOM 2684 C CA . HIS A 1 372 ? 6.465 -6.563 -22.899 1.00 98.50 372 HIS A CA 1
ATOM 2685 C C . HIS A 1 372 ? 6.095 -5.147 -23.367 1.00 98.50 372 HIS A C 1
ATOM 2687 O O . HIS A 1 372 ? 5.363 -4.423 -22.694 1.00 98.50 372 HIS A O 1
ATOM 2693 N N . HIS A 1 373 ? 6.618 -4.731 -24.519 1.00 98.81 373 HIS A N 1
ATOM 2694 C CA . HIS A 1 373 ? 6.423 -3.384 -25.058 1.00 98.81 373 HIS A CA 1
ATOM 2695 C C . HIS A 1 373 ? 5.725 -3.457 -26.424 1.00 98.81 373 HIS A C 1
ATOM 2697 O O . HIS A 1 373 ? 6.153 -4.271 -27.247 1.00 98.81 373 HIS A O 1
ATOM 2703 N N . PRO A 1 374 ? 4.712 -2.612 -26.707 1.00 98.44 374 PRO A N 1
ATOM 2704 C CA . PRO A 1 374 ? 3.914 -2.710 -27.934 1.00 98.44 374 PRO A CA 1
ATOM 2705 C C . PRO A 1 374 ? 4.771 -2.623 -29.206 1.00 98.44 374 PRO A C 1
ATOM 2707 O O . PRO A 1 374 ? 4.631 -3.444 -30.109 1.00 98.44 374 PRO A O 1
ATOM 2710 N N . ASP A 1 375 ? 5.712 -1.677 -29.242 1.00 98.31 375 ASP A N 1
ATOM 2711 C CA . ASP A 1 375 ? 6.551 -1.404 -30.418 1.00 98.31 375 ASP A CA 1
ATOM 2712 C C . ASP A 1 375 ? 7.967 -2.013 -30.348 1.00 98.31 375 ASP A C 1
ATOM 2714 O O . ASP A 1 375 ? 8.775 -1.814 -31.259 1.00 98.31 375 ASP A O 1
ATOM 2718 N N . HIS A 1 376 ? 8.324 -2.715 -29.262 1.00 98.06 376 HIS A N 1
ATOM 2719 C CA . HIS A 1 376 ? 9.707 -3.143 -28.985 1.00 98.06 376 HIS A CA 1
ATOM 2720 C C . HIS A 1 376 ? 9.767 -4.608 -28.523 1.00 98.06 376 HIS A C 1
ATOM 2722 O O . HIS A 1 376 ? 9.825 -4.909 -27.332 1.00 98.06 376 HIS A O 1
ATOM 2728 N N . SER A 1 377 ? 9.808 -5.538 -29.480 1.00 97.56 377 SER A N 1
ATOM 2729 C CA . SER A 1 377 ? 9.829 -6.988 -29.217 1.00 97.56 377 SER A CA 1
ATOM 2730 C C . SER A 1 377 ? 11.007 -7.466 -28.356 1.00 97.56 377 SER A C 1
ATOM 2732 O O . SER A 1 377 ? 10.853 -8.418 -27.597 1.00 97.56 377 SER A O 1
ATOM 2734 N N . TRP A 1 378 ? 12.156 -6.781 -28.409 1.00 98.00 378 TRP A N 1
ATOM 2735 C CA . TRP A 1 378 ? 13.329 -7.071 -27.571 1.00 98.00 378 TRP A CA 1
ATOM 2736 C C . TRP A 1 378 ? 13.088 -6.849 -26.070 1.00 98.00 378 TRP A C 1
ATOM 2738 O O . TRP A 1 378 ? 13.916 -7.259 -25.255 1.00 98.00 378 TRP A O 1
ATOM 2748 N N . PHE A 1 379 ? 12.000 -6.172 -25.681 1.00 98.69 379 PHE A N 1
ATOM 2749 C CA . PHE A 1 379 ? 11.716 -5.859 -24.280 1.00 98.69 379 PHE A CA 1
ATOM 2750 C C . PHE A 1 379 ? 11.452 -7.128 -23.461 1.00 98.69 379 PHE A C 1
ATOM 2752 O O . PHE A 1 379 ? 11.892 -7.226 -22.318 1.00 98.69 379 PHE A O 1
ATOM 2759 N N . SER A 1 380 ? 10.821 -8.143 -24.059 1.00 98.12 380 SER A N 1
ATOM 2760 C CA . SER A 1 380 ? 10.604 -9.439 -23.405 1.00 98.12 380 SER A CA 1
ATOM 2761 C C . SER A 1 380 ? 11.914 -10.178 -23.094 1.00 98.12 380 SER A C 1
ATOM 2763 O O . SER A 1 380 ? 11.973 -10.907 -22.105 1.00 98.12 380 SER A O 1
ATOM 2765 N N . ASP A 1 381 ? 12.996 -9.927 -23.846 1.00 98.00 381 ASP A N 1
ATOM 2766 C CA . ASP A 1 381 ? 14.326 -10.491 -23.559 1.00 98.00 381 ASP A CA 1
ATOM 2767 C C . ASP A 1 381 ? 14.919 -9.964 -22.239 1.00 98.00 381 ASP A C 1
ATOM 2769 O O . ASP A 1 381 ? 15.849 -10.564 -21.702 1.00 98.00 381 ASP A O 1
ATOM 2773 N N . LEU A 1 382 ? 14.406 -8.845 -21.702 1.00 98.12 382 LEU A N 1
ATOM 2774 C CA . LEU A 1 382 ? 14.813 -8.327 -20.391 1.00 98.12 382 LEU A CA 1
ATOM 2775 C C . LEU A 1 382 ? 14.318 -9.208 -19.231 1.00 98.12 382 LEU A C 1
ATOM 2777 O O . LEU A 1 382 ? 14.781 -9.033 -18.101 1.00 98.12 382 LEU A O 1
ATOM 2781 N N . GLY A 1 383 ? 13.354 -10.108 -19.473 1.00 98.25 383 GLY A N 1
ATOM 2782 C CA . GLY A 1 383 ? 12.785 -11.007 -18.463 1.00 98.25 383 GLY A CA 1
ATOM 2783 C C . GLY A 1 383 ? 12.192 -10.284 -17.249 1.00 98.25 383 GLY A C 1
ATOM 2784 O O . GLY A 1 383 ? 12.287 -10.793 -16.133 1.00 98.25 383 GLY A O 1
ATOM 2785 N N . LEU A 1 384 ? 11.668 -9.069 -17.443 1.00 98.81 384 LEU A N 1
ATOM 2786 C CA . LEU A 1 384 ? 11.045 -8.270 -16.387 1.00 98.81 384 LEU A CA 1
ATOM 2787 C C . LEU A 1 384 ? 9.621 -8.753 -16.109 1.00 98.81 384 LEU A C 1
ATOM 2789 O O . LEU A 1 384 ? 8.877 -9.064 -17.035 1.00 98.81 384 LEU A O 1
ATOM 2793 N N . ARG A 1 385 ? 9.222 -8.725 -14.839 1.00 98.75 385 ARG A N 1
ATOM 2794 C CA . ARG A 1 385 ? 7.847 -8.969 -14.390 1.00 98.75 385 ARG A CA 1
ATOM 2795 C C . ARG A 1 385 ? 7.498 -8.068 -13.212 1.00 98.75 385 ARG A C 1
ATOM 2797 O O . ARG A 1 385 ? 8.397 -7.489 -12.599 1.00 98.75 385 ARG A O 1
ATOM 2804 N N . TRP A 1 386 ? 6.219 -7.986 -12.859 1.00 98.88 386 TRP A N 1
ATOM 2805 C CA . TRP A 1 386 ? 5.805 -7.433 -11.567 1.00 98.88 386 TRP A CA 1
ATOM 2806 C C . TRP A 1 386 ? 4.542 -8.103 -11.016 1.00 98.88 386 TRP A C 1
ATOM 2808 O O . TRP A 1 386 ? 3.664 -8.514 -11.774 1.00 98.88 386 TRP A O 1
ATOM 2818 N N . HIS A 1 387 ? 4.424 -8.189 -9.692 1.00 98.75 387 HIS A N 1
ATOM 2819 C CA . HIS A 1 387 ? 3.241 -8.710 -9.009 1.00 98.75 387 HIS A CA 1
ATOM 2820 C C . HIS A 1 387 ? 2.050 -7.759 -9.186 1.00 98.75 387 HIS A C 1
ATOM 2822 O O . HIS A 1 387 ? 2.184 -6.542 -9.088 1.00 98.75 387 HIS A O 1
ATOM 2828 N N . ALA A 1 388 ? 0.863 -8.309 -9.424 1.00 98.56 388 ALA A N 1
ATOM 2829 C CA . ALA A 1 388 ? -0.327 -7.543 -9.782 1.00 98.56 388 ALA A CA 1
ATOM 2830 C C . ALA A 1 388 ? -0.888 -6.678 -8.639 1.00 98.56 388 ALA A C 1
ATOM 2832 O O . ALA A 1 388 ? -1.515 -5.650 -8.895 1.00 98.56 388 ALA A O 1
ATOM 2833 N N . LEU A 1 389 ? -0.708 -7.107 -7.385 1.00 98.69 389 LEU A N 1
ATOM 2834 C CA . LEU A 1 389 ? -1.469 -6.611 -6.239 1.00 98.69 389 LEU A CA 1
ATOM 2835 C C . LEU A 1 389 ? -0.578 -5.870 -5.216 1.00 98.69 389 LEU A C 1
ATOM 2837 O O . LEU A 1 389 ? 0.174 -6.523 -4.492 1.00 98.69 389 LEU A O 1
ATOM 2841 N N . PRO A 1 390 ? -0.680 -4.531 -5.094 1.00 98.44 390 PRO A N 1
ATOM 2842 C CA . PRO A 1 390 ? -0.001 -3.777 -4.043 1.00 98.44 390 PRO A CA 1
ATOM 2843 C C . PRO A 1 390 ? -0.797 -3.848 -2.734 1.00 98.44 390 PRO A C 1
ATOM 2845 O O . PRO A 1 390 ? -1.747 -3.085 -2.546 1.00 98.44 390 PRO A O 1
ATOM 2848 N N . VAL A 1 391 ? -0.416 -4.752 -1.824 1.00 98.75 391 VAL A N 1
ATOM 2849 C CA . VAL A 1 391 ? -0.964 -4.798 -0.455 1.00 98.75 391 VAL A CA 1
ATOM 2850 C C . VAL A 1 391 ? 0.054 -4.230 0.526 1.00 98.75 391 VAL A C 1
ATOM 2852 O O . VAL A 1 391 ? 1.030 -4.906 0.834 1.00 98.75 391 VAL A O 1
ATOM 2855 N N . ILE A 1 392 ? -0.158 -3.012 1.023 1.00 98.38 392 ILE A N 1
ATOM 2856 C CA . ILE A 1 392 ? 0.695 -2.385 2.046 1.00 98.38 392 ILE A CA 1
ATOM 2857 C C . ILE A 1 392 ? 0.384 -3.014 3.402 1.00 98.38 392 ILE A C 1
ATOM 2859 O O . ILE A 1 392 ? -0.787 -3.122 3.759 1.00 98.38 392 ILE A O 1
ATOM 2863 N N . SER A 1 393 ? 1.413 -3.433 4.147 1.00 98.06 393 SER A N 1
ATOM 2864 C CA . SER A 1 393 ? 1.257 -4.276 5.346 1.00 98.06 393 SER A CA 1
ATOM 2865 C C . SER A 1 393 ? 1.949 -3.787 6.621 1.00 98.06 393 SER A C 1
ATOM 2867 O O . SER A 1 393 ? 1.539 -4.215 7.697 1.00 98.06 393 SER A O 1
ATOM 2869 N N . ASN A 1 394 ? 2.920 -2.869 6.543 1.00 95.25 394 ASN A N 1
ATOM 2870 C CA . ASN A 1 394 ? 3.616 -2.316 7.719 1.00 95.25 394 ASN A CA 1
ATOM 2871 C C . ASN A 1 394 ? 3.011 -1.000 8.260 1.00 95.25 394 ASN A C 1
ATOM 2873 O O . ASN A 1 394 ? 3.661 -0.290 9.030 1.00 95.25 394 ASN A O 1
ATOM 2877 N N . MET A 1 395 ? 1.785 -0.653 7.850 1.00 96.38 395 MET A N 1
ATOM 2878 C CA . MET A 1 395 ? 1.053 0.500 8.383 1.00 96.38 395 MET A CA 1
ATOM 2879 C C . MET A 1 395 ? 0.090 0.075 9.492 1.00 96.38 395 MET A C 1
ATOM 2881 O O . MET A 1 395 ? -0.739 -0.818 9.306 1.00 96.38 395 MET A O 1
ATOM 2885 N N . ARG A 1 396 ? 0.159 0.789 10.616 1.00 96.56 396 ARG A N 1
ATOM 2886 C CA . ARG A 1 396 ? -0.843 0.764 11.681 1.00 96.56 396 ARG A CA 1
ATOM 2887 C C . ARG A 1 396 ? -2.049 1.594 11.252 1.00 96.56 396 ARG A C 1
ATOM 2889 O O . ARG A 1 396 ? -1.887 2.640 10.628 1.00 96.56 396 ARG A O 1
ATOM 2896 N N . LEU A 1 397 ? -3.248 1.145 11.592 1.00 98.31 397 LEU A N 1
ATOM 2897 C CA . LEU A 1 397 ? -4.503 1.865 11.390 1.00 98.31 397 LEU A CA 1
ATOM 2898 C C . LEU A 1 397 ? -5.045 2.273 12.758 1.00 98.31 397 LEU A C 1
ATOM 2900 O O . LEU A 1 397 ? -5.402 1.399 13.538 1.00 98.31 397 LEU A O 1
ATOM 2904 N N . ASP A 1 398 ? -5.140 3.569 13.048 1.00 97.62 398 ASP A N 1
ATOM 2905 C CA . ASP A 1 398 ? -5.809 4.031 14.270 1.00 97.62 398 ASP A CA 1
ATOM 2906 C C . ASP A 1 398 ? -7.216 4.535 13.941 1.00 97.62 398 ASP A C 1
ATOM 2908 O O . ASP A 1 398 ? -7.430 5.180 12.910 1.00 97.62 398 ASP A O 1
ATOM 2912 N N . ILE A 1 399 ? -8.178 4.231 14.813 1.00 98.12 399 ILE A N 1
ATOM 2913 C CA . ILE A 1 399 ? -9.580 4.650 14.708 1.00 98.12 399 ILE A CA 1
ATOM 2914 C C . ILE A 1 399 ? -10.063 5.017 16.116 1.00 98.12 399 ILE A C 1
ATOM 2916 O O . ILE A 1 399 ? -10.126 4.142 16.975 1.00 98.12 399 ILE A O 1
ATOM 2920 N N . GLY A 1 400 ? -10.406 6.288 16.360 1.00 97.12 400 GLY A N 1
ATOM 2921 C CA . GLY A 1 400 ? -11.001 6.738 17.628 1.00 97.12 400 GLY A CA 1
ATOM 2922 C C . GLY A 1 400 ? -10.211 6.306 18.869 1.00 97.12 400 GLY A C 1
ATOM 2923 O O . GLY A 1 400 ? -10.805 5.782 19.809 1.00 97.12 400 GLY A O 1
ATOM 2924 N N . GLY A 1 401 ? -8.883 6.424 18.819 1.00 96.12 401 GLY A N 1
ATOM 2925 C CA . GLY A 1 401 ? -7.926 6.024 19.853 1.00 96.12 401 GLY A CA 1
ATOM 2926 C C . GLY A 1 401 ? -7.556 4.536 19.885 1.00 96.12 401 GLY A C 1
ATOM 2927 O O . GLY A 1 401 ? -6.603 4.167 20.570 1.00 96.12 401 GLY A O 1
ATOM 2928 N N . VAL A 1 402 ? -8.250 3.660 19.147 1.00 97.88 402 VAL A N 1
ATOM 2929 C CA . VAL A 1 402 ? -7.913 2.227 19.066 1.00 97.88 402 VAL A CA 1
ATOM 2930 C C . VAL A 1 402 ? -6.906 1.980 17.942 1.00 97.88 402 VAL A C 1
ATOM 2932 O O . VAL A 1 402 ? -7.195 2.235 16.773 1.00 97.88 402 VAL A O 1
ATOM 2935 N N . SER A 1 403 ? -5.747 1.430 18.306 1.00 96.94 403 SER A N 1
ATOM 2936 C CA . SER A 1 403 ? -4.661 1.038 17.397 1.00 96.94 403 SER A CA 1
ATOM 2937 C C . SER A 1 403 ? -4.882 -0.363 16.814 1.00 96.94 403 SER A C 1
ATOM 2939 O O . SER A 1 403 ? -5.074 -1.321 17.563 1.00 96.94 403 SER A O 1
ATOM 2941 N N . TYR A 1 404 ? -4.790 -0.498 15.488 1.00 98.12 404 TYR A N 1
ATOM 2942 C CA . TYR A 1 404 ? -4.761 -1.764 14.742 1.00 98.12 404 TYR A CA 1
ATOM 2943 C C . TYR A 1 404 ? -3.399 -1.931 14.033 1.00 98.12 404 TYR A C 1
ATOM 2945 O O . TYR A 1 404 ? -3.217 -1.424 12.923 1.00 98.12 404 TYR A O 1
ATOM 2953 N N . PRO A 1 405 ? -2.417 -2.619 14.650 1.00 96.69 405 PRO A N 1
ATOM 2954 C CA . PRO A 1 405 ? -1.014 -2.621 14.201 1.00 96.69 405 PRO A CA 1
ATOM 2955 C C . PRO A 1 405 ? -0.704 -3.444 12.953 1.00 96.69 405 PRO A C 1
ATOM 2957 O O . PRO A 1 405 ? 0.296 -3.189 12.288 1.00 96.69 405 PRO A O 1
ATOM 2960 N N . ALA A 1 406 ? -1.552 -4.420 12.638 1.00 98.06 406 ALA A N 1
ATOM 2961 C CA . ALA A 1 406 ? -1.535 -5.132 11.373 1.00 98.06 406 ALA A CA 1
ATOM 2962 C C . ALA A 1 406 ? -2.893 -4.916 10.695 1.00 98.06 406 ALA A C 1
ATOM 2964 O O . ALA A 1 406 ? -3.907 -5.510 11.074 1.00 98.06 406 ALA A O 1
ATOM 2965 N N . ALA A 1 407 ? -2.905 -4.031 9.700 1.00 98.50 407 ALA A N 1
ATOM 2966 C CA . ALA A 1 407 ? -4.097 -3.669 8.942 1.00 98.50 407 ALA A CA 1
ATOM 2967 C C . ALA A 1 407 ? -3.840 -3.689 7.417 1.00 98.50 407 ALA A C 1
ATOM 2969 O O . ALA A 1 407 ? -4.054 -2.668 6.755 1.00 98.50 407 ALA A O 1
ATOM 2970 N N . PRO A 1 408 ? -3.325 -4.801 6.841 1.00 98.62 408 PRO A N 1
ATOM 2971 C CA . PRO A 1 408 ? -2.886 -4.827 5.451 1.00 98.62 408 PRO A CA 1
ATOM 2972 C C . PRO A 1 408 ? -4.012 -4.481 4.473 1.00 98.62 408 PRO A C 1
ATOM 2974 O O . PRO A 1 408 ? -5.088 -5.090 4.502 1.00 98.62 408 PRO A O 1
ATOM 2977 N N . PHE A 1 409 ? -3.751 -3.508 3.597 1.00 98.06 409 PHE A N 1
ATOM 2978 C CA . PHE A 1 409 ? -4.731 -2.936 2.674 1.00 98.06 409 PHE A CA 1
ATOM 2979 C C . PHE A 1 409 ? -4.194 -2.834 1.246 1.00 98.06 409 PHE A C 1
ATOM 2981 O O . PHE A 1 409 ? -3.000 -2.618 1.034 1.00 98.06 409 PHE A O 1
ATOM 2988 N N . ASN A 1 410 ? -5.086 -2.943 0.258 1.00 98.69 410 ASN A N 1
ATOM 2989 C CA . ASN A 1 410 ? -4.728 -2.855 -1.153 1.00 98.69 410 ASN A CA 1
ATOM 2990 C C . ASN A 1 410 ? -5.558 -1.830 -1.936 1.00 98.69 410 ASN A C 1
ATOM 2992 O O . ASN A 1 410 ? -6.769 -1.682 -1.750 1.00 98.69 410 ASN A O 1
ATOM 2996 N N . GLY A 1 411 ? -4.890 -1.195 -2.894 1.00 96.88 411 GLY A N 1
ATOM 2997 C CA . GLY A 1 411 ? -5.511 -0.609 -4.079 1.00 96.88 411 GLY A CA 1
ATOM 2998 C C . GLY A 1 411 ? -5.233 -1.488 -5.299 1.00 96.88 411 GLY A C 1
ATOM 2999 O O . GLY A 1 411 ? -5.146 -2.712 -5.199 1.00 96.88 411 GLY A O 1
ATOM 3000 N N . TRP A 1 412 ? -5.030 -0.851 -6.442 1.00 98.19 412 TRP A N 1
ATOM 3001 C CA . TRP A 1 412 ? -4.318 -1.410 -7.590 1.00 98.19 412 TRP A CA 1
ATOM 3002 C C . TRP A 1 412 ? -3.252 -0.400 -8.021 1.00 98.19 412 TRP A C 1
ATOM 3004 O O . TRP A 1 412 ? -3.340 0.773 -7.656 1.00 98.19 412 TRP A O 1
ATOM 3014 N N . TYR A 1 413 ? -2.244 -0.853 -8.763 1.00 98.69 413 TYR A N 1
ATOM 3015 C CA . TYR A 1 413 ? -1.118 -0.005 -9.149 1.00 98.69 413 TYR A CA 1
ATOM 3016 C C . TYR A 1 413 ? -1.530 1.133 -10.093 1.00 98.69 413 TYR A C 1
ATOM 3018 O O . TYR A 1 413 ? -2.326 0.942 -11.014 1.00 98.69 413 TYR A O 1
ATOM 3026 N N . MET A 1 414 ? -0.900 2.292 -9.922 1.00 98.56 414 MET A N 1
ATOM 3027 C CA . MET A 1 414 ? -0.699 3.282 -10.976 1.00 98.56 414 MET A CA 1
ATOM 3028 C C . MET A 1 414 ? 0.593 2.930 -11.733 1.00 98.56 414 MET A C 1
ATOM 3030 O O . MET A 1 414 ? 1.616 2.663 -11.105 1.00 98.56 414 MET A O 1
ATOM 3034 N N . ALA A 1 415 ? 0.584 2.927 -13.071 1.00 98.50 415 ALA A N 1
ATOM 3035 C CA . ALA A 1 415 ? 1.687 2.391 -13.892 1.00 98.50 415 ALA A CA 1
ATOM 3036 C C . ALA A 1 415 ? 3.081 2.955 -13.534 1.00 98.50 415 ALA A C 1
ATOM 3038 O O . ALA A 1 415 ? 4.089 2.246 -13.563 1.00 98.50 415 ALA A O 1
ATOM 3039 N N . THR A 1 416 ? 3.135 4.225 -13.126 1.00 98.62 416 THR A N 1
ATOM 3040 C CA . THR A 1 416 ? 4.359 4.928 -12.717 1.00 98.62 416 THR A CA 1
ATOM 3041 C C . THR A 1 416 ? 4.990 4.396 -11.428 1.00 98.62 416 THR A C 1
ATOM 3043 O O . THR A 1 416 ? 6.185 4.586 -11.235 1.00 98.62 416 THR A O 1
ATOM 3046 N N . GLU A 1 417 ? 4.239 3.726 -10.548 1.00 98.75 417 GLU A N 1
ATOM 3047 C CA . GLU A 1 417 ? 4.798 3.079 -9.349 1.00 98.75 417 GLU A CA 1
ATOM 3048 C C . GLU A 1 417 ? 5.732 1.920 -9.714 1.00 98.75 417 GLU A C 1
ATOM 3050 O O . GLU A 1 417 ? 6.725 1.675 -9.031 1.00 98.75 417 GLU A O 1
ATOM 3055 N N . ILE A 1 418 ? 5.439 1.218 -10.811 1.00 98.81 418 ILE A N 1
ATOM 3056 C CA . ILE A 1 418 ? 6.286 0.139 -11.313 1.00 98.81 418 ILE A CA 1
ATOM 3057 C C . ILE A 1 418 ? 7.311 0.717 -12.293 1.00 98.81 418 ILE A C 1
ATOM 3059 O O . ILE A 1 418 ? 8.507 0.659 -12.023 1.00 98.81 418 ILE A O 1
ATOM 3063 N N . GLY A 1 419 ? 6.855 1.318 -13.396 1.00 98.62 419 GLY A N 1
ATOM 3064 C CA . GLY A 1 419 ? 7.722 1.728 -14.505 1.00 98.62 419 GLY A CA 1
ATOM 3065 C C . GLY A 1 419 ? 8.658 2.885 -14.165 1.00 98.62 419 GLY A C 1
ATOM 3066 O O . GLY A 1 419 ? 9.853 2.794 -14.416 1.00 98.62 419 GLY A O 1
ATOM 3067 N N . ALA A 1 420 ? 8.134 3.943 -13.541 1.00 98.06 420 ALA A N 1
ATOM 3068 C CA . ALA A 1 420 ? 8.884 5.163 -13.234 1.00 98.06 420 ALA A CA 1
ATOM 3069 C C . ALA A 1 420 ? 9.465 5.206 -11.807 1.00 98.06 420 ALA A C 1
ATOM 3071 O O . ALA A 1 420 ? 10.082 6.207 -11.454 1.00 98.06 420 ALA A O 1
ATOM 3072 N N . ARG A 1 421 ? 9.280 4.152 -10.993 1.00 98.12 421 ARG A N 1
ATOM 3073 C CA . ARG A 1 421 ? 9.885 4.004 -9.654 1.00 98.12 421 ARG A CA 1
ATOM 3074 C C . ARG A 1 421 ? 10.555 2.641 -9.483 1.00 98.12 421 ARG A C 1
ATOM 3076 O O . ARG A 1 421 ? 11.767 2.556 -9.633 1.00 98.12 421 ARG A O 1
ATOM 3083 N N . ASN A 1 422 ? 9.802 1.560 -9.239 1.00 98.56 422 ASN A N 1
ATOM 3084 C CA . ASN A 1 422 ? 10.387 0.240 -8.928 1.00 98.56 422 ASN A CA 1
ATOM 3085 C C . ASN A 1 422 ? 11.417 -0.249 -9.967 1.00 98.56 422 ASN A C 1
ATOM 3087 O O . ASN A 1 422 ? 12.426 -0.837 -9.586 1.00 98.56 422 ASN A O 1
ATOM 3091 N N . LEU A 1 423 ? 11.176 -0.001 -11.258 1.00 98.75 423 LEU A N 1
ATOM 3092 C CA . LEU A 1 423 ? 12.064 -0.407 -12.349 1.00 98.75 423 LEU A CA 1
ATOM 3093 C C . LEU A 1 423 ? 13.090 0.667 -12.756 1.00 98.75 423 LEU A C 1
ATOM 3095 O O . LEU A 1 423 ? 14.100 0.320 -13.362 1.00 98.75 423 LEU A O 1
ATOM 3099 N N . ALA A 1 424 ? 12.851 1.942 -12.436 1.00 98.31 424 ALA A N 1
ATOM 3100 C CA . ALA A 1 424 ? 13.645 3.076 -12.925 1.00 98.31 424 ALA A CA 1
ATOM 3101 C C . ALA A 1 424 ? 14.563 3.733 -11.881 1.00 98.31 424 ALA A C 1
ATOM 3103 O O . ALA A 1 424 ? 15.562 4.339 -12.264 1.00 98.31 424 ALA A O 1
ATOM 3104 N N . ASP A 1 425 ? 14.232 3.649 -10.592 1.00 98.31 425 ASP A N 1
ATOM 3105 C CA . ASP A 1 425 ? 15.039 4.235 -9.522 1.00 98.31 425 ASP A CA 1
ATOM 3106 C C . ASP A 1 425 ? 16.418 3.544 -9.446 1.00 98.31 425 ASP A C 1
ATOM 3108 O O . ASP A 1 425 ? 16.524 2.313 -9.491 1.00 98.31 425 ASP A O 1
ATOM 3112 N N . ALA A 1 426 ? 17.479 4.338 -9.275 1.00 96.12 426 ALA A N 1
ATOM 3113 C CA . ALA A 1 426 ? 18.864 3.853 -9.248 1.00 96.12 426 ALA A CA 1
ATOM 3114 C C . ALA A 1 426 ? 19.246 3.103 -7.951 1.00 96.12 426 ALA A C 1
ATOM 3116 O O . ALA A 1 426 ? 20.270 2.424 -7.907 1.00 96.12 426 ALA A O 1
ATOM 3117 N N . ASP A 1 427 ? 18.434 3.205 -6.892 1.00 95.44 427 ASP A N 1
ATOM 3118 C CA . ASP A 1 427 ? 18.501 2.367 -5.686 1.00 95.44 427 ASP A CA 1
ATOM 3119 C C . ASP A 1 427 ? 17.537 1.163 -5.749 1.00 95.44 427 ASP A C 1
ATOM 3121 O O . ASP A 1 427 ? 17.319 0.483 -4.745 1.00 95.44 427 ASP A O 1
ATOM 3125 N N . ARG A 1 428 ? 16.959 0.890 -6.929 1.00 97.56 428 ARG A N 1
ATOM 3126 C CA . ARG A 1 428 ? 16.047 -0.227 -7.222 1.00 97.56 428 ARG A CA 1
ATOM 3127 C C . ARG A 1 428 ? 16.601 -1.052 -8.393 1.00 97.56 428 ARG A C 1
ATOM 3129 O O . ARG A 1 428 ? 17.768 -1.425 -8.362 1.00 97.56 428 ARG A O 1
ATOM 3136 N N . TYR A 1 429 ? 15.800 -1.380 -9.410 1.00 98.25 429 TYR A N 1
ATOM 3137 C CA . TYR A 1 429 ? 16.259 -2.216 -10.531 1.00 98.25 429 TYR A CA 1
ATOM 3138 C C . TYR A 1 429 ? 17.091 -1.461 -11.601 1.00 98.25 429 TYR A C 1
ATOM 3140 O O . TYR A 1 429 ? 17.656 -2.130 -12.462 1.00 98.25 429 TYR A O 1
ATOM 3148 N N . ASP A 1 430 ? 17.186 -0.119 -11.562 1.00 97.75 430 ASP A N 1
ATOM 3149 C CA . ASP A 1 430 ? 18.025 0.738 -12.442 1.00 97.75 430 ASP A CA 1
ATOM 3150 C C . ASP A 1 430 ? 17.944 0.432 -13.963 1.00 97.75 430 ASP A C 1
ATOM 3152 O O . ASP A 1 430 ? 18.913 0.555 -14.717 1.00 97.75 430 ASP A O 1
ATOM 3156 N N . MET A 1 431 ? 16.768 0.032 -14.464 1.00 98.44 431 MET A N 1
ATOM 3157 C CA . MET A 1 431 ? 16.613 -0.459 -15.845 1.00 98.44 431 MET A CA 1
ATOM 3158 C C . MET A 1 431 ? 16.775 0.630 -16.921 1.00 98.44 431 MET A C 1
ATOM 3160 O O . MET A 1 431 ? 16.869 0.307 -18.107 1.00 98.44 431 MET A O 1
ATOM 3164 N N . LEU A 1 432 ? 16.811 1.917 -16.546 1.00 98.56 432 LEU A N 1
ATOM 3165 C CA . LEU A 1 432 ? 16.824 3.044 -17.490 1.00 98.56 432 LEU A CA 1
ATOM 3166 C C . LEU A 1 432 ? 17.992 2.989 -18.479 1.00 98.56 432 LEU A C 1
ATOM 3168 O O . LEU A 1 432 ? 17.814 3.342 -19.644 1.00 98.56 432 LEU A O 1
ATOM 3172 N N . ARG A 1 433 ? 19.181 2.557 -18.040 1.00 98.06 433 ARG A N 1
ATOM 3173 C CA . ARG A 1 433 ? 20.353 2.453 -18.923 1.00 98.06 433 ARG A CA 1
ATOM 3174 C C . ARG A 1 433 ? 20.224 1.298 -19.915 1.00 98.06 433 ARG A C 1
ATOM 3176 O O . ARG A 1 433 ? 20.509 1.490 -21.093 1.00 98.06 433 ARG A O 1
ATOM 3183 N N . GLU A 1 434 ? 19.763 0.134 -19.466 1.00 98.19 434 GLU A N 1
ATOM 3184 C CA . GLU A 1 434 ? 19.605 -1.038 -20.334 1.00 98.19 434 GLU A CA 1
ATOM 3185 C C . GLU A 1 434 ? 18.514 -0.804 -21.394 1.00 98.19 434 GLU A C 1
ATOM 3187 O O . GLU A 1 434 ? 18.719 -1.112 -22.568 1.00 98.19 434 GLU A O 1
ATOM 3192 N N . VAL A 1 435 ? 17.403 -0.161 -21.011 1.00 98.56 435 VAL A N 1
ATOM 3193 C CA . VAL A 1 435 ? 16.359 0.298 -21.945 1.00 98.56 435 VAL A CA 1
ATOM 3194 C C . VAL A 1 435 ? 16.934 1.294 -22.960 1.00 98.56 435 VAL A C 1
ATOM 3196 O O . VAL A 1 435 ? 16.749 1.103 -24.162 1.00 98.56 435 VAL A O 1
ATOM 3199 N N . ALA A 1 436 ? 17.692 2.304 -22.517 1.00 98.62 436 ALA A N 1
ATOM 3200 C CA . ALA A 1 436 ? 18.307 3.291 -23.408 1.00 98.62 436 ALA A CA 1
ATOM 3201 C C . ALA A 1 436 ? 19.264 2.661 -24.434 1.00 98.62 436 ALA A C 1
ATOM 3203 O O . ALA A 1 436 ? 19.256 3.035 -25.607 1.00 98.62 436 ALA A O 1
ATOM 3204 N N . GLU A 1 437 ? 20.082 1.700 -24.004 1.00 98.31 437 GLU A N 1
ATOM 3205 C CA . GLU A 1 437 ? 21.057 1.016 -24.857 1.00 98.31 437 GLU A CA 1
ATOM 3206 C C . GLU A 1 437 ? 20.365 0.079 -25.862 1.00 98.31 437 GLU A C 1
ATOM 3208 O O . GLU A 1 437 ? 20.717 0.087 -27.043 1.00 98.31 437 GLU A O 1
ATOM 3213 N N . LYS A 1 438 ? 19.306 -0.636 -25.452 1.00 98.38 438 LYS A N 1
ATOM 3214 C CA . LYS A 1 438 ? 18.446 -1.435 -26.348 1.00 98.38 438 LYS A CA 1
ATOM 3215 C C . LYS A 1 438 ? 17.675 -0.580 -27.367 1.00 98.38 438 LYS A C 1
ATOM 3217 O O . LYS A 1 438 ? 17.491 -1.004 -28.505 1.00 98.38 438 LYS A O 1
ATOM 3222 N N . MET A 1 439 ? 17.270 0.633 -26.985 1.00 98.06 439 MET A N 1
ATOM 3223 C CA . MET A 1 439 ? 16.666 1.639 -27.871 1.00 98.06 439 MET A CA 1
ATOM 3224 C C . MET A 1 439 ? 17.680 2.348 -28.794 1.00 98.06 439 MET A C 1
ATOM 3226 O O . MET A 1 439 ? 17.274 3.136 -29.650 1.00 98.06 439 MET A O 1
ATOM 3230 N N . GLY A 1 440 ? 18.988 2.121 -28.625 1.00 98.12 440 GLY A N 1
ATOM 3231 C CA . GLY A 1 440 ? 20.036 2.797 -29.398 1.00 98.12 440 GLY A CA 1
ATOM 3232 C C . GLY A 1 440 ? 20.182 4.294 -29.089 1.00 98.12 440 GLY A C 1
ATOM 3233 O O . GLY A 1 440 ? 20.545 5.071 -29.974 1.00 98.12 440 GLY A O 1
ATOM 3234 N N . LEU A 1 441 ? 19.869 4.725 -27.862 1.00 98.38 441 LEU A N 1
ATOM 3235 C CA . LEU A 1 441 ? 19.977 6.125 -27.447 1.00 98.38 441 LEU A CA 1
ATOM 3236 C C . LEU A 1 441 ? 21.426 6.522 -27.134 1.00 98.38 441 LEU A C 1
ATOM 3238 O O . LEU A 1 441 ? 22.190 5.762 -26.540 1.00 98.38 441 LEU A O 1
ATOM 3242 N N . ASP A 1 442 ? 21.780 7.768 -27.448 1.00 98.06 442 ASP A N 1
ATOM 3243 C CA . ASP A 1 442 ? 23.027 8.369 -26.978 1.00 98.06 442 ASP A CA 1
ATOM 3244 C C . ASP A 1 442 ? 22.942 8.644 -25.467 1.00 98.06 442 ASP A C 1
ATOM 3246 O O . ASP A 1 442 ? 22.282 9.587 -25.027 1.00 98.06 442 ASP A O 1
ATOM 3250 N N . THR A 1 443 ? 23.618 7.816 -24.669 1.00 98.06 443 THR A N 1
ATOM 3251 C CA . THR A 1 443 ? 23.686 7.940 -23.204 1.00 98.06 443 THR A CA 1
ATOM 3252 C C . THR A 1 443 ? 24.917 8.713 -22.704 1.00 98.06 443 THR A C 1
ATOM 3254 O O . THR A 1 443 ? 25.199 8.696 -21.503 1.00 98.06 443 THR A O 1
ATOM 3257 N N . SER A 1 444 ? 25.658 9.393 -23.592 1.00 97.50 444 SER A N 1
ATOM 3258 C CA . SER A 1 444 ? 26.896 10.119 -23.253 1.00 97.50 444 SER A CA 1
ATOM 3259 C C . SER A 1 444 ? 26.677 11.410 -22.456 1.00 97.50 444 SER A C 1
ATOM 3261 O O . SER A 1 444 ? 27.588 11.881 -21.774 1.00 97.50 444 SER A O 1
ATOM 3263 N N . SER A 1 445 ? 25.477 11.995 -22.520 1.00 97.56 445 SER A N 1
ATOM 3264 C CA . SER A 1 445 ? 25.131 13.219 -21.799 1.00 97.56 445 SER A CA 1
ATOM 3265 C C . SER A 1 445 ? 23.654 13.252 -21.439 1.00 97.56 445 SER A C 1
ATOM 3267 O O . SER A 1 445 ? 22.798 12.981 -22.273 1.00 97.56 445 SER A O 1
ATOM 3269 N N . ASP A 1 446 ? 23.337 13.702 -20.228 1.00 96.62 446 ASP A N 1
ATOM 3270 C CA . ASP A 1 446 ? 21.958 13.918 -19.770 1.00 96.62 446 ASP A CA 1
ATOM 3271 C C . ASP A 1 446 ? 21.172 14.877 -20.690 1.00 96.62 446 ASP A C 1
ATOM 3273 O O . ASP A 1 446 ? 19.950 14.805 -20.783 1.00 96.62 446 ASP A O 1
ATOM 3277 N N . ARG A 1 447 ? 21.876 15.730 -21.450 1.00 97.75 447 ARG A N 1
ATOM 3278 C CA . ARG A 1 447 ? 21.292 16.657 -22.434 1.00 97.75 447 ARG A CA 1
ATOM 3279 C C . ARG A 1 447 ? 20.635 15.980 -23.643 1.00 97.75 447 ARG A C 1
ATOM 3281 O O . ARG A 1 447 ? 19.935 16.669 -24.380 1.00 97.75 447 ARG A O 1
ATOM 3288 N N . THR A 1 448 ? 20.842 14.681 -23.863 1.00 97.94 448 THR A N 1
ATOM 3289 C CA . THR A 1 448 ? 20.129 13.903 -24.896 1.00 97.94 448 THR A CA 1
ATOM 3290 C C . THR A 1 448 ? 18.744 13.435 -24.433 1.00 97.94 448 THR A C 1
ATOM 3292 O O . THR A 1 448 ? 17.978 12.905 -25.239 1.00 97.94 448 THR A O 1
ATOM 3295 N N . MET A 1 449 ? 18.424 13.631 -23.145 1.00 98.12 449 MET A N 1
ATOM 3296 C CA . MET A 1 449 ? 17.188 13.195 -22.482 1.00 98.12 449 MET A CA 1
ATOM 3297 C C . MET A 1 449 ? 16.948 11.678 -22.582 1.00 98.12 449 MET A C 1
ATOM 3299 O O . MET A 1 449 ? 15.820 11.196 -22.696 1.00 98.12 449 MET A O 1
ATOM 3303 N N . TRP A 1 450 ? 18.039 10.900 -22.558 1.00 98.50 450 TRP A N 1
ATOM 3304 C CA . TRP A 1 450 ? 17.992 9.440 -22.662 1.00 98.50 450 TRP A CA 1
ATOM 3305 C C . TRP A 1 450 ? 17.248 8.778 -21.494 1.00 98.50 450 TRP A C 1
ATOM 3307 O O . TRP A 1 450 ? 16.527 7.808 -21.723 1.00 98.50 450 TRP A O 1
ATOM 3317 N N . ARG A 1 451 ? 17.368 9.307 -20.263 1.00 98.44 451 ARG A N 1
ATOM 3318 C CA . ARG A 1 451 ? 16.619 8.801 -19.096 1.00 98.44 451 ARG A CA 1
ATOM 3319 C C . ARG A 1 451 ? 15.129 9.061 -19.249 1.00 98.44 451 ARG A C 1
ATOM 3321 O O . ARG A 1 451 ? 14.347 8.140 -19.073 1.00 98.44 451 ARG A O 1
ATOM 3328 N N . ASP A 1 452 ? 14.758 10.283 -19.617 1.00 98.44 452 ASP A N 1
ATOM 3329 C CA . ASP A 1 452 ? 13.374 10.730 -19.777 1.00 98.44 452 ASP A CA 1
ATOM 3330 C C . ASP A 1 452 ? 12.641 9.855 -20.801 1.00 98.44 452 ASP A C 1
ATOM 3332 O O . ASP A 1 452 ? 11.578 9.309 -20.515 1.00 98.44 452 ASP A O 1
ATOM 3336 N N . ARG A 1 453 ? 13.266 9.638 -21.967 1.00 98.44 453 ARG A N 1
ATOM 3337 C CA . ARG A 1 453 ? 12.749 8.751 -23.020 1.00 98.44 453 ARG A CA 1
ATOM 3338 C C . ARG A 1 453 ? 12.622 7.305 -22.538 1.00 98.44 453 ARG A C 1
ATOM 3340 O O . ARG A 1 453 ? 11.574 6.698 -22.713 1.00 98.44 453 ARG A O 1
ATOM 3347 N N . SER A 1 454 ? 13.651 6.779 -21.877 1.00 98.56 454 SER A N 1
ATOM 3348 C CA . SER A 1 454 ? 13.639 5.397 -21.371 1.00 98.56 454 SER A CA 1
ATOM 3349 C C . SER A 1 454 ? 12.599 5.185 -20.268 1.00 98.56 454 SER A C 1
ATOM 3351 O O . SER A 1 454 ? 11.992 4.123 -20.204 1.00 98.56 454 SER A O 1
ATOM 3353 N N . ALA A 1 455 ? 12.349 6.193 -19.427 1.00 98.50 455 ALA A N 1
ATOM 3354 C CA . ALA A 1 455 ? 11.330 6.151 -18.381 1.00 98.50 455 ALA A CA 1
ATOM 3355 C C . ALA A 1 455 ? 9.901 6.188 -18.953 1.00 98.50 455 ALA A C 1
ATOM 3357 O O . ALA A 1 455 ? 9.004 5.563 -18.381 1.00 98.50 455 ALA A O 1
ATOM 3358 N N . VAL A 1 456 ? 9.690 6.867 -20.090 1.00 98.62 456 VAL A N 1
ATOM 3359 C CA . VAL A 1 456 ? 8.427 6.807 -20.846 1.00 98.62 456 VAL A CA 1
ATOM 3360 C C . VAL A 1 456 ? 8.193 5.394 -21.378 1.00 98.62 456 VAL A C 1
ATOM 3362 O O . VAL A 1 456 ? 7.193 4.791 -20.995 1.00 98.62 456 VAL A O 1
ATOM 3365 N N . GLU A 1 457 ? 9.117 4.823 -22.161 1.00 98.69 457 GLU A N 1
ATOM 3366 C CA . GLU A 1 457 ? 8.908 3.483 -22.745 1.00 98.69 457 GLU A CA 1
ATOM 3367 C C . GLU A 1 457 ? 8.812 2.383 -21.666 1.00 98.69 457 GLU A C 1
ATOM 3369 O O . GLU A 1 457 ? 8.003 1.463 -21.763 1.00 98.69 457 GLU A O 1
ATOM 3374 N N . LEU A 1 458 ? 9.580 2.493 -20.574 1.00 98.62 458 LEU A N 1
ATOM 3375 C CA . LEU A 1 458 ? 9.509 1.572 -19.432 1.00 98.62 458 LEU A CA 1
ATOM 3376 C C . LEU A 1 458 ? 8.157 1.650 -18.697 1.00 98.62 458 LEU A C 1
ATOM 3378 O O . LEU A 1 458 ? 7.644 0.631 -18.233 1.00 98.62 458 LEU A O 1
ATOM 3382 N N . THR A 1 459 ? 7.543 2.835 -18.628 1.00 98.75 459 THR A N 1
ATOM 3383 C CA . THR A 1 459 ? 6.183 3.007 -18.085 1.00 98.75 459 THR A CA 1
ATOM 3384 C C . THR A 1 459 ? 5.113 2.531 -19.076 1.00 98.75 459 THR A C 1
ATOM 3386 O O . THR A 1 459 ? 4.120 1.935 -18.657 1.00 98.75 459 THR A O 1
ATOM 3389 N N . LEU A 1 460 ? 5.331 2.724 -20.382 1.00 98.81 460 LEU A N 1
ATOM 3390 C CA . LEU A 1 460 ? 4.453 2.235 -21.448 1.00 98.81 460 LEU A CA 1
ATOM 3391 C C . LEU A 1 460 ? 4.416 0.701 -21.493 1.00 98.81 460 LEU A C 1
ATOM 3393 O O . LEU A 1 460 ? 3.327 0.134 -21.542 1.00 98.81 460 LEU A O 1
ATOM 3397 N N . ALA A 1 461 ? 5.569 0.028 -21.390 1.00 98.88 461 ALA A N 1
ATOM 3398 C CA . ALA A 1 461 ? 5.648 -1.430 -21.277 1.00 98.88 461 ALA A CA 1
ATOM 3399 C C . ALA A 1 461 ? 4.827 -1.956 -20.094 1.00 98.88 461 ALA A C 1
ATOM 3401 O O . ALA A 1 461 ? 4.024 -2.873 -20.256 1.00 98.88 461 ALA A O 1
ATOM 3402 N N . VAL A 1 462 ? 4.986 -1.352 -18.909 1.00 98.88 462 VAL A N 1
ATOM 3403 C CA . VAL A 1 462 ? 4.216 -1.712 -17.709 1.00 98.88 462 VAL A CA 1
ATOM 3404 C C . VAL A 1 462 ? 2.714 -1.604 -17.964 1.00 98.88 462 VAL A C 1
ATOM 3406 O O . VAL A 1 462 ? 1.998 -2.581 -17.748 1.00 98.88 462 VAL A O 1
ATOM 3409 N N . GLN A 1 463 ? 2.241 -0.450 -18.443 1.00 98.75 463 GLN A N 1
ATOM 3410 C CA . GLN A 1 463 ? 0.810 -0.226 -18.641 1.00 98.75 463 GLN A CA 1
ATOM 3411 C C . GLN A 1 463 ? 0.236 -1.179 -19.699 1.00 98.75 463 GLN A C 1
ATOM 3413 O O . GLN A 1 463 ? -0.736 -1.882 -19.429 1.00 98.75 463 GLN A O 1
ATOM 3418 N N . HIS A 1 464 ? 0.898 -1.282 -20.855 1.00 98.81 464 HIS A N 1
ATOM 3419 C CA . HIS A 1 464 ? 0.515 -2.191 -21.934 1.00 98.81 464 HIS A CA 1
ATOM 3420 C C . HIS A 1 464 ? 0.439 -3.650 -21.465 1.00 98.81 464 HIS A C 1
ATOM 3422 O O . HIS A 1 464 ? -0.520 -4.349 -21.782 1.00 98.81 464 HIS A O 1
ATOM 3428 N N . SER A 1 465 ? 1.411 -4.101 -20.667 1.00 98.88 465 SER A N 1
ATOM 3429 C CA . SER A 1 465 ? 1.456 -5.484 -20.183 1.00 98.88 465 SER A CA 1
ATOM 3430 C C . SER A 1 465 ? 0.303 -5.810 -19.236 1.00 98.88 465 SER A C 1
ATOM 3432 O O . SER A 1 465 ? -0.278 -6.890 -19.327 1.00 98.88 465 SER A O 1
ATOM 3434 N N . PHE A 1 466 ? -0.055 -4.878 -18.347 1.00 98.81 466 PHE A N 1
ATOM 3435 C CA . PHE A 1 466 ? -1.195 -5.039 -17.442 1.00 98.81 466 PHE A CA 1
ATOM 3436 C C . PHE A 1 466 ? -2.530 -4.995 -18.202 1.00 98.81 466 PHE A C 1
ATOM 3438 O O . PHE A 1 466 ? -3.383 -5.852 -17.957 1.00 98.81 466 PHE A O 1
ATOM 3445 N N . ASP A 1 467 ? -2.677 -4.087 -19.175 1.00 98.62 467 ASP A N 1
ATOM 3446 C CA . ASP A 1 467 ? -3.848 -4.014 -20.061 1.00 98.62 467 ASP A CA 1
ATOM 3447 C C . ASP A 1 467 ? -4.038 -5.324 -20.856 1.00 98.62 467 ASP A C 1
ATOM 3449 O O . ASP A 1 467 ? -5.133 -5.892 -20.870 1.00 98.62 467 ASP A O 1
ATOM 3453 N N . VAL A 1 468 ? -2.968 -5.857 -21.465 1.00 98.50 468 VAL A N 1
ATOM 3454 C CA . VAL A 1 468 ? -2.979 -7.129 -22.219 1.00 98.50 468 VAL A CA 1
ATOM 3455 C C . VAL A 1 468 ? -3.264 -8.332 -21.313 1.00 98.50 468 VAL A C 1
ATOM 3457 O O . VAL A 1 468 ? -4.010 -9.232 -21.704 1.00 98.50 468 VAL A O 1
ATOM 3460 N N . ALA A 1 469 ? -2.735 -8.343 -20.087 1.00 98.44 469 ALA A N 1
ATOM 3461 C CA . ALA A 1 469 ? -3.019 -9.380 -19.093 1.00 98.44 469 ALA A CA 1
ATOM 3462 C C . ALA A 1 469 ? -4.428 -9.270 -18.466 1.00 98.44 469 ALA A C 1
ATOM 3464 O O . ALA A 1 469 ? -4.837 -10.156 -17.711 1.00 98.44 469 ALA A O 1
ATOM 3465 N N . GLY A 1 470 ? -5.183 -8.199 -18.747 1.00 98.31 470 GLY A N 1
ATOM 3466 C CA . GLY A 1 470 ? -6.487 -7.932 -18.134 1.00 98.31 470 GLY A CA 1
ATOM 3467 C C . GLY A 1 470 ? -6.411 -7.620 -16.632 1.00 98.31 470 GLY A C 1
ATOM 3468 O O . GLY A 1 470 ? -7.387 -7.831 -15.903 1.00 98.31 470 GLY A O 1
ATOM 3469 N N . VAL A 1 471 ? -5.252 -7.153 -16.160 1.00 98.75 471 VAL A N 1
ATOM 3470 C CA . VAL A 1 471 ? -4.987 -6.816 -14.759 1.00 98.75 471 VAL A CA 1
ATOM 3471 C C . VAL A 1 471 ? -5.295 -5.343 -14.517 1.00 98.75 471 VAL A C 1
ATOM 3473 O O . VAL A 1 471 ? -4.936 -4.470 -15.297 1.00 98.75 471 VAL A O 1
ATOM 3476 N N . SER A 1 472 ? -5.981 -5.059 -13.412 1.00 98.38 472 SER A N 1
ATOM 3477 C CA . SER A 1 472 ? -6.432 -3.705 -13.084 1.00 98.38 472 SER A CA 1
ATOM 3478 C C . SER A 1 472 ? -5.236 -2.801 -12.777 1.00 98.38 472 SER A C 1
ATOM 3480 O O . SER A 1 472 ? -4.491 -3.060 -11.834 1.00 98.38 472 SER A O 1
ATOM 3482 N N . MET A 1 473 ? -5.084 -1.732 -13.553 1.00 98.19 473 MET A N 1
ATOM 3483 C CA . MET A 1 473 ? -4.060 -0.702 -13.394 1.00 98.19 473 MET A CA 1
ATOM 3484 C C . MET A 1 473 ? -4.670 0.675 -13.689 1.00 98.19 473 MET A C 1
ATOM 3486 O O . MET A 1 473 ? -5.670 0.782 -14.399 1.00 98.19 473 MET A O 1
ATOM 3490 N N . ALA A 1 474 ? -4.084 1.730 -13.126 1.00 97.81 474 ALA A N 1
ATOM 3491 C CA . ALA A 1 474 ? -4.411 3.113 -13.448 1.00 97.81 474 ALA A CA 1
ATOM 3492 C C . ALA A 1 474 ? -3.280 3.785 -14.240 1.00 97.81 474 ALA A C 1
ATOM 3494 O O . ALA A 1 474 ? -2.095 3.626 -13.934 1.00 97.81 474 ALA A O 1
ATOM 3495 N N . ASP A 1 475 ? -3.653 4.598 -15.221 1.00 97.94 475 ASP A N 1
ATOM 3496 C CA . ASP A 1 475 ? -2.762 5.574 -15.834 1.00 97.94 475 ASP A CA 1
ATOM 3497 C C . ASP A 1 475 ? -2.650 6.830 -14.941 1.00 97.94 475 ASP A C 1
ATOM 3499 O O . ASP A 1 475 ? -3.573 7.175 -14.194 1.00 97.94 475 ASP A O 1
ATOM 3503 N N . HIS A 1 476 ? -1.523 7.537 -15.015 1.00 98.44 476 HIS A N 1
ATOM 3504 C CA . HIS A 1 476 ? -1.237 8.645 -14.100 1.00 98.44 476 HIS A CA 1
ATOM 3505 C C . HIS A 1 476 ? -1.925 9.972 -14.469 1.00 98.44 476 HIS A C 1
ATOM 3507 O O . HIS A 1 476 ? -2.109 10.820 -13.593 1.00 98.44 476 HIS A O 1
ATOM 3513 N N . HIS A 1 477 ? -2.370 10.157 -15.717 1.00 98.50 477 HIS A N 1
ATOM 3514 C CA . HIS A 1 477 ? -3.150 11.336 -16.111 1.00 98.50 477 HIS A CA 1
ATOM 3515 C C . HIS A 1 477 ? -4.607 11.198 -15.648 1.00 98.50 477 HIS A C 1
ATOM 3517 O O . HIS A 1 477 ? -5.132 12.069 -14.951 1.00 98.50 477 HIS A O 1
ATOM 3523 N N . GLY A 1 478 ? -5.236 10.065 -15.957 1.00 98.12 478 GLY A N 1
ATOM 3524 C CA . GLY A 1 478 ? -6.588 9.720 -15.552 1.00 98.12 478 GLY A CA 1
ATOM 3525 C C . GLY A 1 478 ? -6.742 9.659 -14.037 1.00 98.12 478 GLY A C 1
ATOM 3526 O O . GLY A 1 478 ? -7.707 10.216 -13.516 1.00 98.12 478 GLY A O 1
ATOM 3527 N N . GLU A 1 479 ? -5.800 9.059 -13.298 1.00 98.25 479 GLU A N 1
ATOM 3528 C CA . GLU A 1 479 ? -5.901 9.028 -11.830 1.00 98.25 479 GLU A CA 1
ATOM 3529 C C . GLU A 1 479 ? -5.703 10.419 -11.202 1.00 98.25 479 GLU A C 1
ATOM 3531 O O . GLU A 1 479 ? -6.390 10.755 -10.240 1.00 98.25 479 GLU A O 1
ATOM 3536 N N . SER A 1 480 ? -4.890 11.288 -11.813 1.00 98.50 480 SER A N 1
ATOM 3537 C CA . SER A 1 480 ? -4.789 12.701 -11.414 1.00 98.50 480 SER A CA 1
ATOM 3538 C C . SER A 1 480 ? -6.121 13.449 -11.559 1.00 98.50 480 SER A C 1
ATOM 3540 O O . SER A 1 480 ? -6.502 14.215 -10.673 1.00 98.50 480 SER A O 1
ATOM 3542 N N . GLU A 1 481 ? -6.890 13.205 -12.626 1.00 98.19 481 GLU A N 1
ATOM 3543 C CA . GLU A 1 481 ? -8.254 13.740 -12.723 1.00 98.19 481 GLU A CA 1
ATOM 3544 C C . GLU A 1 481 ? -9.219 13.108 -11.705 1.00 98.19 481 GLU A C 1
ATOM 3546 O O . GLU A 1 481 ? -10.105 13.783 -11.178 1.00 98.19 481 GLU A O 1
ATOM 3551 N N . ARG A 1 482 ? -9.099 11.796 -11.450 1.00 98.06 482 ARG A N 1
ATOM 3552 C CA . ARG A 1 482 ? -9.932 11.091 -10.459 1.00 98.06 482 ARG A CA 1
ATOM 3553 C C . ARG A 1 482 ? -9.686 11.647 -9.056 1.00 98.06 482 ARG A C 1
ATOM 3555 O O . ARG A 1 482 ? -10.652 11.816 -8.313 1.00 98.06 482 ARG A O 1
ATOM 3562 N N . PHE A 1 483 ? -8.451 12.033 -8.743 1.00 98.06 483 PHE A N 1
ATOM 3563 C CA . PHE A 1 483 ? -8.112 12.719 -7.504 1.00 98.06 483 PHE A CA 1
ATOM 3564 C C . PHE A 1 483 ? -8.725 14.124 -7.407 1.00 98.06 483 PHE A C 1
ATOM 3566 O O . PHE A 1 483 ? -9.335 14.437 -6.387 1.00 98.06 483 PHE A O 1
ATOM 3573 N N . LEU A 1 484 ? -8.676 14.955 -8.459 1.00 96.88 484 LEU A N 1
ATOM 3574 C CA . LEU A 1 484 ? -9.359 16.260 -8.415 1.00 96.88 484 LEU A CA 1
ATOM 3575 C C . LEU A 1 484 ? -10.880 16.114 -8.234 1.00 96.88 484 LEU A C 1
ATOM 3577 O O . LEU A 1 484 ? -11.456 16.785 -7.380 1.00 96.88 484 LEU A O 1
ATOM 3581 N N . ARG A 1 485 ? -11.511 15.147 -8.913 1.00 97.25 485 ARG A N 1
ATOM 3582 C CA . ARG A 1 485 ? -12.931 14.798 -8.700 1.00 97.25 485 ARG A CA 1
ATOM 3583 C C . ARG A 1 485 ? -13.236 14.229 -7.308 1.00 97.25 485 ARG A C 1
ATOM 3585 O O . ARG A 1 485 ? -14.401 14.173 -6.920 1.00 97.25 485 ARG A O 1
ATOM 3592 N N . HIS A 1 486 ? -12.232 13.780 -6.553 1.00 96.69 486 HIS A N 1
ATOM 3593 C CA . HIS A 1 486 ? -12.381 13.461 -5.132 1.00 96.69 486 HIS A CA 1
ATOM 3594 C C . HIS A 1 486 ? -12.353 14.735 -4.282 1.00 96.69 486 HIS A C 1
ATOM 3596 O O . HIS A 1 486 ? -13.259 14.910 -3.472 1.00 96.69 486 HIS A O 1
ATOM 3602 N N . LEU A 1 487 ? -11.398 15.645 -4.511 1.00 95.62 487 LEU A N 1
ATOM 3603 C CA . LEU A 1 487 ? -11.329 16.934 -3.807 1.00 95.62 487 LEU A CA 1
ATOM 3604 C C . LEU A 1 487 ? -12.633 17.725 -3.949 1.00 95.62 487 LEU A C 1
ATOM 3606 O O . LEU A 1 487 ? -13.215 18.111 -2.941 1.00 95.62 487 LEU A O 1
ATOM 3610 N N . GLU A 1 488 ? -13.148 17.859 -5.175 1.00 95.31 488 GLU A N 1
ATOM 3611 C CA . GLU A 1 488 ? -14.430 18.516 -5.470 1.00 95.31 488 GLU A CA 1
ATOM 3612 C C . GLU A 1 488 ? -15.588 17.954 -4.623 1.00 95.31 488 GLU A C 1
ATOM 3614 O O . GLU A 1 488 ? -16.440 18.706 -4.157 1.00 95.31 488 GLU A O 1
ATOM 3619 N N . ARG A 1 489 ? -15.622 16.633 -4.393 1.00 95.31 489 ARG A N 1
ATOM 3620 C CA . ARG A 1 489 ? -16.673 15.956 -3.611 1.00 95.31 489 ARG A CA 1
ATOM 3621 C C . ARG A 1 489 ? -16.526 16.141 -2.105 1.00 95.31 489 ARG A C 1
ATOM 3623 O O . ARG A 1 489 ? -17.532 16.114 -1.400 1.00 95.31 489 ARG A O 1
ATOM 3630 N N . GLU A 1 490 ? -15.304 16.283 -1.602 1.00 94.69 490 GLU A N 1
ATOM 3631 C CA . GLU A 1 490 ? -15.085 16.584 -0.186 1.00 94.69 490 GLU A CA 1
ATOM 3632 C C . GLU A 1 490 ? -15.357 18.075 0.093 1.00 94.69 490 GLU A C 1
ATOM 3634 O O . GLU A 1 490 ? -16.064 18.386 1.050 1.00 94.69 490 GLU A O 1
ATOM 3639 N N . GLU A 1 491 ? -14.938 18.973 -0.807 1.00 93.62 491 GLU A N 1
ATOM 3640 C CA . GLU A 1 491 ? -15.231 20.416 -0.777 1.00 93.62 491 GLU A CA 1
ATOM 3641 C C . GLU A 1 491 ? -16.741 20.712 -0.837 1.00 93.62 491 GLU A C 1
ATOM 3643 O O . GLU A 1 491 ? -17.255 21.473 -0.017 1.00 93.62 491 GLU A O 1
ATOM 3648 N N . GLN A 1 492 ? -17.478 20.079 -1.762 1.00 94.50 492 GLN A N 1
ATOM 3649 C CA . GLN A 1 492 ? -18.941 20.221 -1.894 1.00 94.50 492 GLN A CA 1
ATOM 3650 C C . GLN A 1 492 ? -19.709 19.799 -0.634 1.00 94.50 492 GLN A C 1
ATOM 3652 O O . GLN A 1 492 ? -20.817 20.277 -0.399 1.00 94.50 492 GLN A O 1
ATOM 3657 N N . ALA A 1 493 ? -19.117 18.923 0.175 1.00 90.94 493 ALA A N 1
ATOM 3658 C CA . ALA A 1 493 ? -19.657 18.455 1.445 1.00 90.94 493 ALA A CA 1
ATOM 3659 C C . ALA A 1 493 ? -18.947 19.097 2.659 1.00 90.94 493 ALA A C 1
ATOM 3661 O O . ALA A 1 493 ? -18.992 18.564 3.766 1.00 90.94 493 ALA A O 1
ATOM 3662 N N . GLY A 1 494 ? -18.301 20.253 2.460 1.00 92.56 494 GLY A N 1
ATOM 3663 C CA . GLY A 1 494 ? -17.772 21.112 3.523 1.00 92.56 494 GLY A CA 1
ATOM 3664 C C . GLY A 1 494 ? -16.489 20.625 4.202 1.00 92.56 494 GLY A C 1
ATOM 3665 O O . GLY A 1 494 ? -16.090 21.205 5.211 1.00 92.56 494 GLY A O 1
ATOM 3666 N N . ARG A 1 495 ? -15.831 19.582 3.683 1.00 91.06 495 ARG A N 1
ATOM 3667 C CA . ARG A 1 495 ? -14.618 19.004 4.279 1.00 91.06 495 ARG A CA 1
ATOM 3668 C C . ARG A 1 495 ? -13.356 19.570 3.632 1.00 91.06 495 ARG A C 1
ATOM 3670 O O . ARG A 1 495 ? -13.295 19.789 2.424 1.00 91.06 495 ARG A O 1
ATOM 3677 N N . LYS A 1 496 ? -12.305 19.727 4.440 1.00 87.50 496 LYS A N 1
ATOM 3678 C CA . LYS A 1 496 ? -10.928 19.823 3.939 1.00 87.50 496 LYS A CA 1
ATOM 3679 C C . LYS A 1 496 ? -10.480 18.448 3.441 1.00 87.50 496 LYS A C 1
ATOM 3681 O O . LYS A 1 496 ? -10.878 17.429 4.000 1.00 87.50 496 LYS A O 1
ATOM 3686 N N . CYS A 1 497 ? -9.599 18.423 2.446 1.00 87.81 497 CYS A N 1
ATOM 3687 C CA . CYS A 1 497 ? -8.873 17.218 2.058 1.00 87.81 497 CYS A CA 1
ATOM 3688 C C . CYS A 1 497 ? -7.369 17.537 2.022 1.00 87.81 497 CYS A C 1
ATOM 3690 O O . CYS A 1 497 ? -6.892 18.085 1.027 1.00 87.81 497 CYS A O 1
ATOM 3692 N N . PRO A 1 498 ? -6.631 17.263 3.116 1.00 89.50 498 PRO A N 1
ATOM 3693 C CA . PRO A 1 498 ? -5.187 17.468 3.183 1.00 89.50 498 PRO A CA 1
ATOM 3694 C C . PRO A 1 498 ? -4.413 16.597 2.189 1.00 89.50 498 PRO A C 1
ATOM 3696 O O . PRO A 1 498 ? -4.822 15.470 1.859 1.00 89.50 498 PRO A O 1
ATOM 3699 N N . VAL A 1 499 ? -3.284 17.115 1.698 1.00 94.25 499 VAL A N 1
ATOM 3700 C CA . VAL A 1 499 ? -2.510 16.474 0.628 1.00 94.25 499 VAL A CA 1
ATOM 3701 C C . VAL A 1 499 ? -1.012 16.706 0.789 1.00 94.25 499 VAL A C 1
ATOM 3703 O O . VAL A 1 499 ? -0.555 17.839 0.874 1.00 94.25 499 VAL A O 1
ATOM 3706 N N . ASP A 1 500 ? -0.233 15.628 0.723 1.00 95.44 500 ASP A N 1
ATOM 3707 C CA . ASP A 1 500 ? 1.213 15.713 0.529 1.00 95.44 500 ASP A CA 1
ATOM 3708 C C . ASP A 1 500 ? 1.489 15.836 -0.981 1.00 95.44 500 ASP A C 1
ATOM 3710 O O . ASP A 1 500 ? 1.476 14.844 -1.716 1.00 95.44 500 ASP A O 1
ATOM 3714 N N . TRP A 1 501 ? 1.692 17.069 -1.463 1.00 96.12 501 TRP A N 1
ATOM 3715 C CA . TRP A 1 501 ? 1.932 17.367 -2.888 1.00 96.12 501 TRP A CA 1
ATOM 3716 C C . TRP A 1 501 ? 3.080 16.524 -3.468 1.00 96.12 501 TRP A C 1
ATOM 3718 O O . TRP A 1 501 ? 2.996 16.078 -4.612 1.00 96.12 501 TRP A O 1
ATOM 3728 N N . SER A 1 502 ? 4.111 16.233 -2.661 1.00 94.75 502 SER A N 1
ATOM 3729 C CA . SER A 1 502 ? 5.293 15.467 -3.082 1.00 94.75 502 SER A CA 1
ATOM 3730 C C . SER A 1 502 ? 5.026 13.976 -3.327 1.00 94.75 502 SER A C 1
ATOM 3732 O O . SER A 1 502 ? 5.849 13.309 -3.951 1.00 94.75 502 SER A O 1
ATOM 3734 N N . TRP A 1 503 ? 3.873 13.466 -2.880 1.00 96.25 503 TRP A N 1
ATOM 3735 C CA . TRP A 1 503 ? 3.410 12.095 -3.129 1.00 96.25 503 TRP A CA 1
ATOM 3736 C C . TRP A 1 503 ? 2.281 12.004 -4.161 1.00 96.25 503 TRP A C 1
ATOM 3738 O O . TRP A 1 503 ? 2.104 10.952 -4.769 1.00 96.25 503 TRP A O 1
ATOM 3748 N N . ILE A 1 504 ? 1.505 13.076 -4.356 1.00 97.25 504 ILE A N 1
ATOM 3749 C CA . ILE A 1 504 ? 0.377 13.078 -5.300 1.00 97.25 504 ILE A CA 1
ATOM 3750 C C . ILE A 1 504 ? 0.793 13.428 -6.727 1.00 97.25 504 ILE A C 1
ATOM 3752 O O . ILE A 1 504 ? 0.208 12.889 -7.664 1.00 97.25 504 ILE A O 1
ATOM 3756 N N . VAL A 1 505 ? 1.789 14.294 -6.923 1.00 97.94 505 VAL A N 1
ATOM 3757 C CA . VAL A 1 505 ? 2.313 14.567 -8.268 1.00 97.94 505 VAL A CA 1
ATOM 3758 C C . VAL A 1 505 ? 3.055 13.328 -8.790 1.00 97.94 505 VAL A C 1
ATOM 3760 O O . VAL A 1 505 ? 4.012 12.892 -8.147 1.00 97.94 505 VAL A O 1
ATOM 3763 N N . PRO A 1 506 ? 2.673 12.756 -9.952 1.00 98.12 506 PRO A N 1
ATOM 3764 C CA . PRO A 1 506 ? 3.350 11.580 -10.488 1.00 98.12 506 PRO A CA 1
ATOM 3765 C C . PRO A 1 506 ? 4.840 11.834 -10.794 1.00 98.12 506 PRO A C 1
ATOM 3767 O O . PRO A 1 506 ? 5.203 12.925 -11.242 1.00 98.12 506 PRO A O 1
ATOM 3770 N N . PRO A 1 507 ? 5.715 10.824 -10.599 1.00 97.31 507 PRO A N 1
ATOM 3771 C CA . PRO A 1 507 ? 7.175 10.977 -10.677 1.00 97.31 507 PRO A CA 1
ATOM 3772 C C . PRO A 1 507 ? 7.706 11.209 -12.101 1.00 97.31 507 PRO A C 1
ATOM 3774 O O . PRO A 1 507 ? 8.860 11.588 -12.278 1.00 97.31 507 PRO A O 1
ATOM 3777 N N . ILE A 1 508 ? 6.863 11.007 -13.114 1.00 97.62 508 ILE A N 1
ATOM 3778 C CA . ILE A 1 508 ? 7.099 11.363 -14.513 1.00 97.62 508 ILE A CA 1
ATOM 3779 C C . ILE A 1 508 ? 5.925 12.223 -14.992 1.00 97.62 508 ILE A C 1
ATOM 3781 O O . ILE A 1 508 ? 4.816 12.113 -14.470 1.00 97.62 508 ILE A O 1
ATOM 3785 N N . SER A 1 509 ? 6.167 13.105 -15.964 1.00 97.62 509 SER A N 1
ATOM 3786 C CA . SER A 1 509 ? 5.137 13.960 -16.577 1.00 97.62 509 SER A CA 1
ATOM 3787 C C . SER A 1 509 ? 4.355 14.866 -15.610 1.00 97.62 509 SER A C 1
ATOM 3789 O O . SER A 1 509 ? 3.322 15.397 -16.003 1.00 97.62 509 SER A O 1
ATOM 3791 N N . GLY A 1 510 ? 4.834 15.108 -14.381 1.00 97.56 510 GLY A N 1
ATOM 3792 C CA . GLY A 1 510 ? 4.091 15.827 -13.332 1.00 97.56 510 GLY A CA 1
ATOM 3793 C C . GLY A 1 510 ? 3.438 17.139 -13.793 1.00 97.56 510 GLY A C 1
ATOM 3794 O O . GLY A 1 510 ? 2.236 17.314 -13.622 1.00 97.56 510 GLY A O 1
ATOM 3795 N N . GLY A 1 511 ? 4.172 18.018 -14.486 1.00 97.50 511 GLY A N 1
ATOM 3796 C CA . GLY A 1 511 ? 3.632 19.277 -15.033 1.00 97.50 511 GLY A CA 1
ATOM 3797 C C . GLY A 1 511 ? 2.548 19.126 -16.119 1.00 97.50 511 GLY A C 1
ATOM 3798 O O . GLY A 1 511 ? 1.859 20.096 -16.429 1.00 97.50 511 GLY A O 1
ATOM 3799 N N . LEU A 1 512 ? 2.365 17.925 -16.675 1.00 97.88 512 LEU A N 1
ATOM 3800 C CA . LEU A 1 512 ? 1.297 17.544 -17.613 1.00 97.88 512 LEU A CA 1
ATOM 3801 C C . LEU A 1 512 ? 0.091 16.896 -16.901 1.00 97.88 512 LEU A C 1
ATOM 3803 O O . LEU A 1 512 ? -0.826 16.398 -17.554 1.00 97.88 512 LEU A O 1
ATOM 3807 N N . THR A 1 513 ? 0.086 16.876 -15.565 1.00 98.44 513 THR A N 1
ATOM 3808 C CA . THR A 1 513 ? -1.020 16.371 -14.741 1.00 98.44 513 THR A CA 1
ATOM 3809 C C . THR A 1 513 ? -1.716 17.535 -14.033 1.00 98.44 513 THR A C 1
ATOM 3811 O O . THR A 1 513 ? -1.052 18.480 -13.598 1.00 98.44 513 THR A O 1
ATOM 3814 N N . PRO A 1 514 ? -3.051 17.511 -13.879 1.00 97.31 514 PRO A N 1
ATOM 3815 C CA . PRO A 1 514 ? -3.777 18.641 -13.306 1.00 97.31 514 PRO A CA 1
ATOM 3816 C C . PRO A 1 514 ? -3.543 18.809 -11.791 1.00 97.31 514 PRO A C 1
ATOM 3818 O O . PRO A 1 514 ? -3.806 19.882 -11.257 1.00 97.31 514 PRO A O 1
ATOM 3821 N N . VAL A 1 515 ? -2.999 17.794 -11.102 1.00 97.56 515 VAL A N 1
ATOM 3822 C CA . VAL A 1 515 ? -2.655 17.861 -9.667 1.00 97.56 515 VAL A CA 1
ATOM 3823 C C . VAL A 1 515 ? -1.414 18.708 -9.367 1.00 97.56 515 VAL A C 1
ATOM 3825 O O . VAL A 1 515 ? -1.285 19.242 -8.272 1.00 97.56 515 VAL A O 1
ATOM 3828 N N . PHE A 1 516 ? -0.518 18.892 -10.340 1.00 98.00 516 PHE A N 1
ATOM 3829 C CA . PHE A 1 516 ? 0.679 19.722 -10.172 1.00 98.00 516 PHE A CA 1
ATOM 3830 C C . PHE A 1 516 ? 0.333 21.204 -9.969 1.00 98.00 516 PHE A C 1
ATOM 3832 O O . PHE A 1 516 ? 0.957 21.890 -9.163 1.00 98.00 516 PHE A O 1
ATOM 3839 N N . HIS A 1 517 ? -0.689 21.691 -10.680 1.00 96.38 517 HIS A N 1
ATOM 3840 C CA . HIS A 1 517 ? -1.042 23.114 -10.793 1.00 96.38 517 HIS A CA 1
ATOM 3841 C C . HIS A 1 517 ? -1.900 23.640 -9.631 1.00 96.38 517 HIS A C 1
ATOM 3843 O O . HIS A 1 517 ? -2.516 24.701 -9.747 1.00 96.38 517 HIS A O 1
ATOM 3849 N N . ARG A 1 518 ? -1.975 22.902 -8.517 1.00 91.94 518 ARG A N 1
ATOM 3850 C CA . ARG A 1 518 ? -2.842 23.210 -7.376 1.00 91.94 518 ARG A CA 1
ATOM 3851 C C . ARG A 1 518 ? -2.070 23.208 -6.050 1.00 91.94 518 ARG A C 1
ATOM 3853 O O . ARG A 1 518 ? -1.260 22.328 -5.784 1.00 91.94 518 ARG A O 1
ATOM 3860 N N . TYR A 1 519 ? -2.388 24.186 -5.200 1.00 91.81 519 TYR A N 1
ATOM 3861 C 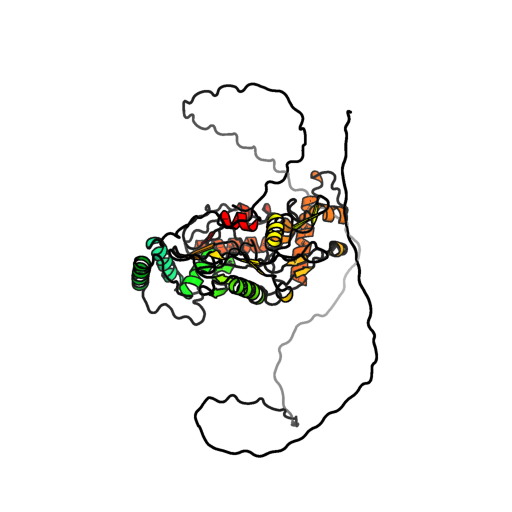CA . TYR A 1 519 ? -1.998 24.210 -3.789 1.00 91.81 519 TYR A CA 1
ATOM 3862 C C . TYR A 1 519 ? -2.995 23.427 -2.924 1.00 91.81 519 TYR A C 1
ATOM 3864 O O . TYR A 1 519 ? -4.195 23.370 -3.224 1.00 91.81 519 TYR A O 1
ATOM 3872 N N . TYR A 1 520 ? -2.497 22.861 -1.828 1.00 92.75 520 TYR A N 1
ATOM 3873 C CA . TYR A 1 520 ? -3.244 21.990 -0.926 1.00 92.75 520 TYR A CA 1
ATOM 3874 C C . TYR A 1 520 ? -3.057 22.402 0.539 1.00 92.75 520 TYR A C 1
ATOM 3876 O O . TYR A 1 520 ? -2.087 23.079 0.872 1.00 92.75 520 TYR A O 1
ATOM 3884 N N . ASP A 1 521 ? -3.986 21.986 1.403 1.00 89.44 521 ASP A N 1
ATOM 3885 C CA . ASP A 1 521 ? -3.795 22.049 2.854 1.00 89.44 521 ASP A CA 1
ATOM 3886 C C . ASP A 1 521 ? -2.752 21.003 3.291 1.00 89.44 521 ASP A C 1
ATOM 3888 O O . ASP A 1 521 ? -2.793 19.855 2.835 1.00 89.44 521 ASP A O 1
ATOM 3892 N N . GLU A 1 522 ? -1.862 21.395 4.206 1.00 88.31 522 GLU A N 1
ATOM 3893 C CA . GLU A 1 522 ? -0.845 20.516 4.800 1.00 88.31 522 GLU A CA 1
ATOM 3894 C C . GLU A 1 522 ? -1.474 19.301 5.520 1.00 88.31 522 GLU A C 1
ATOM 3896 O O . GLU A 1 522 ? -2.527 19.450 6.152 1.00 88.31 522 GLU A O 1
ATOM 3901 N N . PRO A 1 523 ? -0.845 18.107 5.473 1.00 88.38 523 PRO A N 1
ATOM 3902 C CA . PRO A 1 523 ? -1.329 16.903 6.150 1.00 88.38 523 PRO A CA 1
ATOM 3903 C C . PRO A 1 523 ? -1.611 17.086 7.651 1.00 88.38 523 PRO A C 1
ATOM 3905 O O . PRO A 1 523 ? -0.784 17.599 8.403 1.00 88.38 523 PRO A O 1
ATOM 3908 N N . THR A 1 524 ? -2.768 16.592 8.097 1.00 84.81 524 THR A N 1
ATOM 3909 C CA . THR A 1 524 ? -3.198 16.568 9.505 1.00 84.81 524 THR A CA 1
ATOM 3910 C C . THR A 1 524 ? -3.065 15.168 10.099 1.00 84.81 524 THR A C 1
ATOM 3912 O O . THR A 1 524 ? -3.398 14.196 9.428 1.00 84.81 524 THR A O 1
ATOM 3915 N N . ASP A 1 525 ? -2.680 15.064 11.372 1.00 81.75 525 ASP A N 1
ATOM 3916 C CA . ASP A 1 525 ? -2.495 13.787 12.086 1.00 81.75 525 ASP A CA 1
ATOM 3917 C C . ASP A 1 525 ? -3.700 13.409 12.984 1.00 81.75 525 ASP A C 1
ATOM 3919 O O . ASP A 1 525 ? -3.549 12.797 14.038 1.00 81.75 525 ASP A O 1
ATOM 3923 N N . THR A 1 526 ? -4.912 13.825 12.604 1.00 84.81 526 THR A N 1
ATOM 3924 C CA . THR A 1 526 ? -6.126 13.778 13.445 1.00 84.81 526 THR A CA 1
ATOM 3925 C C . THR A 1 526 ? -7.201 12.843 12.894 1.00 84.81 526 THR A C 1
ATOM 3927 O O . THR A 1 526 ? -7.455 12.830 11.688 1.00 84.81 526 THR A O 1
ATOM 3930 N N . GLY A 1 527 ? -7.893 12.130 13.788 1.00 91.38 527 GLY A N 1
ATOM 3931 C CA . GLY A 1 527 ? -8.960 11.189 13.438 1.00 91.38 527 GLY A CA 1
ATOM 3932 C C . GLY A 1 527 ? -8.443 9.880 12.818 1.00 91.38 527 GLY A C 1
ATOM 3933 O O . GLY A 1 527 ? -7.242 9.589 12.887 1.00 91.38 527 GLY A O 1
ATOM 3934 N N . PRO A 1 528 ? -9.334 9.069 12.207 1.00 96.00 528 PRO A N 1
ATOM 3935 C CA . PRO A 1 528 ? -8.952 7.790 11.621 1.00 96.00 528 PRO A CA 1
ATOM 3936 C C . PRO A 1 528 ? -7.895 7.962 10.527 1.00 96.00 528 PRO A C 1
ATOM 3938 O O . PRO A 1 528 ? -8.098 8.738 9.588 1.00 96.00 528 PRO A O 1
ATOM 3941 N N . MET A 1 529 ? -6.771 7.250 10.633 1.00 95.12 529 MET A N 1
ATOM 3942 C CA . MET A 1 529 ? -5.655 7.365 9.687 1.00 95.12 529 MET A CA 1
ATOM 3943 C C . MET A 1 529 ? -4.736 6.135 9.722 1.00 95.12 529 MET A C 1
ATOM 3945 O O . MET A 1 529 ? -4.629 5.449 10.738 1.00 95.12 529 MET A O 1
ATOM 3949 N N . PHE A 1 530 ? -4.039 5.886 8.610 1.00 96.00 530 PHE A N 1
ATOM 3950 C CA . PHE A 1 530 ? -2.908 4.960 8.562 1.00 96.00 530 PHE A CA 1
ATOM 3951 C C . PHE A 1 530 ? -1.598 5.676 8.922 1.00 96.00 530 PHE A C 1
ATOM 3953 O O . PHE A 1 530 ? -1.299 6.738 8.374 1.00 96.00 530 PHE A O 1
ATOM 3960 N N . ARG A 1 531 ? -0.782 5.068 9.785 1.00 93.38 531 ARG A N 1
ATOM 3961 C CA . ARG A 1 531 ? 0.518 5.583 10.242 1.00 93.38 531 ARG A CA 1
ATOM 3962 C C . ARG A 1 531 ? 1.618 4.543 10.021 1.00 93.38 531 ARG A C 1
ATOM 3964 O O . ARG A 1 531 ? 1.394 3.347 10.182 1.00 93.38 531 ARG A O 1
ATOM 3971 N N . VAL A 1 532 ? 2.816 5.000 9.650 1.00 87.50 532 VAL A N 1
ATOM 3972 C CA . VAL A 1 532 ? 4.030 4.165 9.629 1.00 87.50 532 VAL A CA 1
ATOM 3973 C C . VAL A 1 532 ? 4.796 4.443 10.913 1.00 87.50 532 VAL A C 1
ATOM 3975 O O . VAL A 1 532 ? 5.317 5.544 11.088 1.00 87.50 532 VAL A O 1
ATOM 3978 N N . ASP A 1 533 ? 4.886 3.455 11.798 1.00 87.06 533 ASP A N 1
ATOM 3979 C CA . ASP A 1 533 ? 5.736 3.572 12.981 1.00 87.06 533 ASP A CA 1
ATOM 3980 C C . ASP A 1 533 ? 7.223 3.489 12.590 1.00 87.06 533 ASP A C 1
ATOM 3982 O O . ASP A 1 533 ? 7.585 2.648 11.760 1.00 87.06 533 ASP A O 1
ATOM 3986 N N . PRO A 1 534 ? 8.126 4.281 13.205 1.00 88.56 534 PRO A N 1
ATOM 3987 C CA . PRO A 1 534 ? 9.562 4.215 12.915 1.00 88.56 534 PRO A CA 1
ATOM 3988 C C . PRO A 1 534 ? 10.159 2.810 13.084 1.00 88.56 534 PRO A C 1
ATOM 3990 O O . PRO A 1 534 ? 11.058 2.423 12.342 1.00 88.56 534 PRO A O 1
ATOM 3993 N N . GLN A 1 535 ? 9.619 2.023 14.021 1.00 88.25 535 GLN A N 1
ATOM 3994 C CA . GLN A 1 535 ? 9.993 0.624 14.230 1.00 88.25 535 GLN A CA 1
ATOM 3995 C C . GLN A 1 535 ? 9.540 -0.278 13.067 1.00 88.25 535 GLN A C 1
ATOM 3997 O O . GLN A 1 535 ? 10.325 -1.090 12.590 1.00 88.25 535 GLN A O 1
ATOM 4002 N N . ALA A 1 536 ? 8.321 -0.092 12.550 1.00 87.56 536 ALA A N 1
ATOM 4003 C CA . ALA A 1 536 ? 7.803 -0.842 11.402 1.00 87.56 536 ALA A CA 1
ATOM 4004 C C . ALA A 1 536 ? 8.516 -0.475 10.083 1.00 87.56 536 ALA A C 1
ATOM 4006 O O . ALA A 1 536 ? 8.706 -1.330 9.216 1.00 87.56 536 ALA A O 1
ATOM 4007 N N . ALA A 1 537 ? 8.974 0.774 9.946 1.00 88.56 537 ALA A N 1
ATOM 4008 C CA . ALA A 1 537 ? 9.862 1.184 8.858 1.00 88.56 537 ALA A CA 1
ATOM 4009 C C . ALA A 1 537 ? 11.250 0.522 8.962 1.00 88.56 537 ALA A C 1
ATOM 4011 O O . ALA A 1 537 ? 11.776 0.035 7.962 1.00 88.56 537 ALA A O 1
ATOM 4012 N N . ALA A 1 538 ? 11.832 0.460 10.166 1.00 89.44 538 ALA A N 1
ATOM 4013 C CA . ALA A 1 538 ? 13.118 -0.197 10.391 1.00 89.44 538 ALA A CA 1
ATOM 4014 C C . ALA A 1 538 ? 13.051 -1.715 10.143 1.00 89.44 538 ALA A C 1
ATOM 4016 O O . ALA A 1 538 ? 13.907 -2.252 9.441 1.00 89.44 538 ALA A O 1
ATOM 4017 N N . TRP A 1 539 ? 12.003 -2.390 10.629 1.00 88.12 539 TRP A N 1
ATOM 4018 C CA . TRP A 1 539 ? 11.753 -3.805 10.339 1.00 88.12 539 TRP A CA 1
ATOM 4019 C C . TRP A 1 539 ? 11.612 -4.069 8.836 1.00 88.12 539 TRP A C 1
ATOM 4021 O O . TRP A 1 539 ? 12.275 -4.970 8.331 1.00 88.12 539 TRP A O 1
ATOM 4031 N N . GLY A 1 540 ? 10.844 -3.247 8.108 1.00 83.31 540 GLY A N 1
ATOM 4032 C CA . GLY A 1 540 ? 10.677 -3.369 6.652 1.00 83.31 540 GLY A CA 1
ATOM 4033 C C . GLY A 1 540 ? 11.971 -3.182 5.848 1.00 83.31 540 GLY A C 1
ATOM 4034 O O . GLY A 1 540 ? 12.140 -3.811 4.805 1.00 83.31 540 GLY A O 1
ATOM 4035 N N . ALA A 1 541 ? 12.918 -2.388 6.356 1.00 85.06 541 ALA A N 1
ATOM 4036 C CA . ALA A 1 541 ? 14.263 -2.255 5.790 1.00 85.06 541 ALA A CA 1
ATOM 4037 C C . ALA A 1 541 ? 15.219 -3.407 6.179 1.00 85.06 541 ALA A C 1
ATOM 4039 O O . ALA A 1 541 ? 16.292 -3.548 5.589 1.00 85.06 541 ALA A O 1
ATOM 4040 N N . GLY A 1 542 ? 14.857 -4.226 7.172 1.00 78.12 542 GLY A N 1
ATOM 4041 C CA . GLY A 1 542 ? 15.755 -5.193 7.804 1.00 78.12 542 GLY A CA 1
ATOM 4042 C C . GLY A 1 542 ? 16.848 -4.536 8.648 1.00 78.12 542 GLY A C 1
ATOM 4043 O O . GLY A 1 542 ? 18.003 -4.959 8.612 1.00 78.12 542 GLY A O 1
ATOM 4044 N N . CYS A 1 543 ? 16.485 -3.506 9.411 1.00 71.19 543 CYS A N 1
ATOM 4045 C CA . CYS A 1 543 ? 17.317 -2.920 10.455 1.00 71.19 543 CYS A CA 1
ATOM 4046 C C . CYS A 1 543 ? 16.824 -3.394 11.835 1.00 71.19 543 CYS A C 1
ATOM 4048 O O . CYS A 1 543 ? 15.674 -3.111 12.183 1.00 71.19 543 CYS A O 1
ATOM 4050 N N . PRO A 1 544 ? 17.659 -4.063 12.655 1.00 55.97 544 PRO A N 1
ATOM 4051 C CA . PRO A 1 544 ? 17.366 -4.219 14.074 1.00 55.97 544 PRO A CA 1
ATOM 4052 C C . PRO A 1 544 ? 17.503 -2.857 14.775 1.00 55.97 544 PRO A C 1
ATOM 4054 O O . PRO A 1 544 ? 18.459 -2.122 14.518 1.00 55.97 544 PRO A O 1
ATOM 4057 N N . MET A 1 545 ? 16.540 -2.541 15.644 1.00 51.31 545 MET A N 1
ATOM 4058 C CA . MET A 1 545 ? 16.441 -1.315 16.452 1.00 51.31 545 MET A CA 1
ATOM 4059 C C . MET A 1 545 ? 16.429 -1.660 17.939 1.00 51.31 545 MET A C 1
ATOM 4061 O O . MET A 1 545 ? 15.722 -2.635 18.282 1.00 51.31 545 MET A O 1
#

Sequence (545 aa):
MARGMATMAVVGTSADADPVSTPADGSPVVADTADAATTTVAPDATGTRGGPVLGPPPGPVTAGPRTAPDPASPATVGPVPAARTADPGAATAPLVAAAPAAAPAVAPAPAPAPAAAPAVVTDRPRPRPRPTTGPAEPTSGPAEPPSTSWGAPADRATTVPAVDPAEAEEFLRQFFAEADEPGATTVKGVAGPAVTVDERIAAVREEIARTGTYVHTTAELTFGARVAWRNSARCIGRLYWRSLHLRDRRHVTAPEEVAAECVGHLDDATRRGRIRSTITIFAPDTPAATGPRIWNEQLVRYAGYRTGGRVLGDPRHVGFTDHARSLGWVPPSPMGRFDVLPLVVSGGGEWAEKGPQFYDVPAASVLEVDLHHPDHSWFSDLGLRWHALPVISNMRLDIGGVSYPAAPFNGWYMATEIGARNLADADRYDMLREVAEKMGLDTSSDRTMWRDRSAVELTLAVQHSFDVAGVSMADHHGESERFLRHLEREEQAGRKCPVDWSWIVPPISGGLTPVFHRYYDEPTDTGPMFRVDPQAAAWGAGCPM

Secondary structure (DSSP, 8-state):
------------------------------------------------------PPPP-------------------PPPP-----------------PPPPPPPPPPPPPPPPPPPPP-----PPPPPPPP---------PPPPP----PPPP-----PPPPPHHHHHHHHHHHHHHHT-BTB---TTPPPPSS-HHHHHHHHHHHHHHHSS-PPPHHHHHHHHHHHHHT-TT-SGGGGGGGPEEEE-TT--SHHHHHHHHHHHHHHHHGGG----EEEE-PPPBTTBPPPEE-SSBSS-B-EEEETTEEEE-GGGHHHHHHHHHTT----SS--SSPBPPEEEEPSGGGGGG-EEEEPPPGGG--EEE--BTTBGGGGGG--EEES--EE-S-EEEETTEEES---EE---BHHHIIIIITT-TTTT-THHHHHHHTT---S-GGG-HHHHHHHHHHHHHHHHHHHTT---B-HHHHHHHHHHHHHHHHTTT------HHHHS-SSSGGGSTTTT---PPP---SSEEE--HHHHHHHHT---

Foldseek 3Di:
DDDDDDDDDDDDDDDDDDDDDDDDDDDDDDDDDDDDDDDDDDDDDDDDDDDDDDDDDDDDDDDDDDDDDDDDDDDDDDDDDDDDDDDDDDDDDDDDDDDDDDDDDDDDDDDDDDDDDDDDDDDDDDDDDDDDDDDDDDDDDDDDDPPDDPDDPDDDPPQQAQFDLVLLLVLLVVLLVPLPDPVLPPPVPDDDDPADSVRVSVVQVVVCVVFSGDDDDPSSVLVLQLVQLLQAQLDLQNLCSSQEAEDEAQVFFAFVVVQVVLLVCLQVQCVLQPGGWYKYFYHWQGSQKHAKAWLAQWQWAFEWDCDPNDIAAWLQCPLVNVVQVVLPDDWDVVHHNRTTAWTWMQGMDVRNVVHTDTGHNPVVSWDKFQWDFPVARCVSVVRDIGTFWGWGFQWWWDASRIIGRGITITDTAALCVVLVPQCCDPSTVNCLVVQLVSVVHDPVDCVSVSSLVSSVRSSNRSVVRSVVSSHDYHYLQVSLVSSVVSCVVCVVVPHFRAHDLVSNQRSHPSVVHPSNVDDGHHRDPGHIHIDRDPCSVCSNSNHDD

InterPro domains:
  IPR004030 Nitric oxide synthase, N-terminal [PF02898] (194-532)
  IPR004030 Nitric oxide synthase, N-terminal [PS60001] (234-241)
  IPR036119 Nitric oxide synthase, N-terminal domain superfamily [SSF56512] (166-525)
  IPR044940 Nitric oxide synthase, domain 2 superfamily [G3DSA:3.90.440.10] (251-367)
  IPR044943 Nitric oxide synthase, domain 1 superfamily [G3DSA:3.90.340.10] (194-504)
  IPR044944 Nitric oxide synthase, domain 3 superfamily [G3DSA:3.90.1230.10] (368-478)
  IPR050607 Nitric Oxide Synthase (NOS) [PTHR43410] (166-536)